Protein AF-A0A6B3DLJ1-F1 (afdb_monomer)

Mean predicted aligned error: 15.63 Å

Sequence (425 aa):
MSAEAVVHISALMDLFRRACQQQGWTIDEERGLKGWTDVTCSVGHEFRVTALDVVSDPKPFGIDPSMPWCRKCRTASWVTECLAVLESVAKNQDVELTATTERDESGDGHVVFAAKCSKGHHFKVTGAGARNSRGDAIDVLCPGCRKDAALAEGFAKVEVVLSETRSSVVKQYSNGVDIRCRRGHMHSFYLDSWDGRQAVRPDFCKACNKLTRFKEFSEAAKDLGITVVESQWIAASRPHQAVCFAGHEFGLVPNKMKRGCPECPRGMYGGAVPPHDVYYVVSGLDAVTGKDTVKPGISSGSGYNRLRQHAEDGLTVQHLRISGLPVGMARALEGFVLDGLDREGWLATRGVEYFPEAALQDVMDLAGEWFTDQPGMSPRPVIVEGDDVLDVTETPESDAVMDLDVATAVVFDSDEARAVLELTR

pLDDT: mean 82.29, std 17.47, range [33.25, 98.38]

Secondary structure (DSSP, 8-state):
--HHHHHHHHHHHHHHHHHHHHTT-EEEE---TTSEEEEE-TTS-EEEEEHHHHH--SSSS---TTS---HHHHHHHHHHHHHHHHHHHHHHTTEEEEEEEEEPTTSS-PEEEEEEETT--EEEEETGGGB-TTSPBPS---HHHHHHHHHHHHHHHHHHHHHHHT-EEEEE-SSEEEEE-TTS-EEEEETTSHHHHHT-STT--HHHHHHHHHHHHHHHHHTTTEEE--SS---TTSPEEEEETT--EEEE-GGGGGG--SSSPTTTTSS-PPP--EEEEEEEEETTTTEEEEEEEEESTT-HHHHHHHHHTT--EEEEEEESPPTTHHHHHHHHHHHHHHHHTPPPSBTTTBEEGGGHHHHHHHHHHHHHS-TTS------------------------EEEEHHHH----TTHHHHHHHHT-

Foldseek 3Di:
DDPVVVVVQVVLVVVLVVLCVLQQKDFPDDDGQQDWTWIAGPVGDTDTDHSCVVRPDDDDNPDPSPQHPRLLVNLVVLQVVLVVLVVVLCVVQVKDWDWDPDADPVVSRWTWTFIAGPVGDTDIDTSVLQADPVRHGDNDSGPVVVLVVQQVLLVVLLVVLCVVQVKDWPDDDPQWTWIQGPVGDIDIAGSSDPVSSVCSDNCNPVQVVFVVVVVVLQVLCVLLQKHFPDPTRDDQQWFTWIAHPVGDTDTDRSVPSQQHDPPPPCPPSPSPDQAQQKWWKFWFQQQVQRATKIFTDTDHDQCVVVLVVVVVRGRVATAEMEGRHPHCVNVVLQVQLLVQCVVVVFDAPDDSGIGHPVCVVSSVVSSVCSQQPDVPFDDDPQDFDQDDDDDDDDDDDRDRHGYGYCVVRGDDDPVVSVVVVVVND

Radius of gyration: 39.48 Å; Cα contacts (8 Å, |Δi|>4): 616; chains: 1; bounding box: 102×48×103 Å

Solvent-accessible surface area (backbone atoms only — not comparable to full-atom values): 24417 Å² total; per-residue (Å²): 130,56,73,67,55,54,54,53,52,50,54,52,51,50,51,38,52,51,51,34,53,69,61,46,36,47,79,77,43,88,50,58,62,88,25,64,23,41,33,29,39,79,87,69,53,75,49,76,46,38,42,45,77,77,72,62,70,89,70,70,91,79,66,66,76,85,62,64,80,51,64,68,58,36,38,50,53,49,48,52,54,22,41,56,48,33,53,52,49,25,62,78,61,52,33,50,76,41,85,50,93,53,69,44,92,82,74,68,71,41,59,33,24,44,34,37,36,80,88,69,51,75,49,78,46,35,31,71,68,32,34,47,100,87,66,47,76,49,95,59,82,50,68,65,61,41,49,52,51,45,33,51,54,29,51,55,46,46,53,53,32,29,65,78,53,59,31,43,80,75,47,80,54,99,50,33,39,33,38,29,42,69,88,69,53,80,47,78,38,44,21,73,43,72,67,34,36,67,54,57,47,78,68,56,51,62,72,59,42,38,50,52,54,34,50,56,50,42,51,61,31,46,65,58,40,26,46,63,71,65,94,69,61,85,52,66,87,41,64,40,54,24,32,34,80,89,66,53,75,45,70,49,27,66,85,58,54,94,66,61,61,89,82,56,59,89,61,81,63,59,83,52,50,76,47,38,12,11,33,35,30,32,26,30,48,26,66,88,78,74,40,59,26,24,32,62,48,70,30,41,71,83,29,56,73,61,52,50,52,38,34,75,41,30,28,67,43,54,60,37,36,40,28,66,38,57,78,56,45,22,57,51,52,50,49,52,34,54,55,48,40,52,74,76,64,60,65,53,77,47,83,86,52,27,29,48,45,88,48,44,63,59,51,51,49,42,56,50,47,61,65,63,69,42,91,89,56,78,79,65,82,77,70,77,65,80,79,83,80,82,90,75,82,93,76,77,92,71,80,78,56,44,56,40,53,34,84,82,55,52,86,77,55,84,72,56,64,58,54,54,60,63,75,75,109

Nearest PDB structures (foldseek):
  1v8b-assembly1_D  TM=5.975E-01  e=6.594E+00  Plasmodium falciparum 3D7
  1qu6-assembly1_A  TM=1.944E-01  e=2.379E-01  Homo sapiens

Structure (mmCIF, N/CA/C/O backbone):
data_AF-A0A6B3DLJ1-F1
#
_entry.id   AF-A0A6B3DLJ1-F1
#
loop_
_atom_site.group_PDB
_atom_site.id
_atom_site.type_symbol
_atom_site.label_atom_id
_atom_site.label_alt_id
_atom_site.label_comp_id
_atom_site.label_asym_id
_atom_site.label_entity_id
_atom_site.label_seq_id
_atom_site.pdbx_PDB_ins_code
_atom_site.Cartn_x
_atom_site.Cartn_y
_atom_site.Cartn_z
_atom_site.occupancy
_atom_site.B_iso_or_equiv
_atom_site.auth_seq_id
_atom_site.auth_comp_id
_atom_site.auth_asym_id
_atom_site.auth_atom_id
_atom_site.pdbx_PDB_model_num
ATOM 1 N N . MET A 1 1 ? 66.426 -1.143 -22.425 1.00 69.00 1 MET A N 1
ATOM 2 C CA . MET A 1 1 ? 65.462 -2.225 -22.120 1.00 69.00 1 MET A CA 1
ATOM 3 C C . MET A 1 1 ? 66.251 -3.461 -21.730 1.00 69.00 1 MET A C 1
ATOM 5 O O . MET A 1 1 ? 67.256 -3.717 -22.380 1.00 69.00 1 MET A O 1
ATOM 9 N N . SER A 1 2 ? 65.851 -4.185 -20.681 1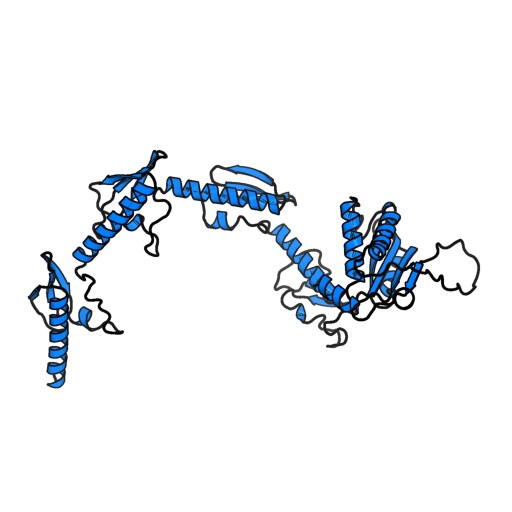.00 89.50 2 SER A N 1
ATOM 10 C CA . SER A 1 2 ? 66.456 -5.490 -20.374 1.00 89.50 2 SER A CA 1
ATOM 11 C C . SER A 1 2 ? 66.087 -6.507 -21.461 1.00 89.50 2 SER A C 1
ATOM 13 O O . SER A 1 2 ? 65.054 -6.359 -22.117 1.00 89.50 2 SER A O 1
ATOM 15 N N . ALA A 1 3 ? 66.915 -7.538 -21.658 1.00 86.56 3 ALA A N 1
ATOM 16 C CA . ALA A 1 3 ? 66.611 -8.626 -22.594 1.00 86.56 3 ALA A CA 1
ATOM 17 C C . ALA A 1 3 ? 65.264 -9.301 -22.263 1.00 86.56 3 ALA A C 1
ATOM 19 O O . ALA A 1 3 ? 64.476 -9.602 -23.151 1.00 86.56 3 ALA A O 1
ATOM 20 N N . GLU A 1 4 ? 64.958 -9.429 -20.974 1.00 84.06 4 GLU A N 1
ATOM 21 C CA . GLU A 1 4 ? 63.683 -9.935 -20.461 1.00 84.06 4 GLU A CA 1
ATOM 22 C C . GLU A 1 4 ? 62.486 -9.069 -20.895 1.00 84.06 4 GLU A C 1
ATOM 24 O O . GLU A 1 4 ? 61.483 -9.586 -21.385 1.00 84.06 4 GLU A O 1
ATOM 29 N N . ALA A 1 5 ? 62.611 -7.737 -20.838 1.00 79.56 5 ALA A N 1
ATOM 30 C CA . ALA A 1 5 ? 61.562 -6.832 -21.307 1.00 79.56 5 ALA A CA 1
ATOM 31 C C . ALA A 1 5 ? 61.316 -6.946 -22.824 1.00 79.56 5 ALA A C 1
ATOM 33 O O . ALA A 1 5 ? 60.176 -6.827 -23.265 1.00 79.56 5 ALA A O 1
ATOM 34 N N . VAL A 1 6 ? 62.358 -7.198 -23.628 1.00 83.50 6 VAL A N 1
ATOM 35 C CA . VAL A 1 6 ? 62.218 -7.424 -25.083 1.00 83.50 6 VAL A CA 1
ATOM 36 C C . VAL A 1 6 ? 61.387 -8.681 -25.359 1.00 83.50 6 VAL A C 1
ATOM 38 O O . VAL A 1 6 ? 60.501 -8.656 -26.216 1.00 83.50 6 VAL A O 1
ATOM 41 N N . VAL A 1 7 ? 61.640 -9.763 -24.616 1.00 85.88 7 VAL A N 1
ATOM 42 C CA . VAL A 1 7 ? 60.917 -11.038 -24.755 1.00 85.88 7 VAL A CA 1
ATOM 43 C C . VAL A 1 7 ? 59.444 -10.872 -24.381 1.00 85.88 7 VAL A C 1
ATOM 45 O O . VAL A 1 7 ? 58.573 -11.288 -25.143 1.00 85.88 7 VAL A O 1
ATOM 48 N N . HIS A 1 8 ? 59.148 -10.199 -23.267 1.00 81.12 8 HIS A N 1
ATOM 49 C CA . HIS A 1 8 ? 57.765 -9.960 -22.850 1.00 81.12 8 HIS A CA 1
ATOM 50 C C . HIS A 1 8 ? 56.992 -9.067 -23.823 1.00 81.12 8 HIS A C 1
ATOM 52 O O . HIS A 1 8 ? 55.853 -9.383 -24.157 1.00 81.12 8 HIS A O 1
ATOM 58 N N . ILE A 1 9 ? 57.604 -7.988 -24.323 1.00 83.94 9 ILE A N 1
ATOM 59 C CA . ILE A 1 9 ? 56.955 -7.123 -25.318 1.00 83.94 9 ILE A CA 1
ATOM 60 C C . ILE A 1 9 ? 56.669 -7.904 -26.603 1.00 83.94 9 ILE A C 1
ATOM 62 O O . ILE A 1 9 ? 55.572 -7.794 -27.141 1.00 83.94 9 ILE A O 1
ATOM 66 N N . SER A 1 10 ? 57.610 -8.732 -27.064 1.00 86.62 10 SER A N 1
ATOM 67 C CA . SER A 1 10 ? 57.416 -9.554 -28.267 1.00 86.62 10 SER A CA 1
ATOM 68 C C . SER A 1 10 ? 56.268 -10.552 -28.092 1.00 86.62 10 SER A C 1
ATOM 70 O O . SER A 1 10 ? 55.398 -10.637 -28.954 1.00 86.62 10 SER A O 1
ATOM 72 N N . ALA A 1 11 ? 56.199 -11.230 -26.942 1.00 85.00 11 ALA A N 1
ATOM 73 C CA . ALA A 1 11 ? 55.115 -12.160 -26.630 1.00 85.00 11 ALA A CA 1
ATOM 74 C C . ALA A 1 11 ? 53.737 -11.472 -26.576 1.00 85.00 11 ALA A C 1
ATOM 76 O O . ALA A 1 11 ? 52.756 -12.018 -27.077 1.00 85.00 11 ALA A O 1
ATOM 77 N N . LEU A 1 12 ? 53.653 -10.261 -26.011 1.00 83.94 12 LEU A N 1
ATOM 78 C CA . LEU A 1 12 ? 52.410 -9.480 -25.993 1.00 83.94 12 LEU A CA 1
ATOM 79 C C . LEU A 1 12 ? 51.993 -9.026 -27.397 1.00 83.94 12 LEU A C 1
ATOM 81 O O . LEU A 1 12 ? 50.810 -9.081 -27.728 1.00 83.94 12 LEU A O 1
ATOM 85 N N . MET A 1 13 ? 52.947 -8.628 -28.242 1.00 89.06 13 MET A N 1
ATOM 86 C CA . MET A 1 13 ? 52.656 -8.273 -29.633 1.00 89.06 13 MET A CA 1
ATOM 87 C C . MET A 1 13 ? 52.201 -9.487 -30.453 1.00 89.06 13 MET A C 1
ATOM 89 O O . MET A 1 13 ? 51.293 -9.360 -31.269 1.00 89.06 13 MET A O 1
ATOM 93 N N . ASP A 1 14 ? 52.747 -10.679 -30.206 1.00 88.00 14 ASP A N 1
ATOM 94 C CA . ASP A 1 14 ? 52.266 -11.911 -30.844 1.00 88.00 14 ASP A CA 1
ATOM 95 C C . ASP A 1 14 ? 50.835 -12.266 -30.421 1.00 88.00 14 ASP A C 1
ATOM 97 O O . ASP A 1 14 ? 50.032 -12.688 -31.256 1.00 88.00 14 ASP A O 1
ATOM 101 N N . LEU A 1 15 ? 50.487 -12.062 -29.145 1.00 84.12 15 LEU A N 1
ATOM 102 C CA . LEU A 1 15 ? 49.108 -12.211 -28.670 1.00 84.12 15 LEU A CA 1
ATOM 103 C C . LEU A 1 15 ? 48.170 -11.205 -29.344 1.00 84.12 15 LEU A C 1
ATOM 105 O O . LEU A 1 15 ? 47.104 -11.598 -29.814 1.00 84.12 15 LEU A O 1
ATOM 109 N N . PHE A 1 16 ? 48.588 -9.943 -29.460 1.00 86.31 16 PHE A N 1
ATOM 110 C CA . PHE A 1 16 ? 47.837 -8.912 -30.175 1.00 86.31 16 PHE A CA 1
ATOM 111 C C . PHE A 1 16 ? 47.599 -9.290 -31.645 1.00 86.31 16 PHE A C 1
ATOM 113 O O . PHE A 1 16 ? 46.454 -9.298 -32.092 1.00 86.31 16 PHE A O 1
ATOM 120 N N . ARG A 1 17 ? 48.638 -9.704 -32.383 1.00 90.25 17 ARG A N 1
ATOM 121 C CA . ARG A 1 17 ? 48.502 -10.134 -33.788 1.00 90.25 17 ARG A CA 1
ATOM 122 C C . ARG A 1 17 ? 47.562 -11.328 -33.942 1.00 90.25 17 ARG A C 1
ATOM 124 O O . ARG A 1 17 ? 46.738 -11.337 -34.853 1.00 90.25 17 ARG A O 1
ATOM 131 N N . ARG A 1 18 ? 47.648 -12.320 -33.045 1.00 85.75 18 ARG A N 1
ATOM 132 C CA . ARG A 1 18 ? 46.721 -13.467 -33.034 1.00 85.75 18 ARG A CA 1
ATOM 133 C C . ARG A 1 18 ? 45.283 -13.025 -32.788 1.00 85.75 18 ARG A C 1
ATOM 135 O O . ARG A 1 18 ? 44.391 -13.521 -33.468 1.00 85.75 18 ARG A O 1
ATOM 142 N N . ALA A 1 19 ? 45.059 -12.083 -31.872 1.00 82.06 19 ALA A N 1
ATOM 143 C CA . ALA A 1 19 ? 43.736 -11.517 -31.629 1.00 82.06 19 ALA A CA 1
ATOM 144 C C . ALA A 1 19 ? 43.206 -10.772 -32.869 1.00 82.06 19 ALA A C 1
ATOM 146 O O . ALA A 1 19 ? 42.079 -11.024 -33.288 1.00 82.06 19 ALA A O 1
ATOM 147 N N . CYS A 1 20 ? 44.026 -9.940 -33.524 1.00 85.06 20 CYS A N 1
ATOM 148 C CA . CYS A 1 20 ? 43.659 -9.283 -34.784 1.00 85.06 20 CYS A CA 1
ATOM 149 C C . CYS A 1 20 ? 43.296 -10.300 -35.875 1.00 85.06 20 CYS A C 1
ATOM 151 O O . CYS A 1 20 ? 42.266 -10.157 -36.527 1.00 85.06 20 CYS A O 1
ATOM 153 N N . GLN A 1 21 ? 44.092 -11.361 -36.034 1.00 87.06 21 GLN A N 1
ATOM 154 C CA . GLN A 1 21 ? 43.826 -12.417 -37.012 1.00 87.06 21 GLN A CA 1
ATOM 155 C C . GLN A 1 21 ? 42.516 -13.159 -36.717 1.00 87.06 21 GLN A C 1
ATOM 157 O O . GLN A 1 21 ? 41.729 -13.392 -37.632 1.00 87.06 21 GLN A O 1
ATOM 162 N N . GLN A 1 22 ? 42.258 -13.505 -35.452 1.00 83.19 22 GLN A N 1
ATOM 163 C CA . GLN A 1 22 ? 41.004 -14.143 -35.033 1.00 83.19 22 GLN A CA 1
ATOM 164 C C . GLN A 1 22 ? 39.783 -1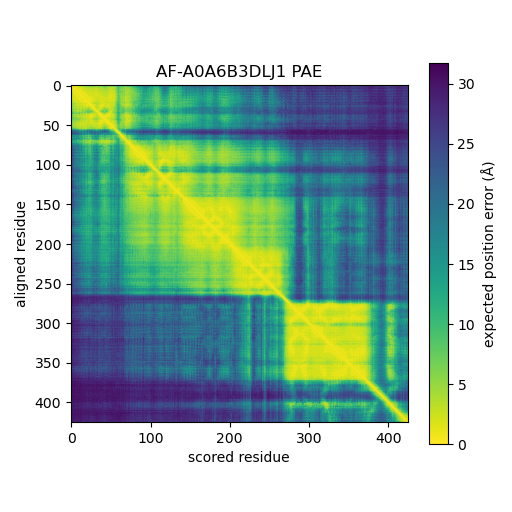3.255 -35.305 1.00 83.19 22 GLN A C 1
ATOM 166 O O . GLN A 1 22 ? 38.728 -13.767 -35.662 1.00 83.19 22 GLN A O 1
ATOM 171 N N . GLN A 1 23 ? 39.941 -11.934 -35.197 1.00 79.38 23 GLN A N 1
ATOM 172 C CA . GLN A 1 23 ? 38.911 -10.940 -35.511 1.00 79.38 23 GLN A CA 1
ATOM 173 C C . GLN A 1 23 ? 38.808 -10.603 -37.013 1.00 79.38 23 GLN A C 1
ATOM 175 O O . GLN A 1 23 ? 37.980 -9.777 -37.407 1.00 79.38 23 GLN A O 1
ATOM 180 N N . GLY A 1 24 ? 39.647 -11.205 -37.865 1.00 86.94 24 GLY A N 1
ATOM 181 C CA . GLY A 1 24 ? 39.701 -10.902 -39.297 1.00 86.94 24 GLY A CA 1
ATOM 182 C C . GLY A 1 24 ? 40.153 -9.471 -39.599 1.00 86.94 24 GLY A C 1
ATOM 183 O O . GLY A 1 24 ? 39.677 -8.866 -40.559 1.00 86.94 24 GLY A O 1
ATOM 184 N N . TRP A 1 25 ? 41.009 -8.895 -38.754 1.00 90.50 25 TRP A N 1
ATOM 185 C CA . TRP A 1 25 ? 41.569 -7.562 -38.950 1.00 90.50 25 TRP A CA 1
ATOM 186 C C . TRP A 1 25 ? 42.861 -7.614 -39.748 1.00 90.50 25 TRP A C 1
ATOM 188 O O . TRP A 1 25 ? 43.726 -8.456 -39.507 1.00 90.50 25 TRP A O 1
ATOM 198 N N . THR A 1 26 ? 43.001 -6.658 -40.657 1.00 91.94 26 THR A N 1
ATOM 199 C CA . THR A 1 26 ? 44.254 -6.374 -41.350 1.00 91.94 26 THR A CA 1
ATOM 200 C C . THR A 1 26 ? 44.992 -5.303 -40.557 1.00 91.94 26 THR A C 1
ATOM 202 O O . THR A 1 26 ? 44.404 -4.281 -40.212 1.00 91.94 26 THR A O 1
ATOM 205 N N . ILE A 1 27 ? 46.250 -5.568 -40.203 1.00 92.00 27 ILE A N 1
ATOM 206 C CA . ILE A 1 27 ? 47.121 -4.599 -39.531 1.00 92.00 27 ILE A CA 1
ATOM 207 C C . ILE A 1 27 ? 47.809 -3.781 -40.621 1.00 92.00 27 ILE A C 1
ATOM 209 O O . ILE A 1 27 ? 48.598 -4.337 -41.384 1.00 92.00 27 ILE A O 1
ATOM 213 N N . ASP A 1 28 ? 47.507 -2.488 -40.683 1.00 89.00 28 ASP A N 1
ATOM 214 C CA . ASP A 1 28 ? 48.019 -1.597 -41.725 1.00 89.00 28 ASP A CA 1
ATOM 215 C C . ASP A 1 28 ? 49.372 -0.993 -41.316 1.00 89.00 28 ASP A C 1
ATOM 217 O O . ASP A 1 28 ? 50.314 -0.957 -42.109 1.00 89.00 28 ASP A O 1
ATOM 221 N N . GLU A 1 29 ? 49.506 -0.584 -40.048 1.00 89.62 29 GLU A N 1
ATOM 222 C CA . GLU A 1 29 ? 50.762 -0.075 -39.488 1.00 89.62 29 GLU A CA 1
ATOM 223 C C . GLU A 1 29 ? 50.916 -0.447 -38.002 1.00 89.62 29 GLU A C 1
ATOM 225 O O . GLU A 1 29 ? 50.133 -0.021 -37.152 1.00 89.62 29 GLU A O 1
ATOM 230 N N . GLU A 1 30 ? 51.959 -1.216 -37.665 1.00 87.94 30 GLU A N 1
ATOM 231 C CA . GLU A 1 30 ? 52.254 -1.639 -36.289 1.00 87.94 30 GLU A CA 1
ATOM 232 C C . GLU A 1 30 ? 53.226 -0.666 -35.597 1.00 87.94 30 GLU A C 1
ATOM 234 O O . GLU A 1 30 ? 54.380 -0.533 -36.005 1.00 87.94 30 GLU A O 1
ATOM 239 N N . ARG A 1 31 ? 52.793 -0.010 -34.506 1.00 86.38 31 ARG A N 1
ATOM 240 C CA . ARG A 1 31 ? 53.606 0.986 -33.764 1.00 86.38 31 ARG A CA 1
ATOM 241 C C . ARG A 1 31 ? 54.017 0.549 -32.349 1.00 86.38 31 ARG A C 1
ATOM 243 O O . ARG A 1 31 ? 54.262 1.382 -31.475 1.00 86.38 31 ARG A O 1
ATOM 250 N N . GLY A 1 32 ? 54.135 -0.760 -32.124 1.00 83.44 32 GLY A N 1
ATOM 251 C CA . GLY A 1 32 ? 54.562 -1.352 -30.850 1.00 83.44 32 GLY A CA 1
ATOM 252 C C . GLY A 1 32 ? 53.516 -1.271 -29.726 1.00 83.44 32 GLY A C 1
ATOM 253 O O . GLY A 1 32 ? 52.419 -0.756 -29.904 1.00 83.44 32 GLY A O 1
ATOM 254 N N . LEU A 1 33 ? 53.862 -1.773 -28.533 1.00 76.38 33 LEU A N 1
ATOM 255 C CA . LEU A 1 33 ? 52.890 -2.102 -27.472 1.00 76.38 33 LEU A CA 1
ATOM 256 C C . LEU A 1 33 ? 52.053 -0.916 -26.944 1.00 76.38 33 LEU A C 1
ATOM 258 O O . LEU A 1 33 ? 50.884 -1.087 -26.609 1.00 76.38 33 LEU A O 1
ATOM 262 N N . LYS A 1 34 ? 52.654 0.278 -26.849 1.00 76.69 34 LYS A N 1
ATOM 263 C CA . LYS A 1 34 ? 51.985 1.521 -26.405 1.00 76.69 34 LYS A CA 1
ATOM 264 C C . LYS A 1 34 ? 51.574 2.432 -27.567 1.00 76.69 34 LYS A C 1
ATOM 266 O O . LYS A 1 34 ? 50.988 3.485 -27.328 1.00 76.69 34 LYS A O 1
ATOM 271 N N . GLY A 1 35 ? 51.943 2.077 -28.796 1.00 81.56 35 GLY A N 1
ATOM 272 C CA . GLY A 1 35 ? 51.572 2.830 -29.984 1.00 81.56 35 GLY A CA 1
ATOM 273 C C . GLY A 1 35 ? 50.182 2.438 -30.463 1.00 81.56 35 GLY A C 1
ATOM 274 O O . GLY A 1 35 ? 49.726 1.312 -30.265 1.00 81.56 35 GLY A O 1
ATOM 275 N N . TRP A 1 36 ? 49.510 3.381 -31.116 1.00 80.69 36 TRP A N 1
ATOM 276 C CA . TRP A 1 36 ? 48.309 3.072 -31.879 1.00 80.69 36 TRP A CA 1
ATOM 277 C C . TRP A 1 36 ? 48.695 2.239 -33.097 1.00 80.69 36 TRP A C 1
ATOM 279 O O . TRP A 1 36 ? 49.593 2.625 -33.842 1.00 80.69 36 TRP A O 1
ATOM 289 N N . THR A 1 37 ? 48.013 1.118 -33.281 1.00 84.94 37 THR A N 1
ATOM 290 C CA . THR A 1 37 ? 48.054 0.319 -34.501 1.00 84.94 37 THR A CA 1
ATOM 291 C C . THR A 1 37 ? 46.826 0.684 -35.324 1.00 84.94 37 THR A C 1
ATOM 293 O O . THR A 1 37 ? 45.699 0.590 -34.823 1.00 84.94 37 THR A O 1
ATOM 296 N N . ASP A 1 38 ? 47.049 1.148 -36.552 1.00 86.69 38 ASP A N 1
ATOM 297 C CA . ASP A 1 38 ? 45.977 1.341 -37.526 1.00 86.69 38 ASP A CA 1
ATOM 298 C C . ASP A 1 38 ? 45.565 -0.049 -38.040 1.00 86.69 38 ASP A C 1
ATOM 300 O O . ASP A 1 38 ? 46.407 -0.848 -38.466 1.00 86.69 38 ASP A O 1
ATOM 304 N N . VAL A 1 39 ? 44.278 -0.370 -37.903 1.00 87.38 39 VAL A N 1
ATOM 305 C CA . VAL A 1 39 ? 43.708 -1.657 -38.303 1.00 87.38 39 VAL A CA 1
ATOM 306 C C . VAL A 1 39 ? 42.458 -1.454 -39.147 1.00 87.38 39 VAL A C 1
ATOM 308 O O . VAL A 1 39 ? 41.652 -0.551 -38.902 1.00 87.38 39 VAL A O 1
ATOM 311 N N . THR A 1 40 ? 42.252 -2.370 -40.084 1.00 85.19 40 THR A N 1
ATOM 312 C CA . THR A 1 40 ? 41.068 -2.426 -40.938 1.00 85.19 40 THR A CA 1
ATOM 313 C C . THR A 1 40 ? 40.303 -3.717 -40.667 1.00 85.19 40 THR A C 1
ATOM 315 O O . THR A 1 40 ? 40.867 -4.809 -40.739 1.00 85.19 40 THR A O 1
ATOM 318 N N . CYS A 1 41 ? 39.009 -3.638 -40.336 1.00 85.19 41 CYS A N 1
ATOM 319 C CA . CYS A 1 41 ? 38.206 -4.856 -40.156 1.00 85.19 41 CYS A CA 1
ATOM 320 C C . CYS A 1 41 ? 37.882 -5.540 -41.494 1.00 85.19 41 CYS A C 1
ATOM 322 O O . CYS A 1 41 ? 38.008 -4.942 -42.558 1.00 85.19 41 CYS A O 1
ATOM 324 N N . SER A 1 42 ? 37.351 -6.763 -41.439 1.00 82.44 42 SER A N 1
ATOM 325 C CA . SER A 1 42 ? 36.945 -7.553 -42.614 1.00 82.44 42 SER A CA 1
ATOM 326 C C . SER A 1 42 ? 35.915 -6.884 -43.542 1.00 82.44 42 SER A C 1
ATOM 328 O O . SER A 1 42 ? 35.761 -7.306 -44.684 1.00 82.44 42 SER A O 1
ATOM 330 N N . VAL A 1 43 ? 35.224 -5.837 -43.075 1.00 80.12 43 VAL A N 1
ATOM 331 C CA . VAL A 1 43 ? 34.236 -5.050 -43.842 1.00 80.12 43 VAL A CA 1
ATOM 332 C C . VAL A 1 43 ? 34.839 -3.736 -44.381 1.00 80.12 43 VAL A C 1
ATOM 334 O O . VAL A 1 43 ? 34.149 -2.951 -45.021 1.00 80.12 43 VAL A O 1
ATOM 337 N N . GLY A 1 44 ? 36.129 -3.474 -44.140 1.00 84.62 44 GLY A N 1
ATOM 338 C CA . GLY A 1 44 ? 36.834 -2.293 -44.653 1.00 84.62 44 GLY A CA 1
ATOM 339 C C . GLY A 1 44 ? 36.724 -1.039 -43.780 1.00 84.62 44 GLY A C 1
ATOM 340 O O . GLY A 1 44 ? 36.970 0.064 -44.257 1.00 84.62 44 GLY A O 1
ATOM 341 N N . HIS A 1 45 ? 36.333 -1.162 -42.507 1.00 83.81 45 HIS A N 1
ATOM 342 C CA . HIS A 1 45 ? 36.365 -0.024 -41.587 1.00 83.81 45 HIS A CA 1
ATOM 343 C C . HIS A 1 45 ? 37.747 0.132 -40.957 1.00 83.81 45 HIS A C 1
ATOM 345 O O . HIS A 1 45 ? 38.193 -0.763 -40.240 1.00 83.81 45 HIS A O 1
ATOM 351 N N . GLU A 1 46 ? 38.341 1.306 -41.141 1.00 84.88 46 GLU A N 1
ATOM 352 C CA . GLU A 1 46 ? 39.586 1.726 -40.495 1.00 84.88 46 GLU A CA 1
ATOM 353 C C . GLU A 1 46 ? 39.328 2.266 -39.078 1.00 84.88 46 GLU A C 1
ATOM 355 O O . GLU A 1 46 ? 38.389 3.045 -38.849 1.00 84.88 46 GLU A O 1
ATOM 360 N N . PHE A 1 47 ? 40.150 1.851 -38.112 1.00 84.88 47 PHE A N 1
ATOM 361 C CA . PHE A 1 47 ? 40.163 2.369 -36.742 1.00 84.88 47 PHE A CA 1
ATOM 362 C C . PHE A 1 47 ? 41.521 2.126 -36.070 1.00 84.88 47 PHE A C 1
ATOM 364 O O . PHE A 1 47 ? 42.380 1.417 -36.582 1.00 84.88 47 PHE A O 1
ATOM 371 N N . ARG A 1 48 ? 41.716 2.746 -34.904 1.00 86.44 48 ARG A N 1
ATOM 372 C CA . ARG A 1 48 ? 42.954 2.661 -34.124 1.00 86.44 48 ARG A CA 1
ATOM 373 C C . ARG A 1 48 ? 42.734 1.872 -32.849 1.00 86.44 48 ARG A C 1
ATOM 375 O O . ARG A 1 48 ? 41.778 2.143 -32.126 1.00 86.44 48 ARG A O 1
ATOM 382 N N . VAL A 1 49 ? 43.648 0.954 -32.556 1.00 85.56 49 VAL A N 1
ATOM 383 C CA . VAL A 1 49 ? 43.687 0.196 -31.296 1.00 85.56 49 VAL A CA 1
ATOM 384 C C . VAL A 1 49 ? 45.093 0.227 -30.720 1.00 85.56 49 VAL A C 1
ATOM 386 O O . VAL A 1 49 ? 46.065 0.256 -31.474 1.00 85.56 49 VAL A O 1
ATOM 389 N N . THR A 1 50 ? 45.236 0.225 -29.397 1.00 85.12 50 THR A N 1
ATOM 390 C CA . THR A 1 50 ? 46.539 -0.076 -28.796 1.00 85.12 50 THR A CA 1
ATOM 391 C C . THR A 1 50 ? 46.614 -1.567 -28.497 1.00 85.12 50 THR A C 1
ATOM 393 O O . THR A 1 50 ? 45.615 -2.188 -28.132 1.00 85.12 50 THR A O 1
ATOM 396 N N . ALA A 1 51 ? 47.798 -2.164 -28.643 1.00 83.44 51 ALA A N 1
ATOM 397 C CA . ALA A 1 51 ? 47.980 -3.569 -28.285 1.00 83.44 51 ALA A CA 1
ATOM 398 C C . ALA A 1 51 ? 47.632 -3.804 -26.806 1.00 83.44 51 ALA A C 1
ATOM 400 O O . ALA A 1 51 ? 47.032 -4.820 -26.469 1.00 83.44 51 ALA A O 1
ATOM 401 N N . LEU A 1 52 ? 47.932 -2.823 -25.947 1.00 79.00 52 LEU A N 1
ATOM 402 C CA . LEU A 1 52 ? 47.599 -2.840 -24.528 1.00 79.00 52 LEU A CA 1
ATOM 403 C C . LEU A 1 52 ? 46.082 -2.943 -24.280 1.00 79.00 52 LEU A C 1
ATOM 405 O O . LEU A 1 52 ? 45.685 -3.773 -23.468 1.00 79.00 52 LEU A O 1
ATOM 409 N N . ASP A 1 53 ? 45.240 -2.199 -25.003 1.00 73.50 53 ASP A N 1
ATOM 410 C CA . ASP A 1 53 ? 43.771 -2.273 -24.858 1.00 73.50 53 ASP A CA 1
ATOM 411 C C . ASP A 1 53 ? 43.214 -3.664 -25.197 1.00 73.50 53 ASP A C 1
ATOM 413 O O . ASP A 1 53 ? 42.193 -4.081 -24.659 1.00 73.50 53 ASP A O 1
ATOM 417 N N . VAL A 1 54 ? 43.899 -4.399 -26.075 1.00 73.12 54 VAL A N 1
ATOM 418 C CA . VAL A 1 54 ? 43.513 -5.758 -26.478 1.00 73.12 54 VAL A CA 1
ATOM 419 C C . VAL A 1 54 ? 44.040 -6.814 -25.499 1.00 73.12 54 VAL A C 1
ATOM 421 O O . VAL A 1 54 ? 43.442 -7.878 -25.374 1.00 73.12 54 VAL A O 1
ATOM 424 N N . VAL A 1 55 ? 45.146 -6.555 -24.791 1.00 74.31 55 VAL A N 1
ATOM 425 C CA . VAL A 1 55 ? 45.804 -7.565 -23.937 1.00 74.31 55 VAL A CA 1
ATOM 426 C C . VAL A 1 55 ? 45.679 -7.339 -22.420 1.00 74.31 55 VAL A C 1
ATOM 428 O O . VAL A 1 55 ? 46.073 -8.229 -21.670 1.00 74.31 55 VAL A O 1
ATOM 431 N N . SER A 1 56 ? 45.179 -6.188 -21.941 1.00 61.16 56 SER A N 1
ATOM 432 C CA . SER A 1 56 ? 45.388 -5.750 -20.536 1.00 61.16 56 SER A CA 1
ATOM 433 C C . SER A 1 56 ? 44.173 -5.747 -19.612 1.00 61.16 56 SER A C 1
ATOM 435 O O . SER A 1 56 ? 44.342 -5.434 -18.432 1.00 61.16 56 SER A O 1
ATOM 437 N N . ASP A 1 57 ? 42.967 -6.065 -20.082 1.00 51.53 57 ASP A N 1
ATOM 438 C CA . ASP A 1 57 ? 41.786 -6.004 -19.215 1.00 51.53 57 ASP A CA 1
ATOM 439 C C . ASP A 1 57 ? 41.745 -7.205 -18.243 1.00 51.53 57 ASP A C 1
ATOM 441 O O . ASP A 1 57 ? 41.751 -8.361 -18.682 1.00 51.53 57 ASP A O 1
ATOM 445 N N . PRO A 1 58 ? 41.719 -6.993 -16.910 1.00 50.50 58 PRO A N 1
ATOM 446 C CA . PRO A 1 58 ? 41.766 -8.085 -15.960 1.00 50.50 58 PRO A CA 1
ATOM 447 C C . PRO A 1 58 ? 40.361 -8.665 -15.795 1.00 50.50 58 PRO A C 1
ATOM 449 O O . PRO A 1 58 ? 39.519 -8.124 -15.081 1.00 50.50 58 PRO A O 1
ATOM 452 N N . LYS A 1 59 ? 40.138 -9.835 -16.388 1.00 37.66 59 LYS A N 1
ATOM 453 C CA . LYS A 1 59 ? 39.951 -11.065 -15.602 1.00 37.66 59 LYS A CA 1
ATOM 454 C C . LYS A 1 59 ? 40.349 -12.269 -16.476 1.00 37.66 59 LYS A C 1
ATOM 456 O O . LYS A 1 59 ? 41.527 -12.332 -16.751 1.00 37.66 59 LYS A O 1
ATOM 461 N N . PRO A 1 60 ? 39.531 -13.243 -16.899 1.00 43.62 60 PRO A N 1
ATOM 462 C CA . PRO A 1 60 ? 40.012 -14.419 -17.641 1.00 43.62 60 PRO A CA 1
ATOM 463 C C . PRO A 1 60 ? 40.490 -14.016 -19.056 1.00 43.62 60 PRO A C 1
ATOM 465 O O . PRO A 1 60 ? 40.598 -12.839 -19.368 1.00 43.62 60 PRO A O 1
ATOM 468 N N . PHE A 1 61 ? 40.684 -14.971 -19.960 1.00 43.72 61 PHE A N 1
ATOM 469 C CA . PHE A 1 61 ? 40.705 -14.772 -21.419 1.00 43.72 61 PHE A CA 1
ATOM 470 C C . PHE A 1 61 ? 39.376 -14.175 -21.969 1.00 43.72 61 PHE A C 1
ATOM 472 O O . PHE A 1 61 ? 38.754 -14.732 -22.866 1.00 43.72 61 PHE A O 1
ATOM 479 N N . GLY A 1 62 ? 38.876 -13.087 -21.382 1.00 43.44 62 GLY A N 1
ATOM 480 C CA . GLY A 1 62 ? 37.565 -12.484 -21.596 1.00 43.44 62 GLY A CA 1
ATOM 481 C C . GLY A 1 62 ? 37.567 -11.478 -22.736 1.00 43.44 62 GLY A C 1
ATOM 482 O O . GLY A 1 62 ? 37.215 -10.323 -22.543 1.00 43.44 62 GLY A O 1
ATOM 483 N N . ILE A 1 63 ? 37.948 -11.937 -23.921 1.00 51.62 63 ILE A N 1
ATOM 484 C CA . ILE A 1 63 ? 37.475 -11.368 -25.177 1.00 51.62 63 ILE A CA 1
ATOM 485 C C . ILE A 1 63 ? 36.731 -12.516 -25.832 1.00 51.62 63 ILE A C 1
ATOM 487 O O . ILE A 1 63 ? 37.362 -13.508 -26.184 1.00 51.62 63 ILE A O 1
ATOM 491 N N . ASP A 1 64 ? 35.405 -12.426 -25.943 1.00 55.44 64 ASP A N 1
ATOM 492 C CA . ASP A 1 64 ? 34.664 -13.382 -26.759 1.00 55.44 64 ASP A CA 1
ATOM 493 C C . ASP A 1 64 ? 35.087 -13.154 -28.221 1.00 55.44 64 ASP A C 1
ATOM 495 O O . ASP A 1 64 ? 34.768 -12.097 -28.780 1.00 55.44 64 ASP A O 1
ATOM 499 N N . PRO A 1 65 ? 35.826 -14.089 -28.856 1.00 54.06 65 PRO A N 1
ATOM 500 C CA . PRO A 1 65 ? 36.304 -13.919 -30.224 1.00 54.06 65 PRO A CA 1
ATOM 501 C C . PRO A 1 65 ? 35.153 -13.749 -31.223 1.00 54.06 65 PRO A C 1
ATOM 503 O O . PRO A 1 65 ? 35.381 -13.329 -32.353 1.00 54.06 65 PRO A O 1
ATOM 506 N N . SER A 1 66 ? 33.922 -14.068 -30.811 1.00 56.50 66 SER A N 1
ATOM 507 C CA . SER A 1 66 ? 32.720 -13.956 -31.628 1.00 56.50 66 SER A CA 1
ATOM 508 C C . SER A 1 66 ? 32.144 -12.534 -31.718 1.00 56.50 66 SER A C 1
ATOM 510 O O . SER A 1 66 ? 31.344 -12.277 -32.617 1.00 56.50 66 SER A O 1
ATOM 512 N N . MET A 1 67 ? 32.554 -11.585 -30.861 1.00 57.88 67 MET A N 1
ATOM 513 C CA . MET A 1 67 ? 32.018 -10.216 -30.890 1.00 57.88 67 MET A CA 1
ATOM 514 C C . MET A 1 67 ? 32.902 -9.245 -31.692 1.00 57.88 67 MET A C 1
ATOM 516 O O . MET A 1 67 ? 34.056 -9.023 -31.325 1.00 57.88 67 MET A O 1
ATOM 520 N N . PRO A 1 68 ? 32.372 -8.578 -32.738 1.00 60.56 68 PRO A N 1
ATOM 521 C CA . PRO A 1 68 ? 33.150 -7.654 -33.554 1.00 60.56 68 PRO A CA 1
ATOM 522 C C . PRO A 1 68 ? 33.516 -6.386 -32.770 1.00 60.56 68 PRO A C 1
ATOM 524 O O . PRO A 1 68 ? 32.653 -5.631 -32.324 1.00 60.56 68 PRO A O 1
ATOM 527 N N . TRP A 1 69 ? 34.814 -6.110 -32.648 1.00 70.06 69 TRP A N 1
ATOM 528 C CA . TRP A 1 69 ? 35.345 -4.932 -31.939 1.00 70.06 69 TRP A CA 1
ATOM 529 C C . TRP A 1 69 ? 35.393 -3.655 -32.787 1.00 70.06 69 TRP A C 1
ATOM 531 O O . TRP A 1 69 ? 35.520 -2.551 -32.256 1.00 70.06 69 TRP A O 1
ATOM 541 N N . CYS A 1 70 ? 35.252 -3.769 -34.110 1.00 77.94 70 CYS A N 1
ATOM 542 C CA . CYS A 1 70 ? 35.069 -2.589 -34.942 1.00 77.94 70 CYS A CA 1
ATOM 543 C C . CYS A 1 70 ? 33.768 -1.901 -34.515 1.00 77.94 70 CYS A C 1
ATOM 545 O O . CYS A 1 70 ? 32.690 -2.443 -34.756 1.00 77.94 70 CYS A O 1
ATOM 547 N N . ARG A 1 71 ? 33.857 -0.706 -33.911 1.00 73.81 71 ARG A N 1
ATOM 548 C CA . ARG A 1 71 ? 32.683 0.039 -33.423 1.00 73.81 71 ARG A CA 1
ATOM 549 C C . ARG A 1 71 ? 31.609 0.145 -34.502 1.00 73.81 71 ARG A C 1
ATOM 551 O O . ARG A 1 71 ? 30.458 -0.127 -34.214 1.00 73.81 71 ARG A O 1
ATOM 558 N N . LYS A 1 72 ? 31.995 0.421 -35.753 1.00 75.62 72 LYS A N 1
ATOM 559 C CA . LYS A 1 72 ? 31.068 0.487 -36.893 1.00 75.62 72 LYS A CA 1
ATOM 560 C C . LYS A 1 72 ? 30.405 -0.861 -37.210 1.00 75.62 72 LYS A C 1
ATOM 562 O O . LYS A 1 72 ? 29.201 -0.883 -37.426 1.00 75.62 72 LYS A O 1
ATOM 567 N N . CYS A 1 73 ? 31.138 -1.980 -37.193 1.00 75.81 73 CYS A N 1
ATOM 568 C CA . CYS A 1 73 ? 30.544 -3.312 -37.402 1.00 75.81 73 CYS A CA 1
ATOM 569 C C . CYS A 1 73 ? 29.659 -3.747 -36.231 1.00 75.81 73 CYS A C 1
ATOM 571 O O . CYS A 1 73 ? 28.584 -4.294 -36.453 1.00 75.81 73 CYS A O 1
ATOM 573 N N . ARG A 1 74 ? 30.086 -3.478 -34.993 1.00 73.88 74 ARG A N 1
ATOM 574 C CA . ARG A 1 74 ? 29.294 -3.739 -33.788 1.00 73.88 74 ARG A CA 1
ATOM 575 C C . ARG A 1 74 ? 27.990 -2.963 -33.833 1.00 73.88 74 ARG A C 1
ATOM 577 O O . ARG A 1 74 ? 26.928 -3.536 -33.635 1.00 73.88 74 ARG A O 1
ATOM 584 N N . THR A 1 75 ? 28.079 -1.682 -34.168 1.00 73.06 75 THR A N 1
ATOM 585 C CA . THR A 1 75 ? 26.932 -0.816 -34.395 1.00 73.06 75 THR A CA 1
ATOM 586 C C . THR A 1 75 ? 26.057 -1.339 -35.533 1.00 73.06 75 THR A C 1
ATOM 588 O O . THR A 1 75 ? 24.852 -1.384 -35.359 1.00 73.06 75 THR A O 1
ATOM 591 N N . ALA A 1 76 ? 26.609 -1.806 -36.656 1.00 75.62 76 ALA A N 1
ATOM 592 C CA . ALA A 1 76 ? 25.814 -2.345 -37.764 1.00 75.62 76 ALA A CA 1
ATOM 593 C C . ALA A 1 76 ? 25.067 -3.646 -37.402 1.00 75.62 76 ALA A C 1
ATOM 595 O O . ALA A 1 76 ? 23.879 -3.771 -37.703 1.00 75.62 76 ALA A O 1
ATOM 596 N N . SER A 1 77 ? 25.731 -4.592 -36.726 1.00 75.44 77 SER A N 1
ATOM 597 C CA . SER A 1 77 ? 25.098 -5.828 -36.232 1.00 75.44 77 SER A CA 1
ATOM 598 C C . SER A 1 77 ? 24.007 -5.506 -35.218 1.00 75.44 77 SER A C 1
ATOM 600 O O . SER A 1 77 ? 22.873 -5.958 -35.346 1.00 75.44 77 SER A O 1
ATOM 602 N N . TRP A 1 78 ? 24.325 -4.637 -34.261 1.00 74.69 78 TRP A N 1
ATOM 603 C CA . TRP A 1 78 ? 23.388 -4.197 -33.240 1.00 74.69 78 TRP A CA 1
ATOM 604 C C . TRP A 1 78 ? 22.198 -3.440 -33.840 1.00 74.69 78 TRP A C 1
ATOM 606 O O . TRP A 1 78 ? 21.062 -3.709 -33.471 1.00 74.69 78 TRP A O 1
ATOM 616 N N . VAL A 1 79 ? 22.422 -2.555 -34.819 1.00 76.19 79 VAL A N 1
ATOM 617 C CA . VAL A 1 79 ? 21.351 -1.869 -35.558 1.00 76.19 79 VAL A CA 1
ATOM 618 C C . VAL A 1 79 ? 20.476 -2.898 -36.268 1.00 76.19 79 VAL A C 1
ATOM 620 O O . VAL A 1 79 ? 19.261 -2.803 -36.162 1.00 76.19 79 VAL A O 1
ATOM 623 N N . THR A 1 80 ? 21.055 -3.914 -36.912 1.00 81.00 80 THR A N 1
ATOM 624 C CA . THR A 1 80 ? 20.293 -4.985 -37.581 1.00 81.00 80 THR A CA 1
ATOM 625 C C . THR A 1 80 ? 19.407 -5.754 -36.595 1.00 81.00 80 THR A C 1
ATOM 627 O O . THR A 1 80 ? 18.219 -5.944 -36.846 1.00 81.00 80 THR A O 1
ATOM 630 N N . GLU A 1 81 ? 19.942 -6.138 -35.436 1.00 81.38 81 GLU A N 1
ATOM 631 C CA . GLU A 1 81 ? 19.174 -6.811 -34.379 1.00 81.38 81 GLU A CA 1
ATOM 632 C C . GLU A 1 81 ? 18.082 -5.915 -33.783 1.00 81.38 81 GLU A C 1
ATOM 634 O O . GLU A 1 81 ? 16.965 -6.360 -33.515 1.00 81.38 81 GLU A O 1
ATOM 639 N N . CYS A 1 82 ? 18.394 -4.644 -33.552 1.00 78.75 82 CYS A N 1
ATOM 640 C CA . CYS A 1 82 ? 17.455 -3.656 -33.041 1.00 78.75 82 CYS A CA 1
ATOM 641 C C . CYS A 1 82 ? 16.331 -3.358 -34.038 1.00 78.75 82 CYS A C 1
ATOM 643 O O . CYS A 1 82 ? 15.187 -3.187 -33.620 1.00 78.75 82 CYS A O 1
ATOM 645 N N . LEU A 1 83 ? 16.627 -3.344 -35.339 1.00 85.06 83 LEU A N 1
ATOM 646 C CA . LEU A 1 83 ? 15.633 -3.233 -36.404 1.00 85.06 83 LEU A CA 1
ATOM 647 C C . LEU A 1 83 ? 14.721 -4.458 -36.443 1.00 85.06 83 LEU A C 1
ATOM 649 O O . LEU A 1 83 ? 13.506 -4.294 -36.432 1.00 85.06 83 LEU A O 1
ATOM 653 N N . ALA A 1 84 ? 15.283 -5.668 -36.387 1.00 87.44 84 ALA A N 1
ATOM 654 C CA . ALA A 1 84 ? 14.494 -6.898 -36.367 1.00 87.44 84 ALA A CA 1
ATOM 655 C C . ALA A 1 84 ? 13.530 -6.948 -35.165 1.00 87.44 84 ALA A C 1
ATOM 657 O O . ALA A 1 84 ? 12.369 -7.342 -35.302 1.00 87.44 84 ALA A O 1
ATOM 658 N N . VAL A 1 85 ? 13.978 -6.501 -33.985 1.00 86.75 85 VAL A N 1
ATOM 659 C CA . VAL A 1 85 ? 13.102 -6.376 -32.809 1.00 86.75 85 VAL A CA 1
ATOM 660 C C . VAL A 1 85 ? 12.049 -5.291 -33.011 1.00 86.75 85 VAL A C 1
ATOM 662 O O . VAL A 1 85 ? 10.879 -5.542 -32.735 1.00 86.75 85 VAL A O 1
ATOM 665 N N . LEU A 1 86 ? 12.427 -4.114 -33.513 1.00 88.69 86 LEU A N 1
ATOM 666 C CA . LEU A 1 86 ? 11.492 -3.018 -33.766 1.00 88.69 86 LEU A CA 1
ATOM 667 C C . LEU A 1 86 ? 10.381 -3.429 -34.743 1.00 88.69 86 LEU A C 1
ATOM 669 O O . LEU A 1 86 ? 9.213 -3.189 -34.455 1.00 88.69 86 LEU A O 1
ATOM 673 N N . GLU A 1 87 ? 10.722 -4.081 -35.853 1.00 90.50 87 GLU A N 1
ATOM 674 C CA . GLU A 1 87 ? 9.758 -4.577 -36.843 1.00 90.50 87 GLU A CA 1
ATOM 675 C C . GLU A 1 87 ? 8.828 -5.641 -36.252 1.00 90.50 87 GLU A C 1
ATOM 677 O O . GLU A 1 87 ? 7.613 -5.584 -36.451 1.00 90.50 87 GLU A O 1
ATOM 682 N N . SER A 1 88 ? 9.378 -6.582 -35.479 1.00 91.44 88 SER A N 1
ATOM 683 C CA . SER A 1 88 ? 8.598 -7.614 -34.789 1.00 91.44 88 SER A CA 1
ATOM 684 C C . SER A 1 88 ? 7.594 -7.003 -33.803 1.00 91.44 88 SER A C 1
ATOM 686 O O . SER A 1 88 ? 6.401 -7.310 -33.842 1.00 91.44 88 SER A O 1
ATOM 688 N N . VAL A 1 89 ? 8.054 -6.078 -32.956 1.00 88.12 89 VAL A N 1
ATOM 689 C CA . VAL A 1 89 ? 7.222 -5.375 -31.970 1.00 88.12 89 VAL A CA 1
ATOM 690 C C . VAL A 1 89 ? 6.158 -4.523 -32.660 1.00 88.12 89 VAL A C 1
ATOM 692 O O . VAL A 1 89 ? 4.992 -4.571 -32.272 1.00 88.12 89 VAL A O 1
ATOM 695 N N . ALA A 1 90 ? 6.531 -3.773 -33.699 1.00 90.69 90 ALA A N 1
ATOM 696 C CA . ALA A 1 90 ? 5.607 -2.929 -34.446 1.00 90.69 90 ALA A CA 1
ATOM 697 C C . ALA A 1 90 ? 4.506 -3.752 -35.122 1.00 90.69 90 ALA A C 1
ATOM 699 O O . ALA A 1 90 ? 3.331 -3.416 -34.995 1.00 90.69 90 ALA A O 1
ATOM 700 N N . LYS A 1 91 ? 4.861 -4.882 -35.744 1.00 93.12 91 LYS A N 1
ATOM 701 C CA . LYS A 1 91 ? 3.898 -5.815 -36.339 1.00 93.12 91 LYS A CA 1
ATOM 702 C C . LYS A 1 91 ? 2.921 -6.371 -35.303 1.00 93.12 91 LYS A C 1
ATOM 704 O O . LYS A 1 91 ? 1.721 -6.398 -35.553 1.00 93.12 91 LYS A O 1
ATOM 709 N N . ASN A 1 92 ? 3.418 -6.788 -34.138 1.00 92.00 92 ASN A N 1
ATOM 710 C CA . ASN A 1 92 ? 2.574 -7.336 -33.072 1.00 92.00 92 ASN A CA 1
ATOM 711 C C . ASN A 1 92 ? 1.623 -6.294 -32.462 1.00 92.00 92 ASN A C 1
ATOM 713 O O . ASN A 1 92 ? 0.606 -6.663 -31.881 1.00 92.00 92 ASN A O 1
ATOM 717 N N . GLN A 1 93 ? 1.948 -5.006 -32.582 1.00 91.12 93 GLN A N 1
ATOM 718 C CA . GLN A 1 93 ? 1.178 -3.902 -32.006 1.00 91.12 93 GLN A CA 1
ATOM 719 C C . GLN A 1 93 ? 0.414 -3.071 -33.043 1.00 91.12 93 GLN A C 1
ATOM 721 O O . GLN A 1 93 ? -0.117 -2.017 -32.687 1.00 91.12 93 GLN A O 1
ATOM 726 N N . ASP A 1 94 ? 0.369 -3.520 -34.300 1.00 94.56 94 ASP A N 1
ATOM 727 C CA . ASP A 1 94 ? -0.260 -2.797 -35.411 1.00 94.56 94 ASP A CA 1
ATOM 728 C C . ASP A 1 94 ? 0.247 -1.341 -35.518 1.00 94.56 94 ASP A C 1
ATOM 730 O O . ASP A 1 94 ? -0.506 -0.360 -35.524 1.00 94.56 94 ASP A O 1
ATOM 734 N N . VAL A 1 95 ? 1.577 -1.196 -35.494 1.00 94.19 95 VAL A N 1
ATOM 735 C CA . VAL A 1 95 ? 2.284 0.073 -35.679 1.00 94.19 95 VAL A CA 1
ATOM 736 C C . VAL A 1 95 ? 2.910 0.095 -37.066 1.00 94.19 95 VAL A C 1
ATOM 738 O O . VAL A 1 95 ? 3.775 -0.715 -37.393 1.00 94.19 95 VAL A O 1
ATOM 741 N N . GLU A 1 96 ? 2.511 1.073 -37.866 1.00 94.94 96 GLU A N 1
ATOM 742 C CA . GLU A 1 96 ? 3.115 1.360 -39.160 1.00 94.94 96 GLU A CA 1
ATOM 743 C C . GLU A 1 96 ? 4.433 2.113 -38.950 1.00 94.94 96 GLU A C 1
ATOM 745 O O . GLU A 1 96 ? 4.466 3.128 -38.249 1.00 94.94 96 GLU A O 1
ATOM 750 N N . LEU A 1 97 ? 5.518 1.624 -39.555 1.00 93.81 97 LEU A N 1
ATOM 751 C CA . LEU A 1 97 ? 6.838 2.253 -39.525 1.00 93.81 97 LEU A CA 1
ATOM 752 C C . LEU A 1 97 ? 7.184 2.812 -40.905 1.00 93.81 97 LEU A C 1
ATOM 754 O O . LEU A 1 97 ? 7.082 2.122 -41.915 1.00 93.81 97 LEU A O 1
ATOM 758 N N . THR A 1 98 ? 7.654 4.053 -40.945 1.00 93.06 98 THR A N 1
ATOM 759 C CA . THR A 1 98 ? 8.191 4.709 -42.139 1.00 93.06 98 THR A CA 1
ATOM 760 C C . THR A 1 98 ? 9.615 5.166 -41.846 1.00 93.06 98 THR A C 1
ATOM 762 O O . THR A 1 98 ? 9.847 5.950 -40.921 1.00 93.06 98 THR A O 1
ATOM 765 N N . ALA A 1 99 ? 10.584 4.667 -42.614 1.00 88.06 99 ALA A N 1
ATOM 766 C CA . ALA A 1 99 ? 11.976 5.084 -42.482 1.00 88.06 99 ALA A CA 1
ATOM 767 C C . ALA A 1 99 ? 12.116 6.584 -42.785 1.00 88.06 99 ALA A C 1
ATOM 769 O O . ALA A 1 99 ? 11.547 7.083 -43.757 1.00 88.06 99 ALA A O 1
ATOM 770 N N . THR A 1 100 ? 12.877 7.302 -41.959 1.00 90.00 100 THR A N 1
ATOM 771 C CA . THR A 1 100 ? 13.178 8.722 -42.186 1.00 90.00 100 THR A CA 1
ATOM 772 C C . THR A 1 100 ? 14.628 8.903 -42.625 1.00 90.00 100 THR A C 1
ATOM 774 O O . THR A 1 100 ? 15.455 8.002 -42.493 1.00 90.00 100 THR A O 1
ATOM 777 N N 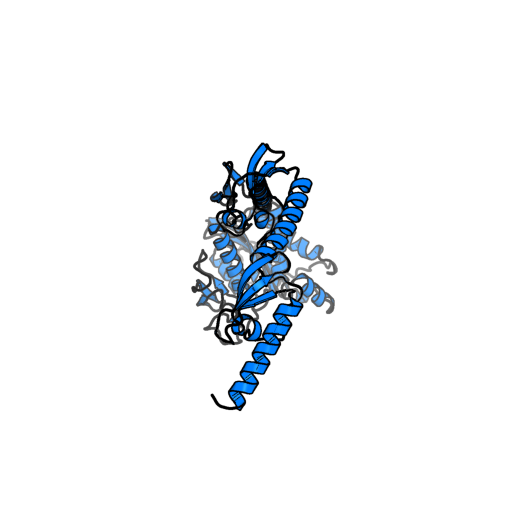. THR A 1 101 ? 14.954 10.086 -43.143 1.00 85.88 101 THR A N 1
ATOM 778 C CA . THR A 1 101 ? 16.340 10.475 -43.448 1.00 85.88 101 THR A CA 1
ATOM 779 C C . THR A 1 101 ? 17.090 11.013 -42.226 1.00 85.88 101 THR A C 1
ATOM 781 O O . THR A 1 101 ? 18.257 11.387 -42.346 1.00 85.88 101 THR A O 1
ATOM 784 N N . GLU A 1 102 ? 16.434 11.113 -41.067 1.00 86.06 102 GLU A N 1
ATOM 785 C CA . GLU A 1 102 ? 17.051 11.615 -39.842 1.00 86.06 102 GLU A CA 1
ATOM 786 C C . GLU A 1 102 ? 18.019 10.576 -39.264 1.00 86.06 102 GLU A C 1
ATOM 788 O O . GLU A 1 102 ? 17.735 9.376 -39.227 1.00 86.06 102 GLU A O 1
ATOM 793 N N . ARG A 1 103 ? 19.175 11.053 -38.798 1.00 77.50 103 ARG A N 1
ATOM 794 C CA . ARG A 1 103 ? 20.111 10.267 -37.991 1.00 77.50 103 ARG A CA 1
ATOM 795 C C . ARG A 1 103 ? 19.898 10.624 -36.533 1.00 77.50 103 ARG A C 1
ATOM 797 O O . ARG A 1 103 ? 19.643 11.787 -36.223 1.00 77.50 103 ARG A O 1
ATOM 804 N N . ASP A 1 104 ? 20.002 9.639 -35.657 1.00 77.12 104 ASP A N 1
ATOM 805 C CA . ASP A 1 104 ? 19.934 9.903 -34.232 1.00 77.12 104 ASP A CA 1
ATOM 806 C C . ASP A 1 104 ? 21.155 10.703 -33.742 1.00 77.12 104 ASP A C 1
ATOM 808 O O . ASP A 1 104 ? 22.249 10.656 -34.308 1.00 77.12 104 ASP A O 1
ATOM 812 N N . GLU A 1 105 ? 20.962 11.473 -32.676 1.00 72.31 105 GLU A N 1
ATOM 813 C CA . GLU A 1 105 ? 21.995 12.371 -32.144 1.00 72.31 105 GLU A CA 1
ATOM 814 C C . GLU A 1 105 ? 23.153 11.619 -31.464 1.00 72.31 105 GLU A C 1
ATOM 816 O O . GLU A 1 105 ? 24.189 12.218 -31.183 1.00 72.31 105 GLU A O 1
ATOM 821 N N . SER A 1 106 ? 23.014 10.308 -31.220 1.00 70.81 106 SER A N 1
ATOM 822 C CA . SER A 1 106 ? 24.045 9.494 -30.558 1.00 70.81 106 SER A CA 1
ATOM 823 C C . SER A 1 106 ? 25.323 9.346 -31.395 1.00 70.81 106 SER A C 1
ATOM 825 O O . SER A 1 106 ? 26.390 9.051 -30.856 1.00 70.81 106 SER A O 1
ATOM 827 N N . GLY A 1 107 ? 25.232 9.538 -32.719 1.00 65.75 107 GLY A N 1
ATOM 828 C CA . GLY A 1 107 ? 26.328 9.264 -33.650 1.00 65.75 107 GLY A CA 1
ATOM 829 C C . GLY A 1 107 ? 26.592 7.768 -33.868 1.00 65.75 107 GLY A C 1
ATOM 830 O O . GLY A 1 107 ? 27.450 7.421 -34.680 1.00 65.75 107 GLY A O 1
ATOM 831 N N . ASP A 1 108 ? 25.828 6.885 -33.217 1.00 67.75 108 ASP A N 1
ATOM 832 C CA . ASP A 1 108 ? 25.883 5.432 -33.386 1.00 67.75 108 ASP A CA 1
ATOM 833 C C . ASP A 1 108 ? 24.982 4.960 -34.546 1.00 67.75 108 ASP A C 1
ATOM 835 O O . ASP A 1 108 ? 24.637 3.787 -34.658 1.00 67.75 108 ASP A O 1
ATOM 839 N N . GLY A 1 109 ? 24.610 5.867 -35.452 1.00 63.59 109 GLY A N 1
ATOM 840 C CA . GLY A 1 109 ? 23.998 5.535 -36.737 1.00 63.59 109 GLY A CA 1
ATOM 841 C C . GLY A 1 109 ? 22.647 4.835 -36.624 1.00 63.59 109 GLY A C 1
ATOM 842 O O . GLY A 1 109 ? 22.324 4.011 -37.482 1.00 63.59 109 GLY A O 1
ATOM 843 N N . HIS A 1 110 ? 21.859 5.120 -35.584 1.00 73.62 110 HIS A N 1
ATOM 844 C CA . HIS A 1 110 ? 20.529 4.537 -35.478 1.00 73.62 110 HIS A CA 1
ATOM 845 C C . HIS A 1 110 ? 19.596 5.218 -36.478 1.00 73.62 110 HIS A C 1
ATOM 847 O O . HIS A 1 110 ? 19.525 6.445 -36.575 1.00 73.62 110 HIS A O 1
ATOM 853 N N . VAL A 1 111 ? 18.863 4.399 -37.228 1.00 77.75 111 VAL A N 1
ATOM 854 C CA . VAL A 1 111 ? 17.817 4.883 -38.125 1.00 77.75 111 VAL A CA 1
ATOM 855 C C . VAL A 1 111 ? 16.622 5.309 -37.276 1.00 77.75 111 VAL A C 1
ATOM 857 O O . VAL A 1 111 ? 16.127 4.534 -36.451 1.00 77.75 111 VAL A O 1
ATOM 860 N N . VAL A 1 112 ? 16.168 6.547 -37.471 1.00 87.25 112 VAL A N 1
ATOM 861 C CA . VAL A 1 112 ? 14.942 7.061 -36.858 1.00 87.25 112 VAL A CA 1
ATOM 862 C C . VAL A 1 112 ? 13.761 6.702 -37.759 1.00 87.25 112 VAL A C 1
ATOM 864 O O . VAL A 1 112 ? 13.751 7.018 -38.951 1.00 87.25 112 VAL A O 1
ATOM 867 N N . PHE A 1 113 ? 12.746 6.062 -37.189 1.00 89.75 113 PHE A N 1
ATOM 868 C CA . PHE A 1 113 ? 11.491 5.743 -37.862 1.00 89.75 113 PHE A CA 1
ATOM 869 C C . PHE A 1 113 ? 10.404 6.705 -37.404 1.00 89.75 113 PHE A C 1
ATOM 871 O O . PHE A 1 113 ? 10.242 6.949 -36.206 1.00 89.75 113 PHE A O 1
ATOM 878 N N . ALA A 1 114 ? 9.632 7.219 -38.358 1.00 91.81 114 ALA A N 1
ATOM 879 C CA . ALA A 1 114 ? 8.326 7.786 -38.079 1.00 91.81 114 ALA A CA 1
ATOM 880 C C . ALA A 1 114 ? 7.350 6.619 -37.908 1.00 91.81 114 ALA A C 1
ATOM 882 O O . ALA A 1 114 ? 7.290 5.729 -38.752 1.00 91.81 114 ALA A O 1
ATOM 883 N N . ALA A 1 115 ? 6.612 6.607 -36.807 1.00 93.56 115 ALA A N 1
ATOM 884 C CA . ALA A 1 115 ? 5.703 5.535 -36.449 1.00 93.56 115 ALA A CA 1
ATOM 885 C C . ALA A 1 115 ? 4.277 6.065 -36.274 1.00 93.56 115 ALA A C 1
ATOM 887 O O . ALA A 1 115 ? 4.072 7.171 -35.758 1.00 93.56 115 ALA A O 1
ATOM 888 N N . LYS A 1 116 ? 3.290 5.262 -36.676 1.00 95.62 116 LYS A N 1
ATOM 889 C CA . LYS A 1 116 ? 1.862 5.527 -36.475 1.00 95.62 116 LYS A CA 1
ATOM 890 C C . LYS A 1 116 ? 1.189 4.282 -35.906 1.00 95.62 116 LYS A C 1
ATOM 892 O O . LYS A 1 116 ? 1.234 3.231 -36.529 1.00 95.62 116 LYS A O 1
ATOM 897 N N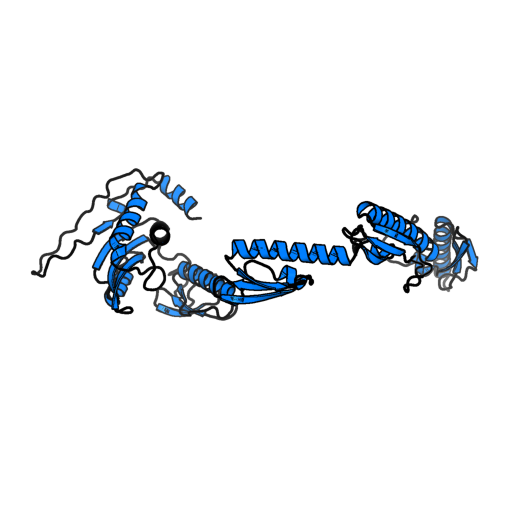 . CYS A 1 117 ? 0.574 4.379 -34.728 1.00 95.94 117 CYS A N 1
ATOM 898 C CA . CYS A 1 117 ? -0.190 3.252 -34.177 1.00 95.94 117 CYS A CA 1
ATOM 899 C C . CYS A 1 117 ? -1.645 3.239 -34.670 1.00 95.94 117 CYS A C 1
ATOM 901 O O . CYS A 1 117 ? -2.154 4.257 -35.145 1.00 95.94 117 CYS A O 1
ATOM 903 N N . SER A 1 118 ? -2.342 2.122 -34.459 1.00 93.62 118 SER A N 1
ATOM 904 C CA . SER A 1 118 ? -3.770 1.940 -34.768 1.00 93.62 118 SER A CA 1
ATOM 905 C C . SER A 1 118 ? -4.712 2.977 -34.134 1.00 93.62 118 SER A C 1
ATOM 907 O O . SER A 1 118 ? -5.760 3.289 -34.696 1.00 93.62 118 SER A O 1
ATOM 909 N N . LYS A 1 119 ? -4.325 3.594 -33.006 1.00 92.19 119 LYS A N 1
ATOM 910 C CA . LYS A 1 119 ? -5.065 4.713 -32.385 1.00 92.19 119 LYS A CA 1
ATOM 911 C C . LYS A 1 119 ? -4.789 6.084 -33.024 1.00 92.19 119 LYS A C 1
ATOM 913 O O . LYS A 1 119 ? -5.317 7.090 -32.563 1.00 92.19 119 LYS A O 1
ATOM 918 N N . GLY A 1 120 ? -3.935 6.152 -34.045 1.00 94.69 120 GLY A N 1
ATOM 919 C CA . GLY A 1 120 ? -3.587 7.387 -34.749 1.00 94.69 120 GLY A CA 1
ATOM 920 C C . GLY A 1 120 ? -2.497 8.236 -34.088 1.00 94.69 120 GLY A C 1
ATOM 921 O O . GLY A 1 120 ? -2.241 9.345 -34.551 1.00 94.69 120 GLY A O 1
ATOM 922 N N . HIS A 1 121 ? -1.825 7.752 -33.037 1.00 94.38 121 HIS A N 1
ATOM 923 C CA . HIS A 1 121 ? -0.693 8.475 -32.453 1.00 94.38 121 HIS A CA 1
ATOM 924 C C . HIS A 1 121 ? 0.521 8.429 -33.385 1.00 94.38 121 HIS A C 1
ATOM 926 O O . HIS A 1 121 ? 0.947 7.348 -33.795 1.00 94.38 121 HIS A O 1
ATOM 932 N N . HIS A 1 122 ? 1.113 9.596 -33.635 1.00 95.06 122 HIS A N 1
ATOM 933 C CA . HIS A 1 122 ? 2.360 9.749 -34.380 1.00 95.06 122 HIS A CA 1
ATOM 934 C C . HIS A 1 122 ? 3.536 9.958 -33.427 1.00 95.06 122 HIS A C 1
ATOM 936 O O . HIS A 1 122 ? 3.460 10.785 -32.518 1.00 95.06 122 HIS A O 1
ATOM 942 N N . PHE A 1 123 ? 4.624 9.217 -33.620 1.00 94.75 123 PHE A N 1
ATOM 943 C CA . PHE A 1 123 ? 5.825 9.329 -32.792 1.00 94.75 123 PHE A CA 1
ATOM 944 C C . PHE A 1 123 ? 7.081 8.935 -33.574 1.00 94.75 123 PHE A C 1
ATOM 946 O O . PHE A 1 123 ? 6.995 8.346 -34.647 1.00 94.75 123 PHE A O 1
ATOM 953 N N . LYS A 1 124 ? 8.256 9.282 -33.042 1.00 93.75 124 LYS A N 1
ATOM 954 C CA . LYS A 1 124 ? 9.550 8.839 -33.572 1.00 93.75 124 LYS A CA 1
ATOM 955 C C . LYS A 1 124 ? 10.105 7.730 -32.690 1.00 93.75 124 LYS A C 1
ATOM 957 O O . LYS A 1 124 ? 9.977 7.800 -31.468 1.00 93.75 124 LYS A O 1
ATOM 962 N N . VAL A 1 125 ? 10.720 6.722 -33.296 1.00 92.94 125 VAL A N 1
ATOM 963 C CA . VAL A 1 125 ? 11.334 5.608 -32.568 1.00 92.94 125 VAL A CA 1
ATOM 964 C C . VAL A 1 125 ? 12.601 5.138 -33.269 1.00 92.94 125 VAL A C 1
ATOM 966 O O . VAL A 1 125 ? 12.712 5.208 -34.489 1.00 92.94 125 VAL A O 1
ATOM 969 N N . THR A 1 126 ? 13.572 4.676 -32.492 1.00 89.12 126 THR A N 1
ATOM 970 C CA . THR A 1 126 ? 14.785 4.021 -32.992 1.00 89.12 126 THR A CA 1
ATOM 971 C C . THR A 1 126 ? 14.745 2.546 -32.618 1.00 89.12 126 THR A C 1
ATOM 973 O O . THR A 1 126 ? 14.012 2.148 -31.710 1.00 89.12 126 THR A O 1
ATOM 976 N N . GLY A 1 127 ? 15.573 1.721 -33.260 1.00 82.69 127 GLY A N 1
ATOM 977 C CA . GLY A 1 127 ? 15.711 0.319 -32.859 1.00 82.69 127 GLY A CA 1
ATOM 978 C C . GLY A 1 127 ? 16.153 0.145 -31.391 1.00 82.69 127 GLY A C 1
ATOM 979 O O . GLY A 1 127 ? 15.761 -0.818 -30.737 1.00 82.69 127 GLY A O 1
ATOM 980 N N . ALA A 1 128 ? 16.886 1.118 -30.835 1.00 83.44 128 ALA A N 1
ATOM 981 C CA . ALA A 1 128 ? 17.211 1.185 -29.407 1.00 83.44 128 ALA A CA 1
ATOM 982 C C . ALA A 1 128 ? 15.948 1.309 -28.538 1.00 83.44 128 ALA A C 1
ATOM 984 O O . ALA A 1 128 ? 15.799 0.628 -27.527 1.00 83.44 128 ALA A O 1
ATOM 985 N N . GLY A 1 129 ? 15.013 2.165 -28.964 1.00 85.19 129 GLY A N 1
ATOM 986 C CA . GLY A 1 129 ? 13.760 2.438 -28.264 1.00 85.19 129 GLY A CA 1
ATOM 987 C C . GLY A 1 129 ? 12.775 1.268 -28.249 1.00 85.19 129 GLY A C 1
ATOM 988 O O . GLY A 1 129 ? 11.796 1.330 -27.511 1.00 85.19 129 GLY A O 1
ATOM 989 N N . ALA A 1 130 ? 13.030 0.207 -29.022 1.00 86.56 130 ALA A N 1
ATOM 990 C CA . ALA A 1 130 ? 12.249 -1.028 -29.002 1.00 86.56 130 ALA A CA 1
ATOM 991 C C . ALA A 1 130 ? 12.655 -1.990 -27.869 1.00 86.56 130 ALA A C 1
ATOM 993 O O . ALA A 1 130 ? 12.023 -3.037 -27.714 1.00 86.56 130 ALA A O 1
ATOM 994 N N . ARG A 1 131 ? 13.687 -1.659 -27.079 1.00 86.12 131 ARG A N 1
ATOM 995 C CA . ARG A 1 131 ? 14.168 -2.481 -25.963 1.00 86.12 131 ARG A CA 1
ATOM 996 C C . ARG A 1 131 ? 14.141 -1.727 -24.631 1.00 86.12 131 ARG A C 1
ATOM 998 O O . ARG A 1 131 ? 14.255 -0.504 -24.584 1.00 86.12 131 ARG A O 1
ATOM 1005 N N . ASN A 1 132 ? 13.966 -2.460 -23.535 1.00 86.25 132 ASN A N 1
ATOM 1006 C CA . ASN A 1 132 ? 14.078 -1.938 -22.174 1.00 86.25 132 ASN A CA 1
ATOM 1007 C C . ASN A 1 132 ? 15.557 -1.896 -21.719 1.00 86.25 132 ASN A C 1
ATOM 1009 O O . ASN A 1 132 ? 16.460 -2.324 -22.437 1.00 86.25 132 ASN A O 1
ATOM 1013 N N . SER A 1 133 ? 15.825 -1.416 -20.501 1.00 82.06 133 SER A N 1
ATOM 1014 C CA . SER A 1 133 ? 17.190 -1.341 -19.947 1.00 82.06 133 SER A CA 1
ATOM 1015 C C . SER A 1 133 ? 17.866 -2.698 -19.703 1.00 82.06 133 SER A C 1
ATOM 1017 O O . SER A 1 133 ? 19.068 -2.737 -19.454 1.00 82.06 133 SER A O 1
ATOM 1019 N N . ARG A 1 134 ? 17.117 -3.804 -19.768 1.00 84.81 134 ARG A N 1
ATOM 1020 C CA . ARG A 1 134 ? 17.621 -5.184 -19.688 1.00 84.81 134 ARG A CA 1
ATOM 1021 C C . ARG A 1 134 ? 17.881 -5.796 -21.068 1.00 84.81 134 ARG A C 1
ATOM 1023 O O . ARG A 1 134 ? 18.440 -6.882 -21.146 1.00 84.81 134 ARG A O 1
ATOM 1030 N N . GLY A 1 135 ? 17.509 -5.095 -22.140 1.00 84.25 135 GLY A N 1
ATOM 1031 C CA . GLY A 1 135 ? 17.636 -5.560 -23.518 1.00 84.25 135 GLY A CA 1
ATOM 1032 C C . GLY A 1 135 ? 16.420 -6.324 -24.046 1.00 84.25 135 GLY A C 1
ATOM 1033 O O . GLY A 1 135 ? 16.427 -6.678 -25.226 1.00 84.25 135 GLY A O 1
ATOM 1034 N N . ASP A 1 136 ? 15.373 -6.545 -23.247 1.00 86.69 136 ASP A N 1
ATOM 1035 C CA . ASP A 1 136 ? 14.150 -7.216 -23.711 1.00 86.69 136 ASP A CA 1
ATOM 1036 C C . ASP A 1 136 ? 13.300 -6.276 -24.568 1.00 86.69 136 ASP A C 1
ATOM 1038 O O . ASP A 1 136 ? 13.353 -5.057 -24.395 1.00 86.69 136 ASP A O 1
ATOM 1042 N N . ALA A 1 137 ? 12.481 -6.833 -25.461 1.00 86.62 137 ALA A N 1
ATOM 1043 C CA . ALA A 1 137 ? 11.512 -6.061 -26.232 1.00 86.62 137 ALA A CA 1
ATOM 1044 C C . ALA A 1 137 ? 10.506 -5.343 -25.313 1.00 86.62 137 ALA A C 1
ATOM 1046 O O . ALA A 1 137 ? 10.096 -5.881 -24.287 1.00 86.62 137 ALA A O 1
ATOM 1047 N N . ILE A 1 138 ? 10.100 -4.125 -25.675 1.00 87.75 138 ILE A N 1
ATOM 1048 C CA . ILE A 1 138 ? 9.079 -3.386 -24.919 1.00 87.75 138 ILE A CA 1
ATOM 1049 C C . ILE A 1 138 ? 7.656 -3.845 -25.258 1.00 87.75 138 ILE A C 1
ATOM 1051 O O . ILE A 1 138 ? 7.318 -4.068 -26.420 1.00 87.75 138 ILE A O 1
ATOM 1055 N N . ASP A 1 139 ? 6.787 -3.867 -24.247 1.00 85.38 139 ASP A N 1
ATOM 1056 C CA . ASP A 1 139 ? 5.399 -4.330 -24.395 1.00 85.38 139 ASP A CA 1
ATOM 1057 C C . ASP A 1 139 ? 4.509 -3.362 -25.186 1.00 85.38 139 ASP A C 1
ATOM 1059 O O . ASP A 1 139 ? 3.550 -3.783 -25.823 1.00 85.38 139 ASP A O 1
ATOM 1063 N N . VAL A 1 140 ? 4.817 -2.056 -25.156 1.00 88.31 140 VAL A N 1
ATOM 1064 C CA . VAL A 1 140 ? 4.072 -1.012 -25.883 1.00 88.31 140 VAL A CA 1
ATOM 1065 C C . VAL A 1 140 ? 5.035 0.017 -26.471 1.00 88.31 140 VAL A C 1
ATOM 1067 O O . VAL A 1 140 ? 5.625 0.822 -25.744 1.00 88.31 140 VAL A O 1
ATOM 1070 N N . LEU A 1 141 ? 5.168 0.003 -27.796 1.00 87.12 141 LEU A N 1
ATOM 1071 C CA . LEU A 1 141 ? 6.029 0.857 -28.610 1.00 87.12 141 LEU A CA 1
ATOM 1072 C C . LEU A 1 141 ? 5.536 2.304 -28.635 1.00 87.12 141 LEU A C 1
ATOM 1074 O O . LEU A 1 141 ? 6.325 3.230 -28.475 1.00 87.12 141 LEU A O 1
ATOM 1078 N N . CYS A 1 142 ? 4.223 2.500 -28.777 1.00 94.31 142 CYS A N 1
ATOM 1079 C CA . CYS A 1 142 ? 3.617 3.825 -28.842 1.00 94.31 142 CYS A CA 1
ATOM 1080 C C . CYS A 1 142 ? 3.586 4.512 -27.460 1.00 94.31 142 CYS A C 1
ATOM 1082 O O . CYS A 1 142 ? 2.892 4.023 -26.563 1.00 94.31 142 CYS A O 1
ATOM 1084 N N . PRO A 1 143 ? 4.233 5.682 -27.274 1.00 91.88 143 PRO A N 1
ATOM 1085 C CA . PRO A 1 143 ? 4.219 6.399 -25.996 1.00 91.88 143 PRO A CA 1
ATOM 1086 C C . PRO A 1 143 ? 2.815 6.825 -25.547 1.00 91.88 143 PRO A C 1
ATOM 1088 O O . PRO A 1 143 ? 2.510 6.757 -24.359 1.00 91.88 143 PRO A O 1
ATOM 1091 N N . GLY A 1 144 ? 1.951 7.217 -26.493 1.00 92.50 144 GLY A N 1
ATOM 1092 C CA . GLY A 1 144 ? 0.551 7.555 -26.221 1.00 92.50 144 GLY A CA 1
ATOM 1093 C C . GLY A 1 144 ? -0.226 6.353 -25.688 1.00 92.50 144 GLY A C 1
ATOM 1094 O O . GLY A 1 144 ? -0.765 6.409 -24.589 1.00 92.50 144 GLY A O 1
ATOM 1095 N N . CYS A 1 145 ? -0.175 5.216 -26.392 1.00 92.25 145 CYS A N 1
ATOM 1096 C CA . CYS A 1 145 ? -0.819 3.984 -25.925 1.00 92.25 145 CYS A CA 1
ATOM 1097 C C . CYS A 1 145 ? -0.238 3.488 -24.596 1.00 92.25 145 CYS A C 1
ATOM 1099 O O . CYS A 1 145 ? -0.977 2.965 -23.769 1.00 92.25 145 CYS A O 1
ATOM 1101 N N . ARG A 1 146 ? 1.070 3.662 -24.366 1.00 91.50 146 ARG A N 1
ATOM 1102 C CA . ARG A 1 146 ? 1.707 3.314 -23.091 1.00 91.50 146 ARG A CA 1
ATOM 1103 C C . ARG A 1 146 ? 1.171 4.183 -21.955 1.00 91.50 146 ARG A C 1
ATOM 1105 O O . ARG A 1 146 ? 0.899 3.666 -20.876 1.00 91.50 146 ARG A O 1
ATOM 1112 N N . LYS A 1 147 ? 1.001 5.486 -22.196 1.00 92.38 147 LYS A N 1
ATOM 1113 C CA . LYS A 1 147 ? 0.389 6.410 -21.236 1.00 92.38 147 LYS A CA 1
ATOM 1114 C C . LYS A 1 147 ? -1.066 6.031 -20.958 1.00 92.38 147 LYS A C 1
ATOM 1116 O O . LYS A 1 147 ? -1.440 5.972 -19.792 1.00 92.38 147 LYS A O 1
ATOM 1121 N N . ASP A 1 148 ? -1.847 5.714 -21.991 1.00 91.88 148 ASP A N 1
ATOM 1122 C CA . ASP A 1 148 ? -3.230 5.242 -21.841 1.00 91.88 148 ASP A CA 1
ATOM 1123 C C . ASP A 1 148 ? -3.301 3.958 -21.006 1.00 91.88 148 ASP A C 1
ATOM 1125 O O . ASP A 1 148 ? -4.114 3.859 -20.093 1.00 91.88 148 ASP A O 1
ATOM 1129 N N . ALA A 1 149 ? -2.440 2.978 -21.302 1.00 90.81 149 ALA A N 1
ATOM 1130 C CA . ALA A 1 149 ? -2.387 1.708 -20.584 1.00 90.81 149 ALA A CA 1
ATOM 1131 C C . ALA A 1 149 ? -2.010 1.915 -19.111 1.00 90.81 149 ALA A C 1
ATOM 1133 O O . ALA A 1 149 ? -2.642 1.349 -18.224 1.00 90.81 149 ALA A O 1
ATOM 1134 N N . ALA A 1 150 ? -1.030 2.780 -18.844 1.00 92.06 150 ALA A N 1
ATOM 1135 C CA . ALA A 1 150 ? -0.640 3.137 -17.487 1.00 92.06 150 ALA A CA 1
ATOM 1136 C C . ALA A 1 150 ? -1.773 3.853 -16.728 1.00 92.06 150 ALA A C 1
ATOM 1138 O O . ALA A 1 150 ? -2.008 3.563 -15.557 1.00 92.06 150 ALA A O 1
ATOM 1139 N N . LEU A 1 151 ? -2.503 4.759 -17.386 1.00 95.25 151 LEU A N 1
ATOM 1140 C CA . LEU A 1 151 ? -3.683 5.404 -16.804 1.00 95.25 151 LEU A CA 1
ATOM 1141 C C . LEU A 1 151 ? -4.785 4.386 -16.496 1.00 95.25 151 LEU A C 1
ATOM 1143 O O . LEU A 1 151 ? -5.336 4.416 -15.398 1.00 95.25 151 LEU A O 1
ATOM 1147 N N . ALA A 1 152 ? -5.067 3.469 -17.423 1.00 94.50 152 ALA A N 1
ATOM 1148 C CA . ALA A 1 152 ? -6.048 2.404 -17.233 1.00 94.50 152 ALA A CA 1
ATOM 1149 C C . ALA A 1 152 ? -5.678 1.489 -16.053 1.00 94.50 152 ALA A C 1
ATOM 1151 O O . ALA A 1 152 ? -6.524 1.218 -15.206 1.00 94.50 152 ALA A O 1
ATOM 1152 N N . GLU A 1 153 ? -4.407 1.088 -15.936 1.00 94.56 153 GLU A N 1
ATOM 1153 C CA . GLU A 1 153 ? -3.892 0.346 -14.775 1.00 94.56 153 GLU A CA 1
ATOM 1154 C C . GLU A 1 153 ? -4.098 1.134 -13.470 1.00 94.56 153 GLU A C 1
ATOM 1156 O O . GLU A 1 153 ? -4.538 0.584 -12.460 1.00 94.56 153 GLU A O 1
ATOM 1161 N N . GLY A 1 154 ? -3.803 2.438 -13.489 1.00 96.44 154 GLY A N 1
ATOM 1162 C CA . GLY A 1 154 ? -4.012 3.325 -12.348 1.00 96.44 154 GLY A CA 1
ATOM 1163 C C . GLY A 1 154 ? -5.476 3.390 -11.910 1.00 96.44 154 GLY A C 1
ATOM 1164 O O . GLY A 1 154 ? -5.755 3.284 -10.718 1.00 96.44 154 GLY A O 1
ATOM 1165 N N . PHE A 1 155 ? -6.411 3.522 -12.854 1.00 97.88 155 PHE A N 1
ATOM 1166 C CA . PHE A 1 155 ? -7.845 3.543 -12.553 1.00 97.88 155 PHE A CA 1
ATOM 1167 C C . PHE A 1 155 ? -8.354 2.188 -12.050 1.00 97.88 155 PHE A C 1
ATOM 1169 O O . PHE A 1 155 ? -9.080 2.157 -11.061 1.00 97.88 155 PHE A O 1
ATOM 1176 N N . ALA A 1 156 ? -7.902 1.074 -12.631 1.00 96.88 156 ALA A N 1
ATOM 1177 C CA . ALA A 1 156 ? -8.241 -0.261 -12.135 1.00 96.88 156 ALA A CA 1
ATOM 1178 C C . ALA A 1 156 ? -7.771 -0.469 -10.680 1.00 96.88 156 ALA A C 1
ATOM 1180 O O . ALA A 1 156 ? -8.510 -0.984 -9.844 1.00 96.88 156 ALA A O 1
ATOM 1181 N N . LYS A 1 157 ? -6.565 0.004 -10.330 1.00 97.19 157 LYS A N 1
ATOM 1182 C CA . LYS A 1 157 ? -6.077 -0.005 -8.937 1.00 97.19 157 LYS A CA 1
ATOM 1183 C C . LYS A 1 157 ? -6.947 0.832 -8.003 1.00 97.19 157 LYS A C 1
ATOM 1185 O O . LYS A 1 157 ? -7.180 0.434 -6.863 1.00 97.19 157 LYS A O 1
ATOM 1190 N N . VAL A 1 158 ? -7.420 1.987 -8.471 1.00 97.62 158 VAL A N 1
ATOM 1191 C CA . VAL A 1 158 ? -8.333 2.840 -7.702 1.00 97.62 158 VAL A CA 1
ATOM 1192 C C . VAL A 1 158 ? -9.630 2.094 -7.400 1.00 97.62 158 VAL A C 1
ATOM 1194 O O . VAL A 1 158 ? -10.048 2.095 -6.248 1.00 97.62 158 VAL A O 1
ATOM 1197 N N . GLU A 1 159 ? -10.233 1.418 -8.378 1.00 97.88 159 GLU A N 1
ATOM 1198 C CA . GLU A 1 159 ? -11.465 0.639 -8.178 1.00 97.88 159 GLU A CA 1
ATOM 1199 C C . GLU A 1 159 ? -11.308 -0.436 -7.096 1.00 97.88 159 GLU A C 1
ATOM 1201 O O . GLU A 1 159 ? -12.134 -0.515 -6.182 1.00 97.88 159 GLU A O 1
ATOM 1206 N N . VAL A 1 160 ? -10.205 -1.192 -7.131 1.00 97.56 160 VAL A N 1
ATOM 1207 C CA . VAL A 1 160 ? -9.876 -2.181 -6.091 1.00 97.56 160 VAL A CA 1
ATOM 1208 C C . VAL A 1 160 ? -9.796 -1.511 -4.715 1.00 97.56 160 VAL A C 1
ATOM 1210 O O . VAL A 1 160 ? -10.507 -1.913 -3.795 1.00 97.56 160 VAL A O 1
ATOM 1213 N N . VAL A 1 161 ? -9.024 -0.427 -4.577 1.00 96.31 161 VAL A N 1
ATOM 1214 C CA . VAL A 1 161 ? -8.873 0.287 -3.295 1.00 96.31 161 VAL A CA 1
ATOM 1215 C C . VAL A 1 161 ? -10.199 0.858 -2.788 1.00 96.31 161 VAL A C 1
ATOM 1217 O O . VAL A 1 161 ? -10.462 0.815 -1.583 1.00 96.31 161 VAL A O 1
ATOM 1220 N N . LEU A 1 162 ? -11.047 1.397 -3.666 1.00 96.81 162 LEU A N 1
ATOM 1221 C CA . LEU A 1 162 ? -12.364 1.913 -3.287 1.00 96.81 162 LEU A CA 1
ATOM 1222 C C . LEU A 1 162 ? -13.242 0.803 -2.702 1.00 96.81 162 LEU A C 1
ATOM 1224 O O . LEU A 1 162 ? -13.864 1.025 -1.661 1.00 96.81 162 LEU A O 1
ATOM 1228 N N . SER A 1 163 ? -13.235 -0.378 -3.329 1.00 95.38 163 SER A N 1
ATOM 1229 C CA . SER A 1 163 ? -14.004 -1.539 -2.871 1.00 95.38 163 SER A CA 1
ATOM 1230 C C . SER A 1 163 ? -13.537 -2.044 -1.500 1.00 95.38 163 SER A C 1
ATOM 1232 O O . SER A 1 163 ? -14.349 -2.167 -0.584 1.00 95.38 163 SER A O 1
ATOM 1234 N N . GLU A 1 164 ? -12.228 -2.224 -1.308 1.00 94.69 164 GLU A N 1
ATOM 1235 C CA . GLU A 1 164 ? -11.652 -2.748 -0.063 1.00 94.69 164 GLU A CA 1
ATOM 1236 C C . GLU A 1 164 ? -11.814 -1.775 1.110 1.00 94.69 164 GLU A C 1
ATOM 1238 O O . GLU A 1 164 ? -12.106 -2.165 2.240 1.00 94.69 164 GLU A O 1
ATOM 1243 N N . THR A 1 165 ? -11.636 -0.478 0.856 1.00 92.56 165 THR A N 1
ATOM 1244 C CA . THR A 1 165 ? -11.623 0.538 1.920 1.00 92.56 165 THR A CA 1
ATOM 1245 C C . THR A 1 165 ? -12.982 1.192 2.160 1.00 92.56 165 THR A C 1
ATOM 1247 O O . THR A 1 165 ? -13.098 2.029 3.063 1.00 92.56 165 THR A O 1
ATOM 1250 N N . ARG A 1 166 ? -14.002 0.839 1.359 1.00 95.19 166 ARG A N 1
ATOM 1251 C CA . ARG A 1 166 ? -15.310 1.517 1.303 1.00 95.19 166 ARG A CA 1
ATOM 1252 C C . ARG A 1 166 ? -15.159 3.037 1.134 1.00 95.19 166 ARG A C 1
ATOM 1254 O O . ARG A 1 166 ? -15.833 3.829 1.793 1.00 95.19 166 ARG A O 1
ATOM 1261 N N . SER A 1 167 ? -14.201 3.446 0.305 1.00 96.62 167 SER A N 1
ATOM 1262 C CA . SER A 1 167 ? -13.951 4.853 -0.028 1.00 96.62 167 SER A CA 1
ATOM 1263 C C . SER A 1 167 ? -14.791 5.275 -1.238 1.00 96.62 167 SER A C 1
ATOM 1265 O O . SER A 1 167 ? -15.360 4.437 -1.930 1.00 96.62 167 SER A O 1
ATOM 1267 N N . SER A 1 168 ? -14.878 6.578 -1.510 1.00 97.62 168 SER A N 1
ATOM 1268 C CA . SER A 1 168 ? -15.677 7.117 -2.623 1.00 97.62 168 SER A CA 1
ATOM 1269 C C . SER A 1 168 ? -14.861 8.051 -3.514 1.00 97.62 168 SER A C 1
ATOM 1271 O O . SER A 1 168 ? -14.005 8.792 -3.028 1.00 97.62 168 SER A O 1
ATOM 1273 N N . VAL A 1 169 ? -15.132 8.036 -4.821 1.00 98.25 169 VAL A N 1
ATOM 1274 C CA . VAL A 1 169 ? -14.593 9.036 -5.753 1.00 98.25 169 VAL A CA 1
ATOM 1275 C C . VAL A 1 169 ? -15.370 10.334 -5.579 1.00 98.25 169 VAL A C 1
ATOM 1277 O O . VAL A 1 169 ? -16.594 10.349 -5.663 1.00 98.25 169 VAL A O 1
ATOM 1280 N N . VAL A 1 170 ? -14.652 11.431 -5.353 1.00 98.19 170 VAL A N 1
ATOM 1281 C CA . VAL A 1 170 ? -15.226 12.782 -5.313 1.00 98.19 170 VAL A CA 1
ATOM 1282 C C . VAL A 1 170 ? -15.186 13.415 -6.693 1.00 98.19 170 VAL A C 1
ATOM 1284 O O . VAL A 1 170 ? -16.149 14.055 -7.109 1.00 98.19 170 VAL A O 1
ATOM 1287 N N . LYS A 1 171 ? -14.065 13.257 -7.402 1.00 98.12 171 LYS A N 1
ATOM 1288 C CA . LYS A 1 171 ? -13.870 13.842 -8.726 1.00 98.12 171 LYS A CA 1
ATOM 1289 C C . LYS A 1 171 ? -12.878 13.023 -9.536 1.00 98.12 171 LYS A C 1
ATOM 1291 O O . LYS A 1 171 ? -11.848 12.608 -9.019 1.00 98.12 171 LYS A O 1
ATOM 1296 N N . GLN A 1 172 ? -13.178 12.828 -10.812 1.00 97.94 172 GLN A N 1
ATOM 1297 C CA . GLN A 1 172 ? -12.302 12.146 -11.757 1.00 97.94 172 GLN A CA 1
ATOM 1298 C C . GLN A 1 172 ? -11.766 13.147 -12.784 1.00 97.94 172 GLN A C 1
ATOM 1300 O O . GLN A 1 172 ? -12.506 13.991 -13.291 1.00 97.94 172 GLN A O 1
ATOM 1305 N N . TYR A 1 173 ? -10.471 13.055 -13.073 1.00 96.88 173 TYR A N 1
ATOM 1306 C CA . TYR A 1 173 ? -9.761 13.841 -14.079 1.00 96.88 173 TYR A CA 1
ATOM 1307 C C . TYR A 1 173 ? -9.262 12.917 -15.192 1.00 96.88 173 TYR A C 1
ATOM 1309 O O . TYR A 1 173 ? -9.256 11.697 -15.043 1.00 96.88 173 TYR A O 1
ATOM 1317 N N . SER A 1 174 ? -8.782 13.483 -16.299 1.00 95.50 174 SER A N 1
ATOM 1318 C CA . SER A 1 174 ? -8.189 12.687 -17.383 1.00 95.50 174 SER A CA 1
ATOM 1319 C C . SER A 1 174 ? -6.916 11.944 -16.959 1.00 95.50 174 SER A C 1
ATOM 1321 O O . SER A 1 174 ? -6.615 10.890 -17.509 1.00 95.50 174 SER A O 1
ATOM 1323 N N . ASN A 1 175 ? -6.173 12.475 -15.985 1.00 96.50 175 ASN A N 1
ATOM 1324 C CA . ASN A 1 175 ? -4.915 11.904 -15.506 1.00 96.50 175 ASN A CA 1
ATOM 1325 C C . ASN A 1 175 ? -4.887 11.623 -13.997 1.00 96.50 175 ASN A C 1
ATOM 1327 O O . ASN A 1 175 ? -3.817 11.380 -13.442 1.00 96.50 175 ASN A O 1
ATOM 1331 N N . GLY A 1 176 ? -6.029 11.673 -13.312 1.00 97.44 176 GLY A N 1
ATOM 1332 C CA . GLY A 1 176 ? -6.048 11.561 -11.861 1.00 97.44 176 GLY A CA 1
ATOM 1333 C C . GLY A 1 176 ? -7.433 11.413 -11.262 1.00 97.44 176 GLY A C 1
ATOM 1334 O O . GLY A 1 176 ? -8.446 11.428 -11.961 1.00 97.44 176 GLY A O 1
ATOM 1335 N N . VAL A 1 177 ? -7.472 11.284 -9.942 1.00 98.38 177 VAL A N 1
ATOM 1336 C CA . VAL A 1 177 ? -8.708 11.113 -9.180 1.00 98.38 177 VAL A CA 1
ATOM 1337 C C . VAL A 1 177 ? -8.578 11.721 -7.786 1.00 98.38 177 VAL A C 1
ATOM 1339 O O . VAL A 1 177 ? -7.537 11.596 -7.141 1.00 98.38 177 VAL A O 1
ATOM 1342 N N . ASP A 1 178 ? -9.651 12.351 -7.320 1.00 98.12 178 ASP A N 1
ATOM 1343 C CA . ASP A 1 178 ? -9.846 12.733 -5.927 1.00 98.12 178 ASP A CA 1
ATOM 1344 C C . ASP A 1 178 ? -10.717 11.678 -5.240 1.00 98.12 178 ASP A C 1
ATOM 1346 O O . ASP A 1 178 ? -11.860 11.437 -5.639 1.00 98.12 178 ASP A O 1
ATOM 1350 N N . ILE A 1 179 ? -10.184 11.063 -4.190 1.00 97.94 179 ILE A N 1
ATOM 1351 C CA . ILE A 1 179 ? -10.838 10.040 -3.377 1.00 97.94 179 ILE A CA 1
ATOM 1352 C C . ILE A 1 179 ? -11.094 10.607 -1.982 1.00 97.94 179 ILE A C 1
ATOM 1354 O O . ILE A 1 179 ? -10.215 11.207 -1.360 1.00 97.94 179 ILE A O 1
ATOM 1358 N N . ARG A 1 180 ? -12.293 10.367 -1.456 1.00 97.94 180 ARG A N 1
ATOM 1359 C CA . ARG A 1 180 ? -12.638 10.581 -0.052 1.00 97.94 180 ARG A CA 1
ATOM 1360 C C . ARG A 1 180 ? -12.649 9.240 0.663 1.00 97.94 180 ARG A C 1
ATOM 1362 O O . ARG A 1 180 ? -13.417 8.348 0.299 1.00 97.94 180 ARG A O 1
ATOM 1369 N N . CYS A 1 181 ? -11.809 9.093 1.686 1.00 96.94 181 CYS A N 1
ATOM 1370 C CA . CYS A 1 181 ? -11.807 7.871 2.486 1.00 96.94 181 CYS A CA 1
ATOM 1371 C C . CYS A 1 181 ? -13.105 7.737 3.298 1.00 96.94 181 CYS A C 1
ATOM 1373 O O . CYS A 1 181 ? -13.798 8.731 3.526 1.00 96.94 181 CYS A O 1
ATOM 1375 N N . ARG A 1 182 ? -13.405 6.540 3.822 1.00 94.25 182 ARG A N 1
ATOM 1376 C CA . ARG A 1 182 ? -14.619 6.286 4.631 1.00 94.25 182 ARG A CA 1
ATOM 1377 C C . ARG A 1 182 ? -14.815 7.219 5.840 1.00 94.25 182 ARG A C 1
ATOM 1379 O O . ARG A 1 182 ? -15.922 7.354 6.337 1.00 94.25 182 ARG A O 1
ATOM 1386 N N . ARG A 1 183 ? -13.742 7.861 6.326 1.00 90.00 183 ARG A N 1
ATOM 1387 C CA . ARG A 1 183 ? -13.768 8.825 7.448 1.00 90.00 183 ARG A CA 1
ATOM 1388 C C . ARG A 1 183 ? -13.794 10.292 6.995 1.00 90.00 183 ARG A C 1
ATOM 1390 O O . ARG A 1 183 ? -13.615 11.177 7.820 1.00 90.00 183 ARG A O 1
ATOM 1397 N N . GLY A 1 184 ? -13.962 10.556 5.699 1.00 94.94 184 GLY A N 1
ATOM 1398 C CA . GLY A 1 184 ? -14.135 11.902 5.149 1.00 94.94 184 GLY A CA 1
ATOM 1399 C C . GLY A 1 184 ? -12.862 12.625 4.689 1.00 94.94 184 GLY A C 1
ATOM 1400 O O . GLY A 1 184 ? -12.971 13.717 4.135 1.00 94.94 184 GLY A O 1
ATOM 1401 N N . HIS A 1 185 ? -11.664 12.050 4.851 1.00 95.75 185 HIS A N 1
ATOM 1402 C CA . HIS A 1 185 ? -10.416 12.698 4.419 1.00 95.75 185 HIS A CA 1
ATOM 1403 C C . HIS A 1 185 ? -10.256 12.673 2.892 1.00 95.75 185 HIS A C 1
ATOM 1405 O O . HIS A 1 185 ? -10.467 11.634 2.264 1.00 95.75 185 HIS A O 1
ATOM 1411 N N . MET A 1 186 ? -9.848 13.805 2.313 1.00 97.62 186 MET A N 1
ATOM 1412 C CA . MET A 1 186 ? -9.651 13.985 0.870 1.00 97.62 186 MET A CA 1
ATOM 1413 C C . MET A 1 186 ? -8.219 13.634 0.447 1.00 97.62 186 MET A C 1
ATOM 1415 O O . MET A 1 186 ? -7.262 14.051 1.103 1.00 97.62 186 MET A O 1
ATOM 1419 N N . HIS A 1 187 ? -8.069 12.918 -0.666 1.00 97.31 187 HIS A N 1
ATOM 1420 C CA . HIS A 1 187 ? -6.782 12.529 -1.237 1.00 97.31 187 HIS A CA 1
ATOM 1421 C C . HIS A 1 187 ? -6.810 12.619 -2.761 1.00 97.31 187 HIS A C 1
ATOM 1423 O O . HIS A 1 187 ? -7.767 12.163 -3.374 1.00 97.31 187 HIS A O 1
ATOM 1429 N N . SER A 1 188 ? -5.746 13.152 -3.360 1.00 97.56 188 SER A N 1
ATOM 1430 C CA . SER A 1 188 ? -5.609 13.287 -4.813 1.00 97.56 188 SER A CA 1
ATOM 1431 C C . SER A 1 188 ? -4.497 12.381 -5.329 1.00 97.56 188 SER A C 1
ATOM 1433 O O . SER A 1 188 ? -3.400 12.362 -4.764 1.00 97.56 188 SER A O 1
ATOM 1435 N N . PHE A 1 189 ? -4.765 11.661 -6.416 1.00 97.44 189 PHE A N 1
ATOM 1436 C CA . PHE A 1 189 ? -3.815 10.762 -7.069 1.00 97.44 189 PHE A CA 1
ATOM 1437 C C . PHE A 1 189 ? -3.631 11.144 -8.535 1.00 97.44 189 PHE A C 1
ATOM 1439 O O . PHE A 1 189 ? -4.610 11.267 -9.269 1.00 97.44 189 PHE A O 1
ATOM 1446 N N . TYR A 1 190 ? -2.374 11.284 -8.965 1.00 97.25 190 TYR A N 1
ATOM 1447 C CA . TYR A 1 190 ? -1.993 11.508 -10.363 1.00 97.25 190 TYR A CA 1
ATOM 1448 C C . TYR A 1 190 ? -1.544 10.189 -10.992 1.00 97.25 190 TYR A C 1
ATOM 1450 O O . TYR A 1 190 ? -0.456 9.686 -10.713 1.00 97.25 190 TYR A O 1
ATOM 1458 N N . LEU A 1 191 ? -2.398 9.607 -11.825 1.00 96.81 191 LEU A N 1
ATOM 1459 C CA . LEU A 1 191 ? -2.246 8.251 -12.352 1.00 96.81 191 LEU A CA 1
ATOM 1460 C C . LEU A 1 191 ? -1.346 8.184 -13.594 1.00 96.81 191 LEU A C 1
ATOM 1462 O O . LEU A 1 191 ? -0.957 7.096 -14.015 1.00 96.81 191 LEU A O 1
ATOM 1466 N N . ASP A 1 192 ? -0.985 9.323 -14.184 1.00 92.69 192 ASP A N 1
ATOM 1467 C CA . ASP A 1 192 ? -0.019 9.391 -15.285 1.00 92.69 192 ASP A CA 1
ATOM 1468 C C . ASP A 1 192 ? 1.428 9.148 -14.820 1.00 92.69 192 ASP A C 1
ATOM 1470 O O . ASP A 1 192 ? 2.241 8.610 -15.576 1.00 92.69 192 ASP A O 1
ATOM 1474 N N . SER A 1 193 ? 1.736 9.441 -13.556 1.00 93.56 193 SER A N 1
ATOM 1475 C CA . SER A 1 193 ? 3.038 9.180 -12.935 1.00 93.56 193 SER A CA 1
ATOM 1476 C C . SER A 1 193 ? 3.143 7.776 -12.324 1.00 93.56 193 SER A C 1
ATOM 1478 O O . SER A 1 193 ? 2.169 7.228 -11.808 1.00 93.56 193 SER A O 1
ATOM 1480 N N . TRP A 1 194 ? 4.343 7.185 -12.350 1.00 93.69 194 TRP A N 1
ATOM 1481 C CA . TRP A 1 194 ? 4.590 5.898 -11.686 1.00 93.69 194 TRP A CA 1
ATOM 1482 C C . TRP A 1 194 ? 4.370 5.996 -10.169 1.00 93.69 194 TRP A C 1
ATOM 1484 O O . TRP A 1 194 ? 3.636 5.180 -9.615 1.00 93.69 194 TRP A O 1
ATOM 1494 N N . ASP A 1 195 ? 4.907 7.036 -9.522 1.00 94.69 195 ASP A N 1
ATOM 1495 C CA . ASP A 1 195 ? 4.751 7.258 -8.078 1.00 94.69 195 ASP A CA 1
ATOM 1496 C C . ASP A 1 195 ? 3.284 7.414 -7.670 1.00 94.69 195 ASP A C 1
ATOM 1498 O O . ASP A 1 195 ? 2.842 6.826 -6.683 1.00 94.69 195 ASP A O 1
ATOM 1502 N N . GLY A 1 196 ? 2.499 8.168 -8.443 1.00 94.31 196 GLY A N 1
ATOM 1503 C CA . GLY A 1 196 ? 1.086 8.370 -8.146 1.00 94.31 196 GLY A CA 1
ATOM 1504 C C . GLY A 1 196 ? 0.261 7.092 -8.287 1.00 94.31 196 GLY A C 1
ATOM 1505 O O . GLY A 1 196 ? -0.632 6.874 -7.472 1.00 94.31 196 GLY A O 1
ATOM 1506 N N . ARG A 1 197 ? 0.611 6.191 -9.218 1.00 95.25 197 ARG A N 1
ATOM 1507 C CA . ARG A 1 197 ? 0.009 4.846 -9.288 1.00 95.25 197 ARG A CA 1
ATOM 1508 C C . ARG A 1 197 ? 0.399 3.965 -8.104 1.00 95.25 197 ARG A C 1
ATOM 1510 O O . ARG A 1 197 ? -0.443 3.226 -7.610 1.00 95.25 197 ARG A O 1
ATOM 1517 N N .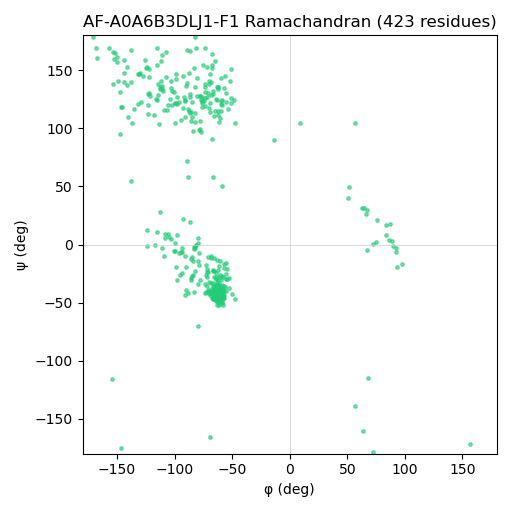 GLN A 1 198 ? 1.645 4.035 -7.634 1.00 95.88 198 GLN A N 1
ATOM 1518 C CA . GLN A 1 198 ? 2.097 3.276 -6.455 1.00 95.88 198 GLN A CA 1
ATOM 1519 C C . GLN A 1 198 ? 1.526 3.821 -5.138 1.00 95.88 198 GLN A C 1
ATOM 1521 O O . GLN A 1 198 ? 1.424 3.097 -4.148 1.00 95.88 198 GLN A O 1
ATOM 1526 N N . ALA A 1 199 ? 1.134 5.096 -5.112 1.00 95.69 199 ALA A N 1
ATOM 1527 C CA . ALA A 1 199 ? 0.475 5.704 -3.964 1.00 95.69 199 ALA A CA 1
ATOM 1528 C C . ALA A 1 199 ? -0.979 5.230 -3.776 1.00 95.69 199 ALA A C 1
ATOM 1530 O O . ALA A 1 199 ? -1.520 5.388 -2.679 1.00 95.69 199 ALA A O 1
ATOM 1531 N N . VAL A 1 200 ? -1.606 4.646 -4.805 1.00 96.12 200 VAL A N 1
ATOM 1532 C CA . VAL A 1 200 ? -2.944 4.045 -4.718 1.00 96.12 200 VAL A CA 1
ATOM 1533 C C . VAL A 1 200 ? -2.832 2.676 -4.050 1.00 96.12 200 VAL A C 1
ATOM 1535 O O . VAL A 1 200 ? -2.453 1.687 -4.670 1.00 96.12 200 VAL A O 1
ATOM 1538 N N . ARG A 1 201 ? -3.141 2.632 -2.756 1.00 96.25 201 ARG A N 1
ATOM 1539 C CA . ARG A 1 201 ? -3.057 1.436 -1.907 1.00 96.25 201 ARG A CA 1
ATOM 1540 C C . ARG A 1 201 ? -4.069 1.522 -0.760 1.00 96.25 201 ARG A C 1
ATOM 1542 O O . ARG A 1 201 ? -4.465 2.636 -0.426 1.00 96.25 201 ARG A O 1
ATOM 1549 N N . PRO A 1 202 ? -4.458 0.416 -0.105 1.00 94.25 202 PRO A N 1
ATOM 1550 C CA . PRO A 1 202 ? -5.529 0.436 0.901 1.00 94.25 202 PRO A CA 1
ATOM 1551 C C . PRO A 1 202 ? -5.264 1.361 2.102 1.00 94.25 202 PRO A C 1
ATOM 1553 O O . PRO A 1 202 ? -6.181 1.972 2.648 1.00 94.25 202 PRO A O 1
ATOM 1556 N N . ASP A 1 203 ? -3.999 1.554 2.484 1.00 93.56 203 ASP A N 1
ATOM 1557 C CA . ASP A 1 203 ? -3.583 2.412 3.600 1.00 93.56 203 ASP A CA 1
ATOM 1558 C C . ASP A 1 203 ? -3.234 3.858 3.176 1.00 93.56 203 ASP A C 1
ATOM 1560 O O . ASP A 1 203 ? -2.509 4.567 3.887 1.00 93.56 203 ASP A O 1
ATOM 1564 N N . PHE A 1 204 ? -3.744 4.318 2.023 1.00 94.44 204 PHE A N 1
ATOM 1565 C CA . PHE A 1 204 ? -3.436 5.638 1.453 1.00 94.44 204 PHE A CA 1
ATOM 1566 C C . PHE A 1 204 ? -3.749 6.807 2.396 1.00 94.44 204 PHE A C 1
ATOM 1568 O O . PHE A 1 204 ? -3.035 7.817 2.430 1.00 94.44 204 PHE A O 1
ATOM 1575 N N . CYS A 1 205 ? -4.822 6.690 3.182 1.00 95.81 205 CYS A N 1
ATOM 1576 C CA . CYS A 1 205 ? -5.231 7.743 4.093 1.00 95.81 205 CYS A CA 1
ATOM 1577 C C . CYS A 1 205 ? -4.330 7.749 5.331 1.00 95.81 205 CYS A C 1
ATOM 1579 O O . CYS A 1 205 ? -4.573 7.028 6.297 1.00 95.81 205 CYS A O 1
ATOM 1581 N N . LYS A 1 206 ? -3.309 8.616 5.339 1.00 93.12 206 LYS A N 1
ATOM 1582 C CA . LYS A 1 206 ? -2.358 8.744 6.460 1.00 93.12 206 LYS A CA 1
ATOM 1583 C C . LYS A 1 206 ? -3.044 8.961 7.816 1.00 93.12 206 LYS A C 1
ATOM 1585 O O . LYS A 1 206 ? -2.577 8.423 8.814 1.00 93.12 206 LYS A O 1
ATOM 1590 N N . ALA A 1 207 ? -4.137 9.726 7.863 1.00 90.75 207 ALA A N 1
ATOM 1591 C CA . ALA A 1 207 ? -4.895 9.957 9.094 1.00 90.75 207 ALA A CA 1
ATOM 1592 C C . ALA A 1 207 ? -5.604 8.681 9.582 1.00 90.75 207 ALA A C 1
ATOM 1594 O O . ALA A 1 207 ? -5.514 8.342 10.759 1.00 90.75 207 ALA A O 1
ATOM 1595 N N . CYS A 1 208 ? -6.245 7.926 8.683 1.00 89.69 208 CYS A N 1
ATOM 1596 C CA . CYS A 1 208 ? -6.853 6.641 9.035 1.00 89.69 208 CYS A CA 1
ATOM 1597 C C . CYS A 1 208 ? -5.806 5.587 9.400 1.00 89.69 208 CYS A C 1
ATOM 1599 O O . CYS A 1 208 ? -5.991 4.885 10.383 1.00 89.69 208 CYS A O 1
ATOM 1601 N N . ASN A 1 209 ? -4.690 5.526 8.674 1.00 90.19 209 ASN A N 1
ATOM 1602 C CA . ASN A 1 209 ? -3.587 4.606 8.945 1.00 90.19 209 ASN A CA 1
ATOM 1603 C C . ASN A 1 209 ? -2.991 4.849 10.342 1.00 90.19 209 ASN A C 1
ATOM 1605 O O . ASN A 1 209 ? -2.755 3.905 11.086 1.00 90.19 209 ASN A O 1
ATOM 1609 N N . LYS A 1 210 ? -2.840 6.114 10.763 1.00 92.06 210 LYS A N 1
ATOM 1610 C CA . LYS A 1 210 ? -2.461 6.443 12.149 1.00 92.06 210 LYS A CA 1
ATOM 1611 C C . LYS A 1 210 ? -3.438 5.867 13.178 1.00 92.06 210 LYS A C 1
ATOM 1613 O O . LYS A 1 210 ? -2.994 5.394 14.214 1.00 92.06 210 LYS A O 1
ATOM 1618 N N . LEU A 1 211 ? -4.740 5.900 12.900 1.00 90.00 211 LEU A N 1
ATOM 1619 C CA . LEU A 1 211 ? -5.766 5.372 13.805 1.00 90.00 211 LEU A CA 1
ATOM 1620 C C . LEU A 1 211 ? -5.759 3.841 13.838 1.00 90.00 211 LEU A C 1
ATOM 1622 O O . LEU A 1 211 ? -5.838 3.275 14.920 1.00 90.00 211 LEU A O 1
ATOM 1626 N N . THR A 1 212 ? -5.591 3.183 12.688 1.00 89.56 212 THR A N 1
ATOM 1627 C CA . THR A 1 212 ? -5.408 1.726 12.617 1.00 89.56 212 THR A CA 1
ATOM 1628 C C . THR A 1 212 ? -4.176 1.293 13.410 1.00 89.56 212 THR A C 1
ATOM 1630 O O . THR A 1 212 ? -4.298 0.476 14.312 1.00 89.56 212 THR A O 1
ATOM 1633 N N . ARG A 1 213 ? -3.021 1.934 13.181 1.00 93.50 213 ARG A N 1
ATOM 1634 C CA . ARG A 1 213 ? -1.788 1.656 13.939 1.00 93.50 213 ARG A CA 1
ATOM 1635 C C . ARG A 1 213 ? -1.941 1.903 15.432 1.00 93.50 213 ARG A C 1
ATOM 1637 O O . ARG A 1 213 ? -1.349 1.188 16.228 1.00 93.50 213 ARG A O 1
ATOM 1644 N N . PHE A 1 214 ? -2.694 2.935 15.817 1.00 95.06 214 PHE A N 1
ATOM 1645 C CA . PHE A 1 214 ? -2.983 3.190 17.224 1.00 95.06 214 PHE A CA 1
ATOM 1646 C C . PHE A 1 214 ? -3.832 2.077 17.839 1.00 95.06 214 PHE A C 1
ATOM 1648 O O . PHE A 1 214 ? -3.520 1.640 18.940 1.00 95.06 214 PHE A O 1
ATOM 1655 N N . LYS A 1 215 ? -4.858 1.601 17.123 1.00 89.44 215 LYS A N 1
ATOM 1656 C CA . LYS A 1 215 ? -5.708 0.488 17.559 1.00 89.44 215 LYS A CA 1
ATOM 1657 C C . LYS A 1 215 ? -4.890 -0.795 17.733 1.00 89.44 215 LYS A C 1
ATOM 1659 O O . LYS A 1 215 ? -4.881 -1.332 18.830 1.00 89.44 215 LYS A O 1
ATOM 1664 N N . GLU A 1 216 ? -4.124 -1.191 16.718 1.00 91.81 216 GLU A N 1
ATOM 1665 C CA . GLU A 1 216 ? -3.238 -2.368 16.769 1.00 91.81 216 GLU A CA 1
ATOM 1666 C C . GLU A 1 216 ? -2.228 -2.274 17.924 1.00 91.81 216 GLU A C 1
ATOM 1668 O O . GLU A 1 216 ? -2.005 -3.229 18.661 1.00 91.81 216 GLU A O 1
ATOM 1673 N N . PHE A 1 217 ? -1.625 -1.097 18.116 1.00 94.50 217 PHE A N 1
ATOM 1674 C CA . PHE A 1 217 ? -0.712 -0.847 19.230 1.00 94.50 217 PHE A CA 1
ATOM 1675 C C . PHE A 1 217 ? -1.410 -0.928 20.590 1.00 94.50 217 PHE A C 1
ATOM 1677 O O . PHE A 1 217 ? -0.851 -1.492 21.525 1.00 94.50 217 PHE A O 1
ATOM 1684 N N . SER A 1 218 ? -2.615 -0.372 20.714 1.00 91.38 218 SER A N 1
ATOM 1685 C CA . SER A 1 218 ? -3.399 -0.430 21.946 1.00 91.38 218 SER A CA 1
ATOM 1686 C C . SER A 1 218 ? -3.811 -1.867 22.272 1.00 91.38 218 SER A C 1
ATOM 1688 O O . SER A 1 218 ? -3.679 -2.284 23.416 1.00 91.38 218 SER A O 1
ATOM 1690 N N . GLU A 1 219 ? -4.226 -2.651 21.277 1.00 85.44 219 GLU A N 1
ATOM 1691 C CA . GLU A 1 219 ? -4.559 -4.073 21.428 1.00 85.44 219 GLU A CA 1
ATOM 1692 C C . GLU A 1 219 ? -3.337 -4.892 21.856 1.00 85.44 219 GLU A C 1
ATOM 1694 O O . GLU A 1 219 ? -3.382 -5.572 22.878 1.00 85.44 219 GLU A O 1
ATOM 1699 N N . ALA A 1 220 ? -2.199 -4.721 21.182 1.00 86.81 220 ALA A N 1
ATOM 1700 C CA . ALA A 1 220 ? -0.961 -5.391 21.571 1.00 86.81 220 ALA A CA 1
ATOM 1701 C C . ALA A 1 220 ? -0.456 -4.956 22.964 1.00 86.81 220 ALA A C 1
ATOM 1703 O O . ALA A 1 220 ? 0.184 -5.734 23.671 1.00 86.81 220 ALA A O 1
ATOM 1704 N N . ALA A 1 221 ? -0.741 -3.719 23.393 1.00 87.69 221 ALA A N 1
ATOM 1705 C CA . ALA A 1 221 ? -0.466 -3.275 24.759 1.00 87.69 221 ALA A CA 1
ATOM 1706 C C . ALA A 1 221 ? -1.392 -3.964 25.776 1.00 87.69 221 ALA A C 1
ATOM 1708 O O . ALA A 1 221 ? -0.916 -4.400 26.828 1.00 87.69 221 ALA A O 1
ATOM 1709 N N . LYS A 1 222 ? -2.686 -4.118 25.454 1.00 82.19 222 LYS A N 1
ATOM 1710 C CA . LYS A 1 222 ? -3.653 -4.843 26.296 1.00 82.19 222 LYS A CA 1
ATOM 1711 C C . LYS A 1 222 ? -3.216 -6.289 26.523 1.00 82.19 222 LYS A C 1
ATOM 1713 O O . LYS A 1 222 ? -3.312 -6.768 27.649 1.00 82.19 222 LYS A O 1
ATOM 1718 N N . ASP A 1 223 ? -2.645 -6.938 25.510 1.00 78.81 223 ASP A N 1
ATOM 1719 C CA . ASP A 1 223 ? -2.083 -8.297 25.612 1.00 78.81 223 ASP A CA 1
ATOM 1720 C C . ASP A 1 223 ? -0.905 -8.416 26.585 1.00 78.81 223 ASP A C 1
ATOM 1722 O O . ASP A 1 223 ? -0.518 -9.518 26.963 1.00 78.81 223 ASP A O 1
ATOM 1726 N N . LEU A 1 224 ? -0.339 -7.289 27.016 1.00 77.38 224 LEU A N 1
ATOM 1727 C CA . LEU A 1 224 ? 0.702 -7.215 28.038 1.00 77.38 224 LEU A CA 1
ATOM 1728 C C . LEU A 1 224 ? 0.181 -6.683 29.379 1.00 77.38 224 LEU A C 1
ATOM 1730 O O . LEU A 1 224 ? 0.979 -6.383 30.268 1.00 77.38 224 LEU A O 1
ATOM 1734 N N . GLY A 1 225 ? -1.137 -6.525 29.530 1.00 79.00 225 GLY A N 1
ATOM 1735 C CA . GLY A 1 225 ? -1.744 -5.913 30.710 1.00 79.00 225 GLY A CA 1
ATOM 1736 C C . GLY A 1 225 ? -1.404 -4.425 30.834 1.00 79.00 225 GLY A C 1
ATOM 1737 O O . GLY A 1 225 ? -1.275 -3.905 31.945 1.00 79.00 225 GLY A O 1
ATOM 1738 N N . ILE A 1 226 ? -1.194 -3.749 29.702 1.00 85.56 226 ILE A N 1
ATOM 1739 C CA . ILE A 1 226 ? -0.856 -2.329 29.631 1.00 85.56 226 ILE A CA 1
ATOM 1740 C C . ILE A 1 226 ? -2.002 -1.573 28.958 1.00 85.56 226 ILE A C 1
ATOM 1742 O O . ILE A 1 226 ? -2.431 -1.906 27.857 1.00 85.56 226 ILE A O 1
ATOM 1746 N N . THR A 1 227 ? -2.468 -0.507 29.603 1.00 90.75 227 THR A N 1
ATOM 1747 C CA . THR A 1 227 ? -3.439 0.431 29.035 1.00 90.75 227 THR A CA 1
ATOM 1748 C C . THR A 1 227 ? -2.702 1.660 28.520 1.00 90.75 227 THR A C 1
ATOM 1750 O O . THR A 1 227 ? -2.010 2.332 29.279 1.00 90.75 227 THR A O 1
ATOM 1753 N N . VAL A 1 228 ? -2.837 1.962 27.230 1.00 95.56 228 VAL A N 1
ATOM 1754 C CA . VAL A 1 228 ? -2.304 3.196 26.627 1.00 95.56 228 VAL A CA 1
ATOM 1755 C C . VAL A 1 228 ? -3.275 4.343 26.915 1.00 95.56 228 VAL A C 1
ATOM 1757 O O . VAL A 1 228 ? -4.466 4.202 26.651 1.00 95.56 228 VAL A O 1
ATOM 1760 N N . VAL A 1 229 ? -2.775 5.455 27.456 1.00 96.06 229 VAL A N 1
ATOM 1761 C CA . VAL A 1 229 ? -3.584 6.596 27.923 1.00 96.06 229 VAL A CA 1
ATOM 1762 C C . VAL A 1 229 ? -3.906 7.572 26.791 1.00 96.06 229 VAL A C 1
ATOM 1764 O O . VAL A 1 229 ? -4.935 8.246 26.830 1.00 96.06 229 VAL A O 1
ATOM 1767 N N . GLU A 1 230 ? -3.058 7.677 25.765 1.00 94.69 230 GLU A N 1
ATOM 1768 C CA . GLU A 1 230 ? -3.347 8.580 24.653 1.00 94.69 230 GLU A CA 1
ATOM 1769 C C . GLU A 1 230 ? -4.588 8.192 23.849 1.00 94.69 230 GLU A C 1
ATOM 1771 O O . GLU A 1 230 ? -4.999 7.042 23.773 1.00 94.69 230 GLU A O 1
ATOM 1776 N N . SER A 1 231 ? -5.146 9.178 23.151 1.00 91.00 231 SER A N 1
ATOM 1777 C CA . SER A 1 231 ? -6.239 8.986 22.195 1.00 91.00 231 SER A CA 1
ATOM 1778 C C . SER A 1 231 ? -5.769 8.852 20.741 1.00 91.00 231 SER A C 1
ATOM 1780 O O . SER A 1 231 ? -6.580 8.601 19.848 1.00 91.00 231 SER A O 1
ATOM 1782 N N . GLN A 1 232 ? -4.475 9.059 20.463 1.00 92.00 232 GLN A N 1
ATOM 1783 C CA . GLN A 1 232 ? -3.951 9.094 19.098 1.00 92.00 232 GLN A CA 1
ATOM 1784 C C . GLN A 1 232 ? -2.501 8.621 18.969 1.00 92.00 232 GLN A C 1
ATOM 1786 O O . GLN A 1 232 ? -1.684 8.709 19.883 1.00 92.00 232 GLN A O 1
ATOM 1791 N N . TRP A 1 233 ? -2.152 8.197 17.753 1.00 95.56 233 TRP A N 1
ATOM 1792 C CA . TRP A 1 233 ? -0.790 7.822 17.392 1.00 95.56 233 TRP A CA 1
ATOM 1793 C C . TRP A 1 233 ? 0.163 9.022 17.330 1.00 95.56 233 TRP A C 1
ATOM 1795 O O . TRP A 1 233 ? 0.037 9.874 16.445 1.00 95.56 233 TRP A O 1
ATOM 1805 N N . ILE A 1 234 ? 1.182 9.031 18.193 1.00 93.94 234 ILE A N 1
ATOM 1806 C CA . ILE A 1 234 ? 2.266 10.021 18.166 1.00 93.94 234 ILE A CA 1
ATOM 1807 C C . ILE A 1 234 ? 3.295 9.659 17.078 1.00 93.94 234 ILE A C 1
ATOM 1809 O O . ILE A 1 234 ? 3.397 10.343 16.057 1.00 93.94 234 ILE A O 1
ATOM 1813 N N . ALA A 1 235 ? 4.067 8.583 17.278 1.00 93.88 235 ALA A N 1
ATOM 1814 C CA . ALA A 1 235 ? 5.027 8.025 16.317 1.00 93.88 235 ALA A CA 1
ATOM 1815 C C . ALA A 1 235 ? 5.497 6.627 16.763 1.00 93.88 235 ALA A C 1
ATOM 1817 O O . ALA A 1 235 ? 5.452 6.317 17.945 1.00 93.88 235 ALA A O 1
ATOM 1818 N N . ALA A 1 236 ? 6.045 5.815 15.849 1.00 93.88 236 ALA A N 1
ATOM 1819 C CA . ALA A 1 236 ? 6.551 4.468 16.175 1.00 93.88 236 ALA A CA 1
ATOM 1820 C C . ALA A 1 236 ? 7.765 4.469 17.126 1.00 93.88 236 ALA A C 1
ATOM 1822 O O . ALA A 1 236 ? 8.013 3.504 17.847 1.00 93.88 236 ALA A O 1
ATOM 1823 N N . SER A 1 237 ? 8.556 5.543 17.085 1.00 93.62 237 SER A N 1
ATOM 1824 C CA . SER A 1 237 ? 9.796 5.705 17.850 1.00 93.62 237 SER A CA 1
ATOM 1825 C C . SER A 1 237 ? 9.638 6.568 19.099 1.00 93.62 237 SER A C 1
ATOM 1827 O O . SER A 1 237 ? 10.599 6.705 19.857 1.00 93.62 237 SER A O 1
ATOM 1829 N N . ARG A 1 238 ? 8.463 7.172 19.311 1.00 96.25 238 ARG A N 1
ATOM 1830 C CA . ARG A 1 238 ? 8.196 8.010 20.482 1.00 96.25 238 ARG A CA 1
ATOM 1831 C C . ARG A 1 238 ? 7.437 7.203 21.536 1.00 96.25 238 ARG A C 1
ATOM 1833 O O . ARG A 1 238 ? 6.688 6.308 21.159 1.00 96.25 238 ARG A O 1
ATOM 1840 N N . PRO A 1 239 ? 7.670 7.479 22.827 1.00 96.31 239 PRO A N 1
ATOM 1841 C CA . PRO A 1 239 ? 6.907 6.851 23.892 1.00 96.31 239 PRO A CA 1
ATOM 1842 C C . PRO A 1 239 ? 5.469 7.378 23.908 1.00 96.31 239 PRO A C 1
ATOM 1844 O O . PRO A 1 239 ? 5.258 8.580 23.731 1.00 96.31 239 PRO A O 1
ATOM 1847 N N . HIS A 1 240 ? 4.536 6.467 24.155 1.00 96.94 240 HIS A N 1
ATOM 1848 C CA . HIS A 1 240 ? 3.141 6.706 24.510 1.00 96.94 240 HIS A CA 1
ATOM 1849 C C . HIS A 1 240 ? 2.976 6.485 26.020 1.00 96.94 240 HIS A C 1
ATOM 1851 O O . HIS A 1 240 ? 3.482 5.497 26.548 1.00 96.94 240 HIS A O 1
ATOM 1857 N N . GLN A 1 241 ? 2.336 7.401 26.732 1.00 97.12 241 GLN A N 1
ATOM 1858 C CA . GLN A 1 241 ? 1.951 7.281 28.127 1.00 97.12 241 GLN A CA 1
ATOM 1859 C C . GLN A 1 241 ? 1.045 6.066 28.305 1.00 97.12 241 GLN A C 1
ATOM 1861 O O . GLN A 1 241 ? 0.010 5.903 27.663 1.00 97.12 241 GLN A O 1
ATOM 1866 N N . ALA A 1 242 ? 1.456 5.184 29.197 1.00 94.62 242 ALA A N 1
ATOM 1867 C CA . ALA A 1 242 ? 0.769 3.942 29.447 1.00 94.62 242 ALA A CA 1
ATOM 1868 C C . ALA A 1 242 ? 0.788 3.623 30.936 1.00 94.62 242 ALA A C 1
ATOM 1870 O O . ALA A 1 242 ? 1.705 4.021 31.652 1.00 94.62 242 ALA A O 1
ATOM 1871 N N . VAL A 1 243 ? -0.216 2.880 31.381 1.00 87.06 243 VAL A N 1
ATOM 1872 C CA . VAL A 1 243 ? -0.358 2.413 32.758 1.00 87.06 243 VAL A CA 1
ATOM 1873 C C . VAL A 1 243 ? -0.416 0.895 32.738 1.00 87.06 243 VAL A C 1
ATOM 1875 O O . VAL A 1 243 ? -1.188 0.312 31.976 1.00 87.06 243 VAL A O 1
ATOM 1878 N N . CYS A 1 244 ? 0.425 0.226 33.524 1.00 83.50 244 CYS A N 1
ATOM 1879 C CA . CYS A 1 244 ? 0.321 -1.228 33.666 1.00 83.50 244 CYS A CA 1
ATOM 1880 C C . CYS A 1 244 ? -0.773 -1.614 34.668 1.00 83.50 244 CYS A C 1
ATOM 1882 O O . CYS A 1 244 ? -1.254 -0.781 35.429 1.00 83.50 244 CYS A O 1
ATOM 1884 N N . PHE A 1 245 ? -1.117 -2.899 34.729 1.00 73.31 245 PHE A N 1
ATOM 1885 C CA . PHE A 1 245 ? -2.087 -3.424 35.696 1.00 73.31 245 PHE A CA 1
ATOM 1886 C C . PHE A 1 245 ? -1.764 -3.094 37.168 1.00 73.31 245 PHE A C 1
ATOM 1888 O O . PHE A 1 245 ? -2.671 -2.939 37.978 1.00 73.31 245 PHE A O 1
ATOM 1895 N N . ALA A 1 246 ? -0.483 -2.947 37.521 1.00 72.44 246 ALA A N 1
ATOM 1896 C CA . ALA A 1 246 ? -0.064 -2.551 38.869 1.00 72.44 246 ALA A CA 1
ATOM 1897 C C . ALA A 1 246 ? -0.168 -1.032 39.134 1.00 72.44 246 ALA A C 1
ATOM 1899 O O . ALA A 1 246 ? 0.200 -0.583 40.214 1.00 72.44 246 ALA A O 1
ATOM 1900 N N . GLY A 1 247 ? -0.632 -0.239 38.162 1.00 80.81 247 GLY A N 1
ATOM 1901 C CA . GLY A 1 247 ? -0.801 1.210 38.288 1.00 80.81 247 GLY A CA 1
ATOM 1902 C C . GLY A 1 247 ? 0.444 2.047 37.975 1.00 80.81 247 GLY A C 1
ATOM 1903 O O . GLY A 1 247 ? 0.390 3.263 38.112 1.00 80.81 247 GLY A O 1
ATOM 1904 N N . HIS A 1 248 ? 1.559 1.449 37.540 1.00 85.56 248 HIS A N 1
ATOM 1905 C CA . HIS A 1 248 ? 2.751 2.221 37.167 1.00 85.56 248 HIS A CA 1
ATOM 1906 C C . HIS A 1 248 ? 2.529 2.961 35.848 1.00 85.56 248 HIS A C 1
ATOM 1908 O O . HIS A 1 248 ? 2.220 2.327 34.833 1.00 85.56 248 HIS A O 1
ATOM 1914 N N . GLU A 1 249 ? 2.757 4.273 35.848 1.00 93.19 249 GLU A N 1
ATOM 1915 C CA . GLU A 1 249 ? 2.763 5.099 34.642 1.00 93.19 249 GLU A CA 1
ATOM 1916 C C . GLU A 1 249 ? 4.149 5.100 33.987 1.00 93.19 249 GLU A C 1
ATOM 1918 O O . GLU A 1 249 ? 5.159 5.365 34.633 1.00 93.19 249 GLU A O 1
ATOM 1923 N N . PHE A 1 250 ? 4.229 4.834 32.684 1.00 94.19 250 PHE A N 1
ATOM 1924 C CA . PHE A 1 250 ? 5.495 4.840 31.953 1.00 94.19 250 PHE A CA 1
ATOM 1925 C C . PHE A 1 250 ? 5.306 5.141 30.464 1.00 94.19 250 PHE A C 1
ATOM 1927 O O . PHE A 1 250 ? 4.209 5.088 29.917 1.00 94.19 250 PHE A O 1
ATOM 1934 N N . GLY A 1 251 ? 6.411 5.450 29.782 1.00 95.50 251 GLY A N 1
ATOM 1935 C CA . GLY A 1 251 ? 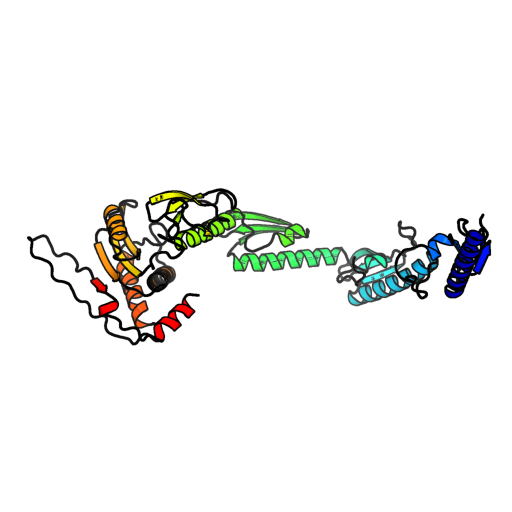6.432 5.631 28.332 1.00 95.50 251 GLY A CA 1
ATOM 1936 C C . GLY A 1 251 ? 6.619 4.310 27.581 1.00 95.50 251 GLY A C 1
ATOM 1937 O O . GLY A 1 251 ? 7.734 3.786 27.514 1.00 95.50 251 GLY A O 1
ATOM 1938 N N . LEU A 1 252 ? 5.562 3.796 26.957 1.00 94.31 252 LEU A N 1
ATOM 1939 C CA . LEU A 1 252 ? 5.577 2.622 26.091 1.00 94.31 252 LEU A CA 1
ATOM 1940 C C . LEU A 1 252 ? 5.948 3.016 24.657 1.00 94.31 252 LEU A C 1
ATOM 1942 O O . LEU A 1 252 ? 5.206 3.703 23.967 1.00 94.31 252 LEU A O 1
ATOM 1946 N N . VAL A 1 253 ? 7.105 2.561 24.174 1.00 95.25 253 VAL A N 1
ATOM 1947 C CA . VAL A 1 253 ? 7.492 2.740 22.765 1.00 95.25 253 VAL A CA 1
ATOM 1948 C C . VAL A 1 253 ? 7.008 1.523 21.969 1.00 95.25 253 VAL A C 1
ATOM 1950 O O . VAL A 1 253 ? 7.451 0.419 22.302 1.00 95.25 253 VAL A O 1
ATOM 1953 N N . PRO A 1 254 ? 6.206 1.680 20.895 1.00 94.38 254 PRO A N 1
ATOM 1954 C CA . PRO A 1 254 ? 5.696 0.560 20.093 1.00 94.38 254 PRO A CA 1
ATOM 1955 C C . PRO A 1 254 ? 6.775 -0.461 19.697 1.00 94.38 254 PRO A C 1
ATOM 1957 O O . PRO A 1 254 ? 6.647 -1.654 19.956 1.00 94.38 254 PRO A O 1
ATOM 1960 N N . ASN A 1 255 ? 7.924 0.007 19.198 1.00 90.50 255 ASN A N 1
ATOM 1961 C CA . ASN A 1 255 ? 9.035 -0.867 18.792 1.00 90.50 255 ASN A CA 1
ATOM 1962 C C . ASN A 1 255 ? 9.746 -1.596 19.956 1.00 90.50 255 ASN A C 1
ATOM 1964 O O . ASN A 1 255 ? 10.574 -2.473 19.715 1.00 90.50 255 ASN A O 1
ATOM 1968 N N . LYS A 1 256 ? 9.481 -1.223 21.214 1.00 87.56 256 LYS A N 1
ATOM 1969 C CA . LYS A 1 256 ? 10.088 -1.814 22.423 1.00 87.56 256 LYS A CA 1
ATOM 1970 C C . LYS A 1 256 ? 9.072 -2.543 23.309 1.00 87.56 256 LYS A C 1
ATOM 1972 O O . LYS A 1 256 ? 9.423 -2.944 24.417 1.00 87.56 256 LYS A O 1
ATOM 1977 N N . MET A 1 257 ? 7.854 -2.749 22.812 1.00 85.56 257 MET A N 1
ATOM 1978 C CA . MET A 1 257 ? 6.720 -3.280 23.569 1.00 85.56 257 MET A CA 1
ATOM 1979 C C . MET A 1 257 ? 6.988 -4.640 24.241 1.00 85.56 257 MET A C 1
ATOM 1981 O O . MET A 1 257 ? 6.510 -4.876 25.342 1.00 85.56 257 MET A O 1
ATOM 1985 N N . LYS A 1 258 ? 7.862 -5.486 23.674 1.00 81.19 258 LYS A N 1
ATOM 1986 C CA . LYS A 1 258 ? 8.218 -6.820 24.210 1.00 81.19 258 LYS A CA 1
ATOM 1987 C C . LYS A 1 258 ? 8.724 -6.849 25.663 1.00 81.19 258 LYS A C 1
ATOM 1989 O O . LYS A 1 258 ? 8.847 -7.927 26.229 1.00 81.19 258 LYS A O 1
ATOM 1994 N N . ARG A 1 259 ? 9.113 -5.707 26.241 1.00 75.44 259 ARG A N 1
ATOM 1995 C CA . ARG A 1 259 ? 9.707 -5.636 27.587 1.00 75.44 259 ARG A CA 1
ATOM 1996 C C . ARG A 1 259 ? 8.689 -5.427 28.714 1.00 75.44 259 ARG A C 1
ATOM 1998 O O . ARG A 1 259 ? 9.089 -5.551 29.866 1.00 75.44 259 ARG A O 1
ATOM 2005 N N . GLY A 1 260 ? 7.424 -5.138 28.400 1.00 79.38 260 GLY A N 1
ATOM 2006 C CA . GLY A 1 260 ? 6.406 -4.831 29.409 1.00 79.38 260 GLY A CA 1
ATOM 2007 C C . GLY A 1 260 ? 6.710 -3.552 30.207 1.00 79.38 260 GLY A C 1
ATOM 2008 O O . GLY A 1 260 ? 7.494 -2.703 29.772 1.00 79.38 260 GLY A O 1
ATOM 2009 N N . CYS A 1 261 ? 6.081 -3.413 31.378 1.00 83.25 261 CYS A N 1
ATOM 2010 C CA . CYS A 1 261 ? 6.338 -2.313 32.309 1.00 83.25 261 CYS A CA 1
ATOM 2011 C C . CYS A 1 261 ? 7.764 -2.408 32.895 1.00 83.25 261 CYS A C 1
ATOM 2013 O O . CYS A 1 261 ? 8.129 -3.468 33.404 1.00 83.25 261 CYS A O 1
ATOM 2015 N N . PRO A 1 262 ? 8.571 -1.328 32.865 1.00 84.81 262 PRO A N 1
ATOM 2016 C CA . PRO A 1 262 ? 9.941 -1.346 33.379 1.00 84.81 262 PRO A CA 1
ATOM 2017 C C . PRO A 1 262 ? 10.030 -1.402 34.912 1.00 84.81 262 PRO A C 1
ATOM 2019 O O . PRO A 1 262 ? 11.077 -1.784 35.432 1.00 84.81 262 PRO A O 1
ATOM 2022 N N . GLU A 1 263 ? 8.964 -1.007 35.613 1.00 81.75 263 GLU A N 1
ATOM 2023 C CA . GLU A 1 263 ? 8.907 -0.922 37.079 1.00 81.75 263 GLU A CA 1
ATOM 2024 C C . GLU A 1 263 ? 8.337 -2.187 37.727 1.00 81.75 263 GLU A C 1
ATOM 2026 O O . GLU A 1 263 ? 8.670 -2.508 38.867 1.00 81.75 263 GLU A O 1
ATOM 2031 N N . CYS A 1 264 ? 7.534 -2.964 36.992 1.00 74.38 264 CYS A N 1
ATOM 2032 C CA . CYS A 1 264 ? 7.103 -4.276 37.459 1.00 74.38 264 CYS A CA 1
ATOM 2033 C C . CYS A 1 264 ? 8.326 -5.201 37.608 1.00 74.38 264 CYS A C 1
ATOM 2035 O O . CYS A 1 264 ? 9.161 -5.258 36.695 1.00 74.38 264 CYS A O 1
ATOM 2037 N N . PRO A 1 265 ? 8.445 -5.970 38.711 1.00 69.12 265 PRO A N 1
ATOM 2038 C CA . PRO A 1 265 ? 9.555 -6.896 38.873 1.00 69.12 265 PRO A CA 1
ATOM 2039 C C . PRO A 1 265 ? 9.602 -7.849 37.680 1.00 69.12 265 PRO A C 1
ATOM 2041 O O . PRO A 1 265 ? 8.580 -8.420 37.286 1.00 69.12 265 PRO A O 1
ATOM 2044 N N . ARG A 1 266 ? 10.786 -8.004 37.076 1.00 58.56 266 ARG A N 1
ATOM 2045 C CA . ARG A 1 266 ? 10.977 -8.907 35.934 1.00 58.56 266 ARG A CA 1
ATOM 2046 C C . ARG A 1 266 ? 10.464 -10.293 36.320 1.00 58.56 266 ARG A C 1
ATOM 2048 O O . ARG A 1 266 ? 11.006 -10.904 37.233 1.00 58.56 266 ARG A O 1
ATOM 2055 N N . GLY A 1 267 ? 9.430 -10.772 35.637 1.00 52.44 267 GLY A N 1
ATOM 2056 C CA . GLY A 1 267 ? 8.828 -12.076 35.924 1.00 52.44 267 GLY A CA 1
ATOM 2057 C C . GLY A 1 267 ? 7.582 -12.052 36.813 1.00 52.44 267 GLY A C 1
ATOM 2058 O O . GLY A 1 267 ? 6.830 -13.012 36.756 1.00 52.44 267 GLY A O 1
ATOM 2059 N N . MET A 1 268 ? 7.290 -10.970 37.548 1.00 46.53 268 MET A N 1
ATOM 2060 C CA . MET A 1 268 ? 6.046 -10.874 38.337 1.00 46.53 268 MET A CA 1
ATOM 2061 C C . MET A 1 268 ? 4.808 -10.714 37.438 1.00 46.53 268 MET A C 1
ATOM 2063 O O . MET A 1 268 ? 3.722 -11.135 37.806 1.00 46.53 268 MET A O 1
ATOM 2067 N N . TYR A 1 269 ? 5.021 -10.208 36.220 1.00 54.19 269 TYR A N 1
ATOM 2068 C CA . TYR A 1 269 ? 4.113 -10.314 35.072 1.00 54.19 269 TYR A CA 1
ATOM 2069 C C . TYR A 1 269 ? 4.946 -10.610 33.817 1.00 54.19 269 TYR A C 1
ATOM 2071 O O . TYR A 1 269 ? 4.980 -9.829 32.869 1.00 54.19 269 TYR A O 1
ATOM 2079 N N . GLY A 1 270 ? 5.758 -11.672 33.877 1.00 43.44 270 GLY A N 1
ATOM 2080 C CA . GLY A 1 270 ? 6.785 -12.032 32.890 1.00 43.44 270 GLY A CA 1
ATOM 2081 C C . GLY A 1 270 ? 6.261 -12.436 31.511 1.00 43.44 270 GLY A C 1
ATOM 2082 O O . GLY A 1 270 ? 6.541 -13.539 31.061 1.00 43.44 270 GLY A O 1
ATOM 2083 N N . GLY A 1 271 ? 5.516 -11.566 30.833 1.00 50.34 271 GLY A N 1
ATOM 2084 C CA . GLY A 1 271 ? 4.954 -11.847 29.512 1.00 50.34 271 GLY A CA 1
ATOM 2085 C C . GLY A 1 271 ? 3.751 -12.795 29.515 1.00 50.34 271 GLY A C 1
ATOM 2086 O O . GLY A 1 271 ? 3.235 -13.086 28.445 1.00 50.34 271 GLY A O 1
ATOM 2087 N N . ALA A 1 272 ? 3.283 -13.239 30.684 1.00 48.59 272 ALA A N 1
ATOM 2088 C CA . ALA A 1 272 ? 1.987 -13.884 30.846 1.00 48.59 272 ALA A CA 1
ATOM 2089 C C . ALA A 1 272 ? 1.109 -12.960 31.694 1.00 48.59 272 ALA A C 1
ATOM 2091 O O . ALA A 1 272 ? 1.313 -12.825 32.902 1.00 48.59 272 ALA A O 1
ATOM 2092 N N . VAL A 1 273 ? 0.178 -12.270 31.037 1.00 57.38 273 VAL A N 1
ATOM 2093 C CA . VAL A 1 273 ? -0.967 -11.645 31.708 1.00 57.38 273 VAL A CA 1
ATOM 2094 C C . VAL A 1 273 ? -1.691 -12.770 32.455 1.00 57.38 273 VAL A C 1
ATOM 2096 O O . VAL A 1 273 ? -1.834 -13.848 31.867 1.00 57.38 273 VAL A O 1
ATOM 2099 N N . PRO A 1 274 ? -2.098 -12.595 33.731 1.00 61.44 274 PRO A N 1
ATOM 2100 C CA . PRO A 1 274 ? -2.992 -13.564 34.354 1.00 61.44 274 PRO A CA 1
ATOM 2101 C C . PRO A 1 274 ? -4.168 -13.755 33.395 1.00 61.44 274 PRO A C 1
ATOM 2103 O O . PRO A 1 274 ? -4.706 -12.750 32.925 1.00 61.44 274 PRO A O 1
ATOM 2106 N N . PRO A 1 275 ? -4.485 -14.995 32.992 1.00 73.00 275 PRO A N 1
ATOM 2107 C CA . PRO A 1 275 ? -5.424 -15.221 31.908 1.00 73.00 275 PRO A CA 1
ATOM 2108 C C . PRO A 1 275 ? -6.708 -14.449 32.190 1.00 73.00 275 PRO A C 1
ATOM 2110 O O . PRO A 1 275 ? -7.118 -14.313 33.342 1.00 73.00 275 PRO A O 1
ATOM 2113 N N . HIS A 1 276 ? -7.290 -13.857 31.151 1.00 85.50 276 HIS A N 1
ATOM 2114 C CA . HIS A 1 276 ? -8.658 -13.389 31.268 1.00 85.50 276 HIS A CA 1
ATOM 2115 C C . HIS A 1 276 ? -9.527 -14.639 31.395 1.00 85.50 276 HIS A C 1
ATOM 2117 O O . HIS A 1 276 ? -9.861 -15.269 30.394 1.00 85.50 276 HIS A O 1
ATOM 2123 N N . ASP A 1 277 ? -9.750 -15.048 32.636 1.00 89.06 277 ASP A N 1
ATOM 2124 C CA . ASP A 1 277 ? -10.474 -16.242 33.059 1.00 89.06 277 ASP A CA 1
ATOM 2125 C C . ASP A 1 277 ? -11.832 -15.878 33.674 1.00 89.06 277 ASP A C 1
ATOM 2127 O O . ASP A 1 277 ? -12.548 -16.754 34.154 1.00 89.06 277 ASP A O 1
ATOM 2131 N N . VAL A 1 278 ? -12.209 -14.594 33.630 1.00 92.69 278 VAL A N 1
ATOM 2132 C CA . VAL A 1 278 ? -13.519 -14.109 34.066 1.00 92.69 278 VAL A CA 1
ATOM 2133 C C . VAL A 1 278 ? -14.228 -13.390 32.927 1.00 92.69 278 VAL A C 1
ATOM 2135 O O . VAL A 1 278 ? -13.656 -12.474 32.335 1.00 92.69 278 VAL A O 1
ATOM 2138 N N . TYR A 1 279 ? -15.485 -13.747 32.676 1.00 95.81 279 TYR A N 1
ATOM 2139 C CA . TYR A 1 279 ? -16.441 -12.972 31.880 1.00 95.81 279 TYR A CA 1
ATOM 2140 C C . TYR A 1 279 ? -17.539 -12.435 32.799 1.00 95.81 279 TYR A C 1
ATOM 2142 O O . TYR A 1 279 ? -17.958 -13.130 33.721 1.00 95.81 279 TYR A O 1
ATOM 2150 N N . TYR A 1 280 ? -17.999 -11.207 32.586 1.00 96.50 280 TYR A N 1
ATOM 2151 C CA . TYR A 1 280 ? -19.075 -10.612 33.373 1.00 96.50 280 TYR A CA 1
ATOM 2152 C C . TYR A 1 280 ? -19.981 -9.715 32.533 1.00 96.50 280 TYR A C 1
ATOM 2154 O O . TYR A 1 280 ? -19.573 -9.186 31.500 1.00 96.50 280 TYR A O 1
ATOM 2162 N N . VAL A 1 281 ? -21.194 -9.492 33.036 1.00 97.50 281 VAL A N 1
ATOM 2163 C CA . VAL A 1 281 ? -22.155 -8.514 32.516 1.00 97.50 281 VAL A CA 1
ATOM 2164 C C . VAL A 1 281 ? -22.639 -7.662 33.682 1.00 97.50 281 VAL A C 1
ATOM 2166 O O . VAL A 1 281 ? -23.147 -8.190 34.671 1.00 97.50 281 VAL A O 1
ATOM 2169 N N . VAL A 1 282 ? -22.466 -6.345 33.575 1.00 97.94 282 VAL A N 1
ATOM 2170 C CA . VAL A 1 282 ? -22.944 -5.369 34.568 1.00 97.94 282 VAL A CA 1
ATOM 2171 C C . VAL A 1 282 ? -23.846 -4.327 33.915 1.00 97.94 282 VAL A C 1
ATOM 2173 O O . VAL A 1 282 ? -23.682 -4.033 32.731 1.00 97.94 282 VAL A O 1
ATOM 2176 N N . SER A 1 283 ? -24.774 -3.744 34.668 1.00 98.12 283 SER A N 1
ATOM 2177 C CA . SER A 1 283 ? -25.563 -2.592 34.234 1.00 98.12 283 SER A CA 1
ATOM 2178 C C . SER A 1 283 ? -25.727 -1.546 35.335 1.00 98.12 283 SER A C 1
ATOM 2180 O O . SER A 1 283 ? -25.406 -1.771 36.504 1.00 98.12 283 SER A O 1
ATOM 2182 N N . GLY A 1 284 ? -26.195 -0.367 34.945 1.00 97.19 284 GLY A N 1
ATOM 2183 C CA . GLY A 1 284 ? -26.579 0.706 35.852 1.00 97.19 284 GLY A CA 1
ATOM 2184 C C . GLY A 1 284 ? -26.527 2.070 35.175 1.00 97.19 284 GLY A C 1
ATOM 2185 O O . GLY A 1 284 ? -26.330 2.176 33.960 1.00 97.19 284 GLY A O 1
ATOM 2186 N N . LEU A 1 285 ? -26.686 3.121 35.975 1.00 97.75 285 LEU A N 1
ATOM 2187 C CA . LEU A 1 285 ? -26.632 4.500 35.510 1.00 97.75 285 LEU A CA 1
ATOM 2188 C C . LEU A 1 285 ? -25.169 4.923 35.323 1.00 97.75 285 LEU A C 1
ATOM 2190 O O . LEU A 1 285 ? -24.503 5.308 36.282 1.00 97.75 285 LEU A O 1
ATOM 2194 N N . ASP A 1 286 ? -24.671 4.881 34.087 1.00 97.12 286 ASP A N 1
ATOM 2195 C CA . ASP A 1 286 ? -23.284 5.236 33.766 1.00 97.12 286 ASP A CA 1
ATOM 2196 C C . ASP A 1 286 ? -22.996 6.692 34.173 1.00 97.12 286 ASP A C 1
ATOM 2198 O O . ASP A 1 286 ? -23.548 7.633 33.598 1.00 97.12 286 ASP A O 1
ATOM 2202 N N . ALA A 1 287 ? -22.099 6.885 35.141 1.00 95.06 287 ALA A N 1
ATOM 2203 C CA . ALA A 1 287 ? -21.769 8.187 35.715 1.00 95.06 287 ALA A CA 1
ATOM 2204 C C . ALA A 1 287 ? -21.159 9.172 34.698 1.00 95.06 287 ALA A C 1
ATOM 2206 O O . ALA A 1 287 ? -21.216 10.387 34.897 1.00 95.06 287 ALA A O 1
ATOM 2207 N N . VAL A 1 288 ? -20.584 8.672 33.599 1.00 94.12 288 VAL A N 1
ATOM 2208 C CA . VAL A 1 288 ? -19.994 9.491 32.531 1.00 94.12 288 VAL A CA 1
ATOM 2209 C C . VAL A 1 288 ? -21.060 9.976 31.557 1.00 94.12 288 VAL A C 1
ATOM 2211 O O . VAL A 1 288 ? -20.998 11.118 31.098 1.00 94.12 288 VAL A O 1
ATOM 2214 N N . THR A 1 289 ? -22.021 9.121 31.205 1.00 95.62 289 THR A N 1
ATOM 2215 C CA . THR A 1 289 ? -23.032 9.454 30.187 1.00 95.62 289 THR A CA 1
ATOM 2216 C C . THR A 1 289 ? -24.367 9.919 30.769 1.00 95.62 289 THR A C 1
ATOM 2218 O O . THR A 1 289 ? -25.141 10.563 30.056 1.00 95.62 289 THR A O 1
ATOM 2221 N N . GLY A 1 290 ? -24.633 9.623 32.043 1.00 97.00 290 GLY A N 1
ATOM 2222 C CA . GLY A 1 290 ? -25.904 9.868 32.721 1.00 97.00 290 GLY A CA 1
ATOM 2223 C C . GLY A 1 290 ? -27.060 9.024 32.177 1.00 97.00 290 GLY A C 1
ATOM 2224 O O . GLY A 1 290 ? -28.200 9.482 32.215 1.00 97.00 290 GLY A O 1
ATOM 2225 N N . LYS A 1 291 ? -26.775 7.849 31.601 1.00 97.12 291 LYS A N 1
ATOM 2226 C CA . LYS A 1 291 ? -27.766 6.964 30.970 1.00 97.12 291 LYS A CA 1
ATOM 2227 C C . LYS A 1 291 ? -27.627 5.534 31.467 1.00 97.12 291 LYS A C 1
ATOM 2229 O O . LYS A 1 291 ? -26.507 5.066 31.683 1.00 97.12 291 LYS A O 1
ATOM 2234 N N . ASP A 1 292 ? -28.752 4.835 31.544 1.00 98.00 292 ASP A N 1
ATOM 2235 C CA . ASP A 1 292 ? -28.769 3.408 31.850 1.00 98.00 292 ASP A CA 1
ATOM 2236 C C . ASP A 1 292 ? -28.039 2.622 30.757 1.00 98.00 292 ASP A C 1
ATOM 2238 O O . ASP A 1 292 ? -28.296 2.765 29.553 1.00 98.00 292 ASP A O 1
ATOM 2242 N N . THR A 1 293 ? -27.047 1.851 31.189 1.00 98.25 293 THR A N 1
ATOM 2243 C CA . THR A 1 293 ? -26.035 1.244 30.329 1.00 98.25 293 THR A CA 1
ATOM 2244 C C . THR A 1 293 ? -25.775 -0.186 30.777 1.00 98.25 293 THR A C 1
ATOM 2246 O O . THR A 1 293 ? -25.669 -0.447 31.971 1.00 98.25 293 THR A O 1
ATOM 2249 N N . VAL A 1 294 ? -25.616 -1.098 29.819 1.00 98.31 294 VAL A N 1
ATOM 2250 C CA . VAL A 1 294 ? -25.107 -2.458 30.035 1.00 98.31 294 VAL A CA 1
ATOM 2251 C C . VAL A 1 294 ? -23.690 -2.579 29.479 1.00 98.31 294 VAL A C 1
ATOM 2253 O O . VAL A 1 294 ? -23.343 -1.968 28.463 1.00 98.31 294 VAL A O 1
ATOM 2256 N N . LYS A 1 295 ? -22.856 -3.360 30.162 1.00 97.75 295 LYS A N 1
ATOM 2257 C CA . LYS A 1 295 ? -21.461 -3.595 29.814 1.00 97.75 295 LYS A CA 1
ATOM 2258 C C . LYS A 1 295 ? -21.098 -5.079 29.972 1.00 97.75 295 LYS A C 1
ATOM 2260 O O . LYS A 1 295 ? -20.862 -5.513 31.105 1.00 97.75 295 LYS A O 1
ATOM 2265 N N . PRO A 1 296 ? -20.975 -5.846 28.874 1.00 97.94 296 PRO A N 1
ATOM 2266 C CA . PRO A 1 296 ? -20.204 -7.083 28.893 1.00 97.94 296 PRO A CA 1
ATOM 2267 C C . PRO A 1 296 ? -18.706 -6.768 29.033 1.00 97.94 296 PRO A C 1
ATOM 2269 O O . PRO A 1 296 ? -18.220 -5.742 28.544 1.00 97.94 296 PRO A O 1
ATOM 2272 N N . GLY A 1 297 ? -17.956 -7.633 29.710 1.00 96.00 297 GLY A N 1
ATOM 2273 C CA . GLY A 1 297 ? -16.514 -7.461 29.822 1.00 96.00 297 GLY A CA 1
ATOM 2274 C C . GLY A 1 297 ? -15.775 -8.664 30.387 1.00 96.00 297 GLY A C 1
ATOM 2275 O O . GLY A 1 297 ? -16.369 -9.585 30.941 1.00 96.00 297 GLY A O 1
ATOM 2276 N N . ILE A 1 298 ? -14.447 -8.621 30.290 1.00 95.25 298 ILE A N 1
ATOM 2277 C CA . ILE A 1 298 ? -13.562 -9.652 30.849 1.00 95.25 298 ILE A CA 1
ATOM 2278 C C . ILE A 1 298 ? -12.665 -9.134 31.973 1.00 95.25 298 ILE A C 1
ATOM 2280 O O . ILE A 1 298 ? -12.354 -7.939 32.078 1.00 95.25 298 ILE A O 1
ATOM 2284 N N . SER A 1 299 ? -12.256 -10.040 32.858 1.00 92.75 299 SER A N 1
ATOM 2285 C CA . SER A 1 299 ? -11.282 -9.789 33.921 1.00 92.75 299 SER A CA 1
ATOM 2286 C C . SER A 1 299 ? -10.430 -11.028 34.197 1.00 92.75 299 SER A C 1
ATOM 2288 O O . SER A 1 299 ? -10.517 -12.012 33.471 1.00 92.75 299 SER A O 1
ATOM 2290 N N . SER A 1 300 ? -9.582 -10.945 35.219 1.00 87.31 300 SER A N 1
ATOM 2291 C CA . SER A 1 300 ? -8.719 -12.038 35.667 1.00 87.31 300 SER A CA 1
ATOM 2292 C C . SER A 1 300 ? -8.939 -12.332 37.154 1.00 87.31 300 SER A C 1
ATOM 2294 O O . SER A 1 300 ? -9.261 -11.423 37.932 1.00 87.31 300 SER A O 1
ATOM 2296 N N . GLY A 1 301 ? -8.707 -13.576 37.568 1.00 84.38 301 GLY A N 1
ATOM 2297 C CA . GLY A 1 301 ? -8.863 -14.028 38.947 1.00 84.38 301 GLY A CA 1
ATOM 2298 C C . GLY A 1 301 ? -10.329 -14.021 39.372 1.00 84.38 301 GLY A C 1
ATOM 2299 O O . GLY A 1 301 ? -11.134 -14.767 38.841 1.00 84.38 301 GLY A O 1
ATOM 2300 N N . SER A 1 302 ? -10.693 -13.175 40.339 1.00 79.75 302 SER A N 1
ATOM 2301 C CA . SER A 1 302 ? -12.089 -13.046 40.793 1.00 79.75 302 SER A CA 1
ATOM 2302 C C . SER A 1 302 ? -12.875 -11.937 40.087 1.00 79.75 302 SER A C 1
ATOM 2304 O O . SER A 1 302 ? -14.050 -11.728 40.373 1.00 79.75 302 SER A O 1
ATOM 2306 N N . GLY A 1 303 ? -12.221 -11.123 39.251 1.00 83.12 303 GLY A N 1
ATOM 2307 C CA . GLY A 1 303 ? -12.828 -9.938 38.633 1.00 83.12 303 GLY A CA 1
ATOM 2308 C C . GLY A 1 303 ? -13.186 -8.794 39.594 1.00 83.12 303 GLY A C 1
ATOM 2309 O O . GLY A 1 303 ? -13.540 -7.704 39.144 1.00 83.12 303 GLY A O 1
ATOM 2310 N N . TYR A 1 304 ? -13.022 -8.980 40.907 1.00 79.62 304 TYR A N 1
ATOM 2311 C CA . TYR A 1 304 ? -13.529 -8.074 41.942 1.00 79.62 304 TYR A CA 1
ATOM 2312 C C . TYR A 1 304 ? -13.023 -6.630 41.816 1.00 79.62 304 TYR A C 1
ATOM 2314 O O . TYR A 1 304 ? -13.784 -5.682 41.983 1.00 79.62 304 TYR A O 1
ATOM 2322 N N . ASN A 1 305 ? -11.741 -6.430 41.488 1.00 78.31 305 ASN A N 1
ATOM 2323 C CA . ASN A 1 305 ? -11.190 -5.080 41.303 1.00 78.31 305 ASN A CA 1
ATOM 2324 C C . ASN A 1 305 ? -11.842 -4.355 40.118 1.00 78.31 305 ASN A C 1
ATOM 2326 O O . ASN A 1 305 ? -12.122 -3.164 40.204 1.00 78.31 305 ASN A O 1
ATOM 2330 N N . ARG A 1 306 ? -12.093 -5.075 39.019 1.00 87.69 306 ARG A N 1
ATOM 2331 C CA . ARG A 1 306 ? -12.696 -4.503 37.813 1.00 87.69 306 ARG A CA 1
ATOM 2332 C C . ARG A 1 306 ? -14.182 -4.219 38.020 1.00 87.69 306 ARG A C 1
ATOM 2334 O O . ARG A 1 306 ? -14.639 -3.155 37.629 1.00 87.69 306 ARG A O 1
ATOM 2341 N N . LEU A 1 307 ? -14.899 -5.131 38.674 1.00 90.50 307 LEU A N 1
ATOM 2342 C CA . LEU A 1 307 ? -16.313 -4.962 39.018 1.00 90.50 307 LEU A CA 1
ATOM 2343 C C . LEU A 1 307 ? -16.527 -3.807 40.003 1.00 90.50 307 LEU A C 1
ATOM 2345 O O . LEU A 1 307 ? -17.434 -3.007 39.812 1.00 90.50 307 LEU A O 1
ATOM 2349 N N . ARG A 1 308 ? -15.639 -3.643 40.992 1.00 88.19 308 ARG A N 1
ATOM 2350 C CA . ARG A 1 308 ? -15.667 -2.481 41.893 1.00 88.19 308 ARG A CA 1
ATOM 2351 C C . ARG A 1 308 ? -15.503 -1.165 41.136 1.00 88.19 308 ARG A C 1
ATOM 2353 O O . ARG A 1 308 ? -16.255 -0.236 41.395 1.00 88.19 308 ARG A O 1
ATOM 2360 N N . GLN A 1 309 ? -14.565 -1.101 40.189 1.00 90.00 309 GLN A N 1
ATOM 2361 C CA . GLN A 1 309 ? -14.383 0.092 39.358 1.00 90.00 309 GLN A CA 1
ATOM 2362 C C . GLN A 1 309 ? -15.647 0.418 38.552 1.00 90.00 309 GLN A C 1
ATOM 2364 O O . GLN A 1 309 ? -16.022 1.579 38.445 1.00 90.00 309 GLN A O 1
ATOM 2369 N N . HIS A 1 310 ? -16.324 -0.598 38.009 1.00 95.38 310 HIS A N 1
ATOM 2370 C CA . HIS A 1 310 ? -17.587 -0.402 37.290 1.00 95.38 310 HIS A CA 1
ATOM 2371 C C . HIS A 1 310 ? -18.707 0.091 38.204 1.00 95.38 310 HIS A C 1
ATOM 2373 O O . HIS A 1 310 ? -19.460 0.975 37.808 1.00 95.38 310 HIS A O 1
ATOM 2379 N N . ALA A 1 311 ? -18.778 -0.417 39.434 1.00 93.06 311 ALA A N 1
ATOM 2380 C CA . ALA A 1 311 ? -19.719 0.076 40.433 1.00 93.06 311 ALA A CA 1
ATOM 2381 C C . ALA A 1 311 ? -19.444 1.546 40.807 1.00 93.06 311 ALA A C 1
ATOM 2383 O O . ALA A 1 311 ? -20.385 2.325 40.939 1.00 93.06 311 ALA A O 1
ATOM 2384 N N . GLU A 1 312 ? -18.172 1.953 40.919 1.00 91.44 312 GLU A N 1
ATOM 2385 C CA . GLU A 1 312 ? -17.776 3.362 41.102 1.00 91.44 312 GLU A CA 1
ATOM 2386 C C . GLU A 1 312 ? -18.178 4.243 39.903 1.00 91.44 312 GLU A C 1
ATOM 2388 O O . GLU A 1 312 ? -18.555 5.400 40.089 1.00 91.44 312 GLU A O 1
ATOM 2393 N N . ASP A 1 313 ? -18.173 3.679 38.692 1.00 94.00 313 ASP A N 1
ATOM 2394 C CA . ASP A 1 313 ? -18.652 4.311 37.455 1.00 94.00 313 ASP A CA 1
ATOM 2395 C C . ASP A 1 313 ? -20.193 4.265 37.305 1.00 94.00 313 ASP A C 1
ATOM 2397 O O . ASP A 1 313 ? -20.723 4.669 36.267 1.00 94.00 313 ASP A O 1
ATOM 2401 N N . GLY A 1 314 ? -20.925 3.789 38.319 1.00 96.12 314 GLY A N 1
ATOM 2402 C CA . GLY A 1 314 ? -22.393 3.749 38.357 1.00 96.12 314 GLY A CA 1
ATOM 2403 C C . GLY A 1 314 ? -23.042 2.486 37.772 1.00 96.12 314 GLY A C 1
ATOM 2404 O O . GLY A 1 314 ? -24.267 2.375 37.767 1.00 96.12 314 GLY A O 1
ATOM 2405 N N . LEU A 1 315 ? -22.253 1.500 37.333 1.00 97.25 315 LEU A N 1
ATOM 2406 C CA . LEU A 1 315 ? -22.731 0.188 36.875 1.00 97.25 315 LEU A CA 1
ATOM 2407 C C . LEU A 1 315 ? -22.808 -0.786 38.060 1.00 97.25 315 LEU A C 1
ATOM 2409 O O . LEU A 1 315 ? -21.955 -1.657 38.236 1.00 97.25 315 LEU A O 1
ATOM 2413 N N . THR A 1 316 ? -23.786 -0.567 38.935 1.00 96.56 316 THR A N 1
ATOM 2414 C CA . THR A 1 316 ? -23.873 -1.232 40.243 1.00 96.56 316 THR A CA 1
ATOM 2415 C C . THR A 1 316 ? -24.561 -2.597 40.224 1.00 96.56 316 THR A C 1
ATOM 2417 O O . THR A 1 316 ? -24.490 -3.307 41.223 1.00 96.56 316 THR A O 1
ATOM 2420 N N . VAL A 1 317 ? -25.240 -2.965 39.136 1.00 95.94 317 VAL A N 1
ATOM 2421 C CA . VAL A 1 317 ? -25.970 -4.236 39.014 1.00 95.94 317 VAL A CA 1
ATOM 2422 C C . VAL A 1 317 ? -25.099 -5.244 38.273 1.00 95.94 317 VAL A C 1
ATOM 2424 O O . VAL A 1 317 ? -24.618 -4.958 37.180 1.00 95.94 317 VAL A O 1
ATOM 2427 N N . GLN A 1 318 ? -24.888 -6.427 38.848 1.00 96.38 318 GLN A N 1
ATOM 2428 C CA . GLN A 1 318 ? -24.150 -7.521 38.212 1.00 96.38 318 GLN A CA 1
ATOM 2429 C C . GLN A 1 318 ? -25.135 -8.610 37.781 1.00 96.38 318 GLN A C 1
ATOM 2431 O O . GLN A 1 318 ? -25.755 -9.242 38.625 1.00 96.38 318 GLN A O 1
ATOM 2436 N N . HIS A 1 319 ? -25.253 -8.851 36.477 1.00 94.81 319 HIS A N 1
ATOM 2437 C CA . HIS A 1 319 ? -26.178 -9.849 35.920 1.00 94.81 319 HIS A CA 1
ATOM 2438 C C . HIS A 1 319 ? -25.535 -11.225 35.799 1.00 94.81 319 HIS A C 1
ATOM 2440 O O . HIS A 1 319 ? -26.159 -12.242 36.081 1.00 94.81 319 HIS A O 1
ATOM 2446 N N . LEU A 1 320 ? -24.264 -11.254 35.398 1.00 94.50 320 LEU A N 1
ATOM 2447 C CA . LEU A 1 320 ? -23.535 -12.485 35.119 1.00 94.50 320 LEU A CA 1
ATOM 2448 C C . LEU A 1 320 ? -22.080 -12.346 35.543 1.00 94.50 320 LEU A C 1
ATOM 2450 O O . LEU A 1 320 ? -21.454 -11.313 35.289 1.00 94.50 320 LEU A O 1
ATOM 2454 N N . ARG A 1 321 ? -21.523 -13.408 36.125 1.00 94.25 321 ARG A N 1
ATOM 2455 C CA . ARG A 1 321 ? -20.078 -13.578 36.276 1.00 94.25 321 ARG A CA 1
ATOM 2456 C C . ARG A 1 321 ? -19.700 -15.046 36.155 1.00 94.25 321 ARG A C 1
ATOM 2458 O O . ARG A 1 321 ? -20.078 -15.871 36.977 1.00 94.25 321 ARG A O 1
ATOM 2465 N N . ILE A 1 322 ? -18.895 -15.342 35.146 1.00 91.56 322 ILE A N 1
ATOM 2466 C CA . ILE A 1 322 ? -18.355 -16.669 34.868 1.00 91.56 322 ILE A CA 1
ATOM 2467 C C . ILE A 1 322 ? -16.870 -16.623 35.187 1.00 91.56 322 ILE A C 1
ATOM 2469 O O . ILE A 1 322 ? -16.145 -15.876 34.535 1.00 91.56 322 ILE A O 1
ATOM 2473 N N . SER A 1 323 ? -16.427 -17.384 36.183 1.00 89.38 323 SER A N 1
ATOM 2474 C CA . SER A 1 323 ? -15.023 -17.418 36.621 1.00 89.38 323 SER A CA 1
ATOM 2475 C C . SER A 1 323 ? -14.371 -18.761 36.299 1.00 89.38 323 SER A C 1
ATOM 2477 O O . SER A 1 323 ? -15.056 -19.768 36.145 1.00 89.38 323 SER A O 1
ATOM 2479 N N . GLY A 1 324 ? -13.039 -18.788 36.209 1.00 84.19 324 GLY A N 1
ATOM 2480 C CA . GLY A 1 324 ? -12.291 -20.017 35.924 1.00 84.19 324 GLY A CA 1
ATOM 2481 C C . GLY A 1 324 ? -12.352 -20.459 34.458 1.00 84.19 324 GLY A C 1
ATOM 2482 O O . GLY A 1 324 ? -12.115 -21.628 34.156 1.00 84.19 324 GLY A O 1
ATOM 2483 N N . LEU A 1 325 ? -12.661 -19.543 33.534 1.00 81.75 325 LEU A N 1
ATOM 2484 C CA . LEU A 1 325 ? -12.638 -19.828 32.103 1.00 81.75 325 LEU A CA 1
ATOM 2485 C C . LEU A 1 325 ? -11.214 -20.209 31.653 1.00 81.75 325 LEU A C 1
ATOM 2487 O O . LEU A 1 325 ? -10.250 -19.523 32.011 1.00 81.75 325 LEU A O 1
ATOM 2491 N N . PRO A 1 326 ? -11.054 -21.261 30.827 1.00 79.31 326 PRO A N 1
ATOM 2492 C CA . PRO A 1 326 ? -9.778 -21.583 30.204 1.00 79.31 326 PRO A CA 1
ATOM 2493 C C . PRO A 1 326 ? -9.149 -20.383 29.491 1.00 79.31 326 PRO A C 1
ATOM 2495 O O . PRO A 1 326 ? -9.837 -19.501 28.970 1.00 79.31 326 PRO A O 1
ATOM 2498 N N . VAL A 1 327 ? -7.815 -20.367 29.431 1.00 78.06 327 VAL A N 1
ATOM 2499 C CA . VAL A 1 327 ? -7.047 -19.280 28.808 1.00 78.06 327 VAL A CA 1
ATOM 2500 C C . VAL A 1 327 ? -7.575 -18.983 27.401 1.00 78.06 327 VAL A C 1
ATOM 2502 O O . VAL A 1 327 ? -7.575 -19.853 26.537 1.00 78.06 327 VAL A O 1
ATOM 2505 N N . GLY A 1 328 ? -8.002 -17.738 27.177 1.00 77.25 328 GLY A N 1
ATOM 2506 C CA . GLY A 1 328 ? -8.515 -17.263 25.889 1.00 77.25 328 GLY A CA 1
ATOM 2507 C C . GLY A 1 328 ? -10.034 -17.362 25.725 1.00 77.25 328 GLY A C 1
ATOM 2508 O O . GLY A 1 328 ? -10.584 -16.607 24.926 1.00 77.25 328 GLY A O 1
ATOM 2509 N N . MET A 1 329 ? -10.730 -18.191 26.512 1.00 84.06 329 MET A N 1
ATOM 2510 C CA . MET A 1 329 ? -12.182 -18.361 26.378 1.00 84.06 329 MET A CA 1
ATOM 2511 C C . MET A 1 329 ? -12.967 -17.108 26.750 1.00 84.06 329 MET A C 1
ATOM 2513 O O . MET A 1 329 ? -13.865 -16.740 26.003 1.00 84.06 329 MET A O 1
ATOM 2517 N N . ALA A 1 330 ? -12.609 -16.401 27.830 1.00 89.69 330 ALA A N 1
ATOM 2518 C CA . ALA A 1 330 ? -13.323 -15.171 28.188 1.00 89.69 330 ALA A CA 1
ATOM 2519 C C . ALA A 1 330 ? -13.264 -14.138 27.054 1.00 89.69 330 ALA A C 1
ATOM 2521 O O . ALA A 1 330 ? -14.259 -13.493 26.745 1.00 89.69 330 ALA A O 1
ATOM 2522 N N . ARG A 1 331 ? -12.108 -14.025 26.385 1.00 89.31 331 ARG A N 1
ATOM 2523 C CA . ARG A 1 331 ? -11.930 -13.115 25.249 1.00 89.31 331 ARG A CA 1
ATOM 2524 C C . ARG A 1 331 ? -12.681 -13.585 24.000 1.00 89.31 331 ARG A C 1
ATOM 2526 O O . ARG A 1 331 ? -13.233 -12.750 23.295 1.00 89.31 331 ARG A O 1
ATOM 2533 N N . ALA A 1 332 ? -12.705 -14.888 23.721 1.00 85.06 332 ALA A N 1
ATOM 2534 C CA . ALA A 1 332 ? -13.489 -15.440 22.615 1.00 85.06 332 ALA A CA 1
ATOM 2535 C C . ALA A 1 332 ? -14.996 -15.210 22.821 1.00 85.06 332 ALA A C 1
ATOM 2537 O O . ALA A 1 332 ? -15.681 -14.798 21.890 1.00 85.06 332 ALA A O 1
ATOM 2538 N N . LEU A 1 333 ? -15.482 -15.411 24.049 1.00 93.50 333 LEU A N 1
ATOM 2539 C CA . LEU A 1 333 ? -16.855 -15.125 24.457 1.00 93.50 333 LEU A CA 1
ATOM 2540 C C . LEU A 1 333 ? -17.181 -13.629 24.335 1.00 93.50 333 LEU A C 1
ATOM 2542 O O . LEU A 1 333 ? -18.177 -13.267 23.719 1.00 93.50 333 LEU A O 1
ATOM 2546 N N . GLU A 1 334 ? -16.322 -12.746 24.851 1.00 95.81 334 GLU A N 1
ATOM 2547 C CA . GLU A 1 334 ? -16.497 -11.295 24.708 1.00 95.81 334 GLU A CA 1
ATOM 2548 C C . GLU A 1 334 ? -16.551 -10.874 23.236 1.00 95.81 334 GLU A C 1
ATOM 2550 O O . GLU A 1 334 ? -17.459 -10.146 22.848 1.00 95.81 334 GLU A O 1
ATOM 2555 N N . GLY A 1 335 ? -15.637 -11.378 22.402 1.00 93.12 335 GLY A N 1
ATOM 2556 C CA . GLY A 1 335 ? -15.648 -11.127 20.961 1.00 93.12 335 GLY A CA 1
ATOM 2557 C C . GLY A 1 335 ? -16.941 -11.596 20.291 1.00 93.12 335 GLY A C 1
ATOM 2558 O O . GLY A 1 335 ? -17.548 -10.826 19.554 1.00 93.12 335 GLY A O 1
ATOM 2559 N N . PHE A 1 336 ? -17.404 -12.812 20.601 1.00 94.56 336 PHE A N 1
ATOM 2560 C CA . PHE A 1 336 ? -18.661 -13.353 20.078 1.00 94.56 336 PHE A CA 1
ATOM 2561 C C . PHE A 1 336 ? -19.863 -12.467 20.423 1.00 94.56 336 PHE A C 1
ATOM 2563 O O . PHE A 1 336 ? -20.664 -12.152 19.543 1.00 94.56 336 PHE A O 1
ATOM 2570 N N . VAL A 1 337 ? -19.962 -12.026 21.681 1.00 96.81 337 VAL A N 1
ATOM 2571 C CA . VAL A 1 337 ? -21.051 -11.152 22.137 1.00 96.81 337 VAL A CA 1
ATOM 2572 C C . VAL A 1 337 ? -20.973 -9.788 21.453 1.00 96.81 337 VAL A C 1
ATOM 2574 O O . VAL A 1 337 ? -21.972 -9.317 20.920 1.00 96.81 337 VAL A O 1
ATOM 2577 N N . LEU A 1 338 ? -19.794 -9.160 21.395 1.00 96.81 338 LEU A N 1
ATOM 2578 C CA . LEU A 1 338 ? -19.637 -7.850 20.751 1.00 96.81 338 LEU A CA 1
ATOM 2579 C C . LEU A 1 338 ? -19.936 -7.897 19.242 1.00 96.81 338 LEU A C 1
ATOM 2581 O O . LEU A 1 338 ? -20.604 -7.001 18.727 1.00 96.81 338 LEU A O 1
ATOM 2585 N N . ASP A 1 339 ? -19.497 -8.945 18.543 1.00 94.19 339 ASP A N 1
ATOM 2586 C CA . ASP A 1 339 ? -19.794 -9.148 17.120 1.00 94.19 339 ASP A CA 1
ATOM 2587 C C . ASP A 1 339 ? -21.278 -9.498 16.886 1.00 94.19 339 ASP A C 1
ATOM 2589 O O . ASP A 1 339 ? -21.849 -9.148 15.851 1.00 94.19 339 ASP A O 1
ATOM 2593 N N . GLY A 1 340 ? -21.927 -10.193 17.827 1.00 96.31 340 GLY A N 1
ATOM 2594 C CA . GLY A 1 340 ? -23.374 -10.428 17.827 1.00 96.31 340 GLY A CA 1
ATOM 2595 C C . GLY A 1 340 ? -24.166 -9.126 17.913 1.00 96.31 340 GLY A C 1
ATOM 2596 O O . GLY A 1 340 ? -24.992 -8.853 17.044 1.00 96.31 340 GLY A O 1
ATOM 2597 N N . LEU A 1 341 ? -23.819 -8.267 18.873 1.00 96.44 341 LEU A N 1
ATOM 2598 C CA . LEU A 1 341 ? -24.453 -6.959 19.044 1.00 96.44 341 LEU A CA 1
ATOM 2599 C C . LEU A 1 341 ? -24.274 -6.057 17.811 1.00 96.44 341 LEU A C 1
ATOM 2601 O O . LEU A 1 341 ? -25.221 -5.386 17.398 1.00 96.44 341 LEU A O 1
ATOM 2605 N N . ASP A 1 342 ? -23.092 -6.060 17.182 1.00 94.19 342 ASP A N 1
ATOM 2606 C CA . ASP A 1 342 ? -22.858 -5.313 15.933 1.00 94.19 342 ASP A CA 1
ATOM 2607 C C . ASP A 1 342 ? -23.742 -5.834 14.784 1.00 94.19 342 ASP A C 1
ATOM 2609 O O . ASP A 1 342 ? -24.326 -5.041 14.041 1.00 94.19 342 ASP A O 1
ATOM 2613 N N . ARG A 1 343 ? -23.916 -7.161 14.665 1.00 94.88 343 ARG A N 1
ATOM 2614 C CA . ARG A 1 343 ? -24.813 -7.775 13.664 1.00 94.88 343 ARG A CA 1
ATOM 2615 C C . ARG A 1 343 ? -26.282 -7.414 13.884 1.00 94.88 343 ARG A C 1
ATOM 2617 O O . ARG A 1 343 ? -27.006 -7.244 12.903 1.00 94.88 343 ARG A O 1
ATOM 2624 N N . GLU A 1 344 ? -26.704 -7.274 15.134 1.00 95.62 344 GLU A N 1
ATOM 2625 C CA . GLU A 1 344 ? -28.059 -6.849 15.509 1.00 95.62 344 GLU A CA 1
ATOM 2626 C C . GLU A 1 344 ? -28.274 -5.332 15.384 1.00 95.62 344 GLU A C 1
ATOM 2628 O O . GLU A 1 344 ? -29.402 -4.844 15.460 1.00 95.62 344 GLU A O 1
ATOM 2633 N N . GLY A 1 345 ? -27.210 -4.5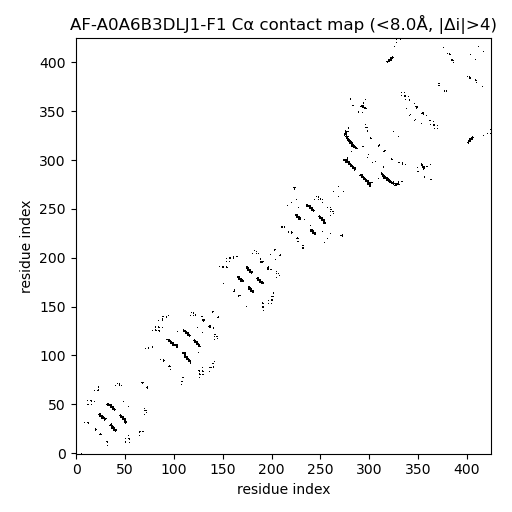75 15.102 1.00 95.94 345 GLY A N 1
ATOM 2634 C CA . GLY A 1 345 ? -27.274 -3.134 14.877 1.00 95.94 345 GLY A CA 1
ATOM 2635 C C . GLY A 1 345 ? -27.259 -2.305 16.160 1.00 95.94 345 GLY A C 1
ATOM 2636 O O . GLY A 1 345 ? -27.600 -1.117 16.122 1.00 95.94 345 GLY A O 1
ATOM 2637 N N . TRP A 1 346 ? -26.848 -2.894 17.284 1.00 97.50 346 TRP A N 1
ATOM 2638 C CA . TRP A 1 346 ? -26.652 -2.160 18.525 1.00 97.50 346 TRP A CA 1
ATOM 2639 C C . TRP A 1 346 ? -25.492 -1.169 18.396 1.00 97.50 346 TRP A C 1
ATOM 2641 O O . TRP A 1 346 ? -24.393 -1.494 17.950 1.00 97.50 346 TRP A O 1
ATOM 2651 N N . LEU A 1 347 ? -25.727 0.074 18.821 1.00 94.88 347 LEU A N 1
ATOM 2652 C CA . LEU A 1 347 ? -24.710 1.123 18.837 1.00 94.88 347 LEU A CA 1
ATOM 2653 C C . LEU A 1 347 ? -24.207 1.343 20.261 1.00 94.88 347 LEU A C 1
ATOM 2655 O O . LEU A 1 347 ? -24.992 1.655 21.158 1.00 94.88 347 LEU A O 1
ATOM 2659 N N . ALA A 1 348 ? -22.891 1.250 20.452 1.00 95.62 348 ALA A N 1
ATOM 2660 C CA . ALA A 1 348 ? -22.274 1.532 21.740 1.00 95.62 348 ALA A CA 1
ATOM 2661 C C . ALA A 1 348 ? -22.497 3.000 22.167 1.00 95.62 348 ALA A C 1
ATOM 2663 O O . ALA A 1 348 ? -22.297 3.934 21.384 1.00 95.62 348 ALA A O 1
ATOM 2664 N N . THR A 1 349 ? -22.886 3.217 23.425 1.00 93.81 349 THR A N 1
ATOM 2665 C CA . THR A 1 349 ? -23.075 4.543 24.039 1.00 93.81 349 THR A CA 1
ATOM 2666 C C . THR A 1 349 ? -21.748 5.184 24.438 1.00 93.81 349 THR A C 1
ATOM 2668 O O . THR A 1 349 ? -21.614 6.410 24.403 1.00 93.81 349 THR A O 1
ATOM 2671 N N . ARG A 1 350 ? -20.753 4.362 24.791 1.00 89.44 350 ARG A N 1
ATOM 2672 C CA . ARG A 1 350 ? -19.399 4.769 25.181 1.00 89.44 350 ARG A CA 1
ATOM 2673 C C . ARG A 1 350 ? -18.398 3.702 24.735 1.00 89.44 350 ARG A C 1
ATOM 2675 O O . ARG A 1 350 ? -18.572 2.520 24.992 1.00 89.44 350 ARG A O 1
ATOM 2682 N N . GLY A 1 351 ? -17.311 4.102 24.078 1.00 91.69 351 GLY A N 1
ATOM 2683 C CA . GLY A 1 351 ? -16.300 3.142 23.615 1.00 91.69 351 GLY A CA 1
ATOM 2684 C C . GLY A 1 351 ? -16.880 2.056 22.695 1.00 91.69 351 GLY A C 1
ATOM 2685 O O . GLY A 1 351 ? -17.684 2.368 21.823 1.00 91.69 351 GLY A O 1
ATOM 2686 N N . VAL A 1 352 ? -16.434 0.808 22.875 1.00 92.31 352 VAL A N 1
ATOM 2687 C CA . VAL A 1 352 ? -16.896 -0.367 22.100 1.00 92.31 352 VAL A CA 1
ATOM 2688 C C . VAL A 1 352 ? -17.602 -1.424 22.955 1.00 92.31 352 VAL A C 1
ATOM 2690 O O . VAL A 1 352 ? -18.025 -2.439 22.430 1.00 92.31 352 VAL A O 1
ATOM 2693 N N . GLU A 1 353 ? -17.711 -1.197 24.265 1.00 94.81 353 GLU A N 1
ATOM 2694 C CA . GLU A 1 353 ? -18.148 -2.209 25.243 1.00 94.81 353 GLU A CA 1
ATOM 2695 C C . GLU A 1 353 ? -19.361 -1.749 26.073 1.00 94.81 353 GLU A C 1
ATOM 2697 O O . GLU A 1 353 ? -19.790 -2.477 26.957 1.00 94.81 353 GLU A O 1
ATOM 2702 N N . TYR A 1 354 ? -19.871 -0.530 25.870 1.00 97.56 354 TYR A N 1
ATOM 2703 C CA . TYR A 1 354 ? -20.983 0.022 26.651 1.00 97.56 354 TYR A CA 1
ATOM 2704 C C . TYR A 1 354 ? -22.175 0.233 25.731 1.00 97.56 354 TYR A C 1
ATOM 2706 O O . TYR A 1 354 ? -22.045 0.941 24.734 1.00 97.56 354 TYR A O 1
ATOM 2714 N N . PHE A 1 355 ? -23.322 -0.343 26.065 1.00 98.00 355 PHE A N 1
ATOM 2715 C CA . PHE A 1 355 ? -24.529 -0.339 25.240 1.00 98.00 355 PHE A CA 1
ATOM 2716 C C . PHE A 1 355 ? -25.718 0.210 26.035 1.00 98.00 355 PHE A C 1
ATOM 2718 O O . PHE A 1 355 ? -25.669 0.213 27.265 1.00 98.00 355 PHE A O 1
ATOM 2725 N N . PRO A 1 356 ? -26.786 0.697 25.378 1.00 98.12 356 PRO A N 1
ATOM 2726 C CA . PRO A 1 356 ? -28.013 1.059 26.083 1.00 98.12 356 PRO A CA 1
ATOM 2727 C C . PRO A 1 356 ? -28.542 -0.142 26.875 1.00 98.12 356 PRO A C 1
ATOM 2729 O O . PRO A 1 356 ? -28.454 -1.263 26.385 1.00 98.12 356 PRO A O 1
ATOM 2732 N N . GLU A 1 357 ? -29.140 0.079 28.047 1.00 97.88 357 GLU A N 1
ATOM 2733 C CA . GLU A 1 357 ? -29.711 -1.007 28.867 1.00 97.88 357 GLU A CA 1
ATOM 2734 C C . GLU A 1 357 ? -30.695 -1.914 28.100 1.00 97.88 357 GLU A C 1
ATOM 2736 O O . GLU A 1 357 ? -30.765 -3.108 28.366 1.00 97.88 357 GLU A O 1
ATOM 2741 N N . ALA A 1 358 ? -31.380 -1.387 27.078 1.00 97.75 358 ALA A N 1
ATOM 2742 C CA . ALA A 1 358 ? -32.254 -2.166 26.196 1.00 97.75 358 ALA A CA 1
ATOM 2743 C C . ALA A 1 358 ? -31.557 -3.347 25.484 1.00 97.75 358 ALA A C 1
ATOM 2745 O O . ALA A 1 358 ? -32.250 -4.259 25.050 1.00 97.75 358 ALA A O 1
ATOM 2746 N N . ALA A 1 359 ? -30.222 -3.341 25.381 1.00 97.88 359 ALA A N 1
ATOM 2747 C CA . ALA A 1 359 ? -29.428 -4.431 24.813 1.00 97.88 359 ALA A CA 1
ATOM 2748 C C . ALA A 1 359 ? -29.130 -5.564 25.816 1.00 97.88 359 ALA A C 1
ATOM 2750 O O . ALA A 1 359 ? -28.489 -6.543 25.451 1.00 97.88 359 ALA A O 1
ATOM 2751 N N . LEU A 1 360 ? -29.530 -5.439 27.091 1.00 97.88 360 LEU A N 1
ATOM 2752 C CA . LEU A 1 360 ? -29.182 -6.406 28.141 1.00 97.88 360 LEU A CA 1
ATOM 2753 C C . LEU A 1 360 ? -29.655 -7.827 27.811 1.00 97.88 360 LEU A C 1
ATOM 2755 O O . LEU A 1 360 ? -28.893 -8.768 28.012 1.00 97.88 360 LEU A O 1
ATOM 2759 N N . GLN A 1 361 ? -30.879 -7.982 27.300 1.00 96.94 361 GLN A N 1
ATOM 2760 C CA . GLN A 1 361 ? -31.404 -9.305 26.959 1.00 96.94 361 GLN A CA 1
ATOM 2761 C C . GLN A 1 361 ? -30.571 -9.958 25.850 1.00 96.94 361 GLN A C 1
ATOM 2763 O O . GLN A 1 361 ? -30.139 -11.091 26.019 1.00 96.94 361 GLN A O 1
ATOM 2768 N N . ASP A 1 362 ? -30.252 -9.215 24.788 1.00 97.50 362 ASP A N 1
ATOM 2769 C CA . ASP A 1 362 ? -29.441 -9.725 23.679 1.00 97.50 362 ASP A CA 1
ATOM 2770 C C . ASP A 1 362 ? -28.008 -10.062 24.131 1.00 97.50 362 ASP A C 1
ATOM 2772 O O . ASP A 1 362 ? -27.448 -11.080 23.731 1.00 97.50 362 ASP A O 1
ATOM 2776 N N . VAL A 1 363 ? -27.417 -9.269 25.040 1.00 97.31 363 VAL A N 1
ATOM 2777 C CA . VAL A 1 363 ? -26.121 -9.594 25.672 1.00 97.31 363 VAL A CA 1
ATOM 2778 C C . VAL A 1 363 ? -26.183 -10.946 26.392 1.00 97.31 363 VAL A C 1
ATOM 2780 O O . VAL A 1 363 ? -25.264 -11.755 26.252 1.00 97.31 363 VAL A O 1
ATOM 2783 N N . MET A 1 364 ? -27.238 -11.184 27.175 1.00 97.56 364 MET A N 1
ATOM 2784 C CA . MET A 1 364 ? -27.409 -12.423 27.940 1.00 97.56 364 MET A CA 1
ATOM 2785 C C . MET A 1 364 ? -27.701 -13.621 27.029 1.00 97.56 364 MET A C 1
ATOM 2787 O O . MET A 1 364 ? -27.134 -14.693 27.245 1.00 97.56 364 MET A O 1
ATOM 2791 N N . ASP A 1 365 ? -28.516 -13.432 25.990 1.00 95.12 365 ASP A N 1
ATOM 2792 C CA . ASP A 1 365 ? -28.859 -14.470 25.017 1.00 95.12 365 ASP A CA 1
ATOM 2793 C C . ASP A 1 365 ? -27.627 -14.885 24.202 1.00 95.12 365 ASP A C 1
ATOM 2795 O O . ASP A 1 365 ? -27.334 -16.076 24.113 1.00 95.12 365 ASP A O 1
ATOM 2799 N N . LEU A 1 366 ? -26.834 -13.927 23.707 1.00 96.44 366 LEU A N 1
ATOM 2800 C CA . LEU A 1 366 ? -25.572 -14.199 23.007 1.00 96.44 366 LEU A CA 1
ATOM 2801 C C . LEU A 1 366 ? -24.550 -14.890 23.918 1.00 96.44 366 LEU A C 1
ATOM 2803 O O . LEU A 1 366 ? -23.851 -15.812 23.493 1.00 96.44 366 LEU A O 1
ATOM 2807 N N . ALA A 1 367 ? -24.447 -14.465 25.182 1.00 95.44 367 ALA A N 1
ATOM 2808 C CA . ALA A 1 367 ? -23.570 -15.132 26.137 1.00 95.44 367 ALA A CA 1
ATOM 2809 C C . ALA A 1 367 ? -24.015 -16.584 26.382 1.00 95.44 367 ALA A C 1
ATOM 2811 O O . ALA A 1 367 ? -23.164 -17.467 26.455 1.00 95.44 367 ALA A O 1
ATOM 2812 N N . GLY A 1 368 ? -25.325 -16.840 26.460 1.00 92.69 368 GLY A N 1
ATOM 2813 C CA . GLY A 1 368 ? -25.902 -18.180 26.574 1.00 92.69 368 GLY A CA 1
ATOM 2814 C C . GLY A 1 368 ? -25.686 -19.046 25.328 1.00 92.69 368 GLY A C 1
ATOM 2815 O O . GLY A 1 368 ? -25.229 -20.182 25.457 1.00 92.69 368 GLY A O 1
ATOM 2816 N N . GLU A 1 369 ? -25.946 -18.502 24.134 1.00 92.62 369 GLU A N 1
ATOM 2817 C CA . GLU A 1 369 ? -25.744 -19.161 22.831 1.00 92.62 369 GLU A CA 1
ATOM 2818 C C . GLU A 1 369 ? -24.298 -19.638 22.674 1.00 92.62 369 GLU A C 1
ATOM 2820 O O . GLU A 1 369 ? -24.035 -20.760 22.234 1.00 92.62 369 GLU A O 1
ATOM 2825 N N . TRP A 1 370 ? -23.336 -18.825 23.121 1.00 91.69 370 TRP A N 1
ATOM 2826 C CA . TRP A 1 370 ? -21.929 -19.203 23.070 1.00 91.69 370 TRP A CA 1
ATOM 2827 C C . TRP A 1 370 ? -21.625 -20.491 23.837 1.00 91.69 370 TRP A C 1
ATOM 2829 O O . TRP A 1 370 ? -20.680 -21.170 23.465 1.00 91.69 370 TRP A O 1
ATOM 2839 N N . PHE A 1 371 ? -22.387 -20.860 24.872 1.00 84.06 371 PHE A N 1
ATOM 2840 C CA . PHE A 1 371 ? -22.199 -22.130 25.584 1.00 84.06 371 PHE A CA 1
ATOM 2841 C C . PHE A 1 371 ? -23.019 -23.287 25.000 1.00 84.06 371 PHE A C 1
ATOM 2843 O O . PHE A 1 371 ? -22.686 -24.445 25.258 1.00 84.06 371 PHE A O 1
ATOM 2850 N N . THR A 1 372 ? -24.067 -23.015 24.216 1.00 82.94 372 THR A N 1
ATOM 2851 C CA . THR A 1 372 ? -24.881 -24.067 23.583 1.00 82.94 372 THR A CA 1
ATOM 2852 C C . THR A 1 372 ? -24.315 -24.537 22.248 1.00 82.94 372 THR A C 1
ATOM 2854 O O . THR A 1 372 ? -24.460 -25.713 21.915 1.00 82.94 372 THR A O 1
ATOM 2857 N N . ASP A 1 373 ? -23.638 -23.652 21.513 1.00 76.56 373 ASP A N 1
ATOM 2858 C CA . ASP A 1 373 ? -23.339 -23.861 20.091 1.00 76.56 373 ASP A CA 1
ATOM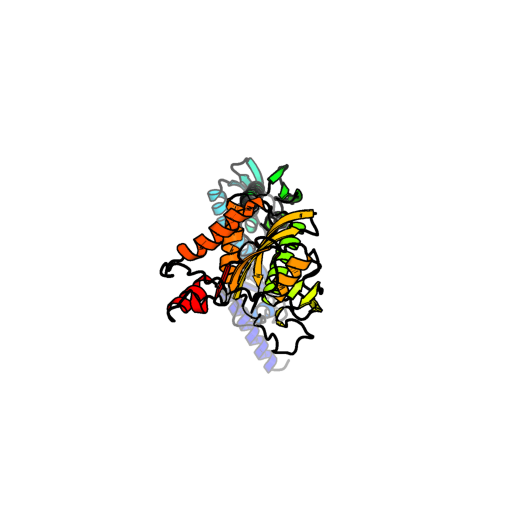 2859 C C . ASP A 1 373 ? -21.876 -24.247 19.798 1.00 76.56 373 ASP A C 1
ATOM 2861 O O . ASP A 1 373 ? -21.486 -24.374 18.635 1.00 76.56 373 ASP A O 1
ATOM 2865 N N . GLN A 1 374 ? -21.045 -24.483 20.821 1.00 68.88 374 GLN A N 1
ATOM 2866 C CA . GLN A 1 374 ? -19.633 -24.837 20.612 1.00 68.88 374 GLN A CA 1
ATOM 2867 C C . GLN A 1 374 ? -19.479 -26.293 20.154 1.00 68.88 374 GLN A C 1
ATOM 2869 O O . GLN A 1 374 ? -19.783 -27.219 20.915 1.00 68.88 374 GLN A O 1
ATOM 2874 N N . PRO A 1 375 ? -18.935 -26.542 18.945 1.00 56.25 375 PRO A N 1
ATOM 2875 C CA . PRO A 1 375 ? -18.657 -27.892 18.480 1.00 56.25 375 PRO A CA 1
ATOM 2876 C C . PRO A 1 375 ? -17.671 -28.578 19.431 1.00 56.25 375 PRO A C 1
ATOM 2878 O O . PRO A 1 375 ? -16.550 -28.111 19.616 1.00 56.25 375 PRO A O 1
ATOM 2881 N N . GLY A 1 376 ? -18.082 -29.699 20.021 1.00 60.66 376 GLY A N 1
ATOM 2882 C CA . GLY A 1 376 ? -17.247 -30.463 20.950 1.00 60.66 376 GLY A CA 1
ATOM 2883 C C . GLY A 1 376 ? -17.420 -30.098 22.424 1.00 60.66 376 GLY A C 1
ATOM 2884 O O . GLY A 1 376 ? -16.911 -30.831 23.256 1.00 60.66 376 GLY A O 1
ATOM 2885 N N . MET A 1 377 ? -18.191 -29.065 22.781 1.00 57.03 377 MET A N 1
ATOM 2886 C CA . MET A 1 377 ? -18.691 -28.949 24.154 1.00 57.03 377 MET A CA 1
ATOM 2887 C C . MET A 1 377 ? -19.990 -29.742 24.240 1.00 57.03 377 MET A C 1
ATOM 2889 O O . MET A 1 377 ? -20.977 -29.424 23.581 1.00 57.03 377 MET A O 1
ATOM 2893 N N . SER A 1 378 ? -19.993 -30.830 25.010 1.00 50.66 378 SER A N 1
ATOM 2894 C CA . SER A 1 378 ? -21.236 -31.566 25.254 1.00 50.66 378 SER A CA 1
ATOM 2895 C C . SER A 1 378 ? -22.244 -30.617 25.916 1.00 50.66 378 SER A C 1
ATOM 2897 O O . SER A 1 378 ? -21.914 -30.090 26.981 1.00 50.66 378 SER A O 1
ATOM 2899 N N . PRO A 1 379 ? -23.452 -30.406 25.353 1.00 43.53 379 PRO A N 1
ATOM 2900 C CA . PRO A 1 379 ? -24.446 -29.534 25.962 1.00 43.53 379 PRO A CA 1
ATOM 2901 C C . PRO A 1 379 ? -24.791 -30.103 27.335 1.00 43.53 379 PRO A C 1
ATOM 2903 O O . PRO A 1 379 ? -25.402 -31.170 27.453 1.00 43.53 379 PRO A O 1
ATOM 2906 N N . ARG A 1 380 ? -24.347 -29.421 28.389 1.00 45.50 380 ARG A N 1
ATOM 2907 C CA . ARG A 1 380 ? -24.771 -29.705 29.755 1.00 45.50 380 ARG A CA 1
ATOM 2908 C C . ARG A 1 380 ? -25.553 -28.508 30.271 1.00 45.50 380 ARG A C 1
ATOM 2910 O O . ARG A 1 380 ? -25.151 -27.376 30.014 1.00 45.50 380 ARG A O 1
ATOM 2917 N N . PRO A 1 381 ? -26.667 -28.745 30.980 1.00 40.06 381 PRO A N 1
ATOM 2918 C CA . PRO A 1 381 ? -27.364 -27.672 31.660 1.00 40.06 381 PRO A CA 1
ATOM 2919 C C . PRO A 1 381 ? -26.386 -27.034 32.643 1.00 40.06 381 PRO A C 1
ATOM 2921 O O . PRO A 1 381 ? -25.847 -27.707 33.521 1.00 40.06 381 PRO A O 1
ATOM 2924 N N . VAL A 1 382 ? -26.139 -25.745 32.454 1.00 43.75 382 VAL A N 1
ATOM 2925 C CA . VAL A 1 382 ? -25.453 -24.904 33.424 1.00 43.75 382 VAL A CA 1
ATOM 2926 C C . VAL A 1 382 ? -26.315 -24.911 34.689 1.00 43.75 382 VAL A C 1
ATOM 2928 O O . VAL A 1 382 ? -27.408 -24.347 34.697 1.00 43.75 382 VAL A O 1
ATOM 2931 N N . ILE A 1 383 ? -25.883 -25.634 35.726 1.00 38.16 383 ILE A N 1
ATOM 2932 C CA . ILE A 1 383 ? -26.569 -25.642 37.022 1.00 38.16 383 ILE A CA 1
ATOM 2933 C C . ILE A 1 383 ? -26.093 -24.405 37.775 1.00 38.16 383 ILE A C 1
ATOM 2935 O O . ILE A 1 383 ? -24.918 -24.278 38.103 1.00 38.16 383 ILE A O 1
ATOM 2939 N N . VAL A 1 384 ? -27.021 -23.479 37.984 1.00 39.94 384 VAL A N 1
ATOM 2940 C CA . VAL A 1 384 ? -26.806 -22.230 38.710 1.00 39.94 384 VAL A CA 1
ATOM 2941 C C . VAL A 1 384 ? -26.995 -22.536 40.192 1.00 39.94 384 VAL A C 1
ATOM 2943 O O . VAL A 1 384 ? -28.115 -22.815 40.622 1.00 39.94 384 VAL A O 1
ATOM 2946 N N . GLU A 1 385 ? -25.914 -22.525 40.965 1.00 38.44 385 GLU A N 1
ATOM 2947 C CA . GLU A 1 385 ? -25.987 -22.580 42.426 1.00 38.44 385 GLU A CA 1
ATOM 2948 C C . GLU A 1 385 ? -26.028 -21.140 42.951 1.00 38.44 385 GLU A C 1
ATOM 2950 O O . GLU A 1 385 ? -25.068 -20.387 42.816 1.00 38.44 385 GLU A O 1
ATOM 2955 N N . GLY A 1 386 ? -27.179 -20.724 43.487 1.00 35.31 386 GLY A N 1
ATOM 2956 C CA . GLY A 1 386 ? -27.286 -19.466 44.220 1.00 35.31 386 GLY A CA 1
ATOM 2957 C C . GLY A 1 386 ? -26.722 -19.667 45.621 1.00 35.31 386 GLY A C 1
ATOM 2958 O O . GLY A 1 386 ? -27.359 -20.342 46.426 1.00 35.31 386 GLY A O 1
ATOM 2959 N N . ASP A 1 387 ? -25.536 -19.129 45.896 1.00 36.56 387 ASP A N 1
ATOM 2960 C CA . ASP A 1 387 ? -24.924 -19.221 47.223 1.00 36.56 387 ASP A CA 1
ATOM 2961 C C . ASP A 1 387 ? -25.704 -18.403 48.270 1.00 36.56 387 ASP A C 1
ATOM 2963 O O . ASP A 1 387 ? -26.174 -17.288 48.018 1.00 36.56 387 ASP A O 1
ATOM 2967 N N . ASP A 1 388 ? -25.820 -18.994 49.461 1.00 37.97 388 ASP A N 1
ATOM 2968 C CA . ASP A 1 388 ? -26.561 -18.515 50.626 1.00 37.97 388 ASP A CA 1
ATOM 2969 C C . ASP A 1 388 ? -26.142 -17.102 51.076 1.00 37.97 388 ASP A C 1
ATOM 2971 O O . ASP A 1 388 ? -25.003 -16.838 51.477 1.00 37.97 388 ASP A O 1
ATOM 2975 N N . VAL A 1 389 ? -27.121 -16.196 51.109 1.00 34.28 389 VAL A N 1
ATOM 2976 C CA . VAL A 1 389 ? -27.011 -14.884 51.752 1.00 34.28 389 VAL A CA 1
ATOM 2977 C C . VAL A 1 389 ? -26.941 -15.082 53.267 1.00 34.28 389 VAL A C 1
ATOM 2979 O O . VAL A 1 389 ? -27.907 -15.503 53.904 1.00 34.28 389 VAL A O 1
ATOM 2982 N N . LEU A 1 390 ? -25.796 -14.738 53.864 1.00 36.53 390 LEU A N 1
ATOM 2983 C CA . LEU A 1 390 ? -25.687 -14.547 55.308 1.00 36.53 390 LEU A CA 1
ATOM 2984 C C . LEU A 1 390 ? -26.599 -13.391 55.746 1.00 36.53 390 LEU A C 1
ATOM 2986 O O . LEU A 1 390 ? -26.396 -12.234 55.386 1.00 36.53 390 LEU A O 1
ATOM 2990 N N . ASP A 1 391 ? -27.590 -13.764 56.546 1.00 39.91 391 ASP A N 1
ATOM 2991 C CA . ASP A 1 391 ? -28.591 -12.949 57.228 1.00 39.91 391 ASP A CA 1
ATOM 2992 C C . ASP A 1 391 ? -27.996 -11.733 57.969 1.00 39.91 391 ASP A C 1
ATOM 2994 O O . ASP A 1 391 ? -27.418 -11.886 59.046 1.00 39.91 391 ASP A O 1
ATOM 2998 N N . VAL A 1 392 ? -28.166 -10.524 57.408 1.00 36.78 392 VAL A N 1
ATOM 2999 C CA . VAL A 1 392 ? -28.252 -9.253 58.156 1.00 36.78 392 VAL A CA 1
ATOM 3000 C C . VAL A 1 392 ? -29.196 -8.276 57.426 1.00 36.78 392 VAL A C 1
ATOM 3002 O O . VAL A 1 392 ? -28.788 -7.522 56.550 1.00 36.78 392 VAL A O 1
ATOM 3005 N N . THR A 1 393 ? -30.460 -8.280 57.862 1.00 39.34 393 THR A N 1
ATOM 3006 C CA . THR A 1 393 ? -31.468 -7.192 57.826 1.00 39.34 393 THR A CA 1
ATOM 3007 C C . THR A 1 393 ? -31.854 -6.541 56.484 1.00 39.34 393 THR A C 1
ATOM 3009 O O . THR A 1 393 ? -31.170 -5.658 55.979 1.00 39.34 393 THR A O 1
ATOM 3012 N N . GLU A 1 394 ? -33.051 -6.930 56.031 1.00 50.22 394 GLU A N 1
ATOM 3013 C CA . GLU A 1 394 ? -34.058 -6.251 55.188 1.00 50.22 394 GLU A CA 1
ATOM 3014 C C . GLU A 1 394 ? -33.707 -4.904 54.509 1.00 50.22 394 GLU A C 1
ATOM 3016 O O . GLU A 1 394 ? -33.843 -3.829 55.097 1.00 50.22 394 GLU A O 1
ATOM 3021 N N . THR A 1 395 ? -33.460 -4.982 53.196 1.00 36.84 395 THR A N 1
ATOM 3022 C CA . THR A 1 395 ? -33.774 -3.976 52.156 1.00 36.84 395 THR A CA 1
ATOM 3023 C C . THR A 1 395 ? -34.024 -4.706 50.811 1.00 36.84 395 THR A C 1
ATOM 3025 O O . THR A 1 395 ? -33.722 -5.895 50.727 1.00 36.84 395 THR A O 1
ATOM 3028 N N . PRO A 1 396 ? -34.687 -4.081 49.813 1.00 38.62 396 PRO A N 1
ATOM 3029 C CA . PRO A 1 396 ? -35.631 -4.748 48.907 1.00 38.62 396 PRO A CA 1
ATOM 3030 C C . PRO A 1 396 ? -34.970 -5.684 47.887 1.00 38.62 396 PRO A C 1
ATOM 3032 O O . PRO A 1 396 ? -33.828 -5.452 47.506 1.00 38.62 396 PRO A O 1
ATOM 3035 N N . GLU A 1 397 ? -35.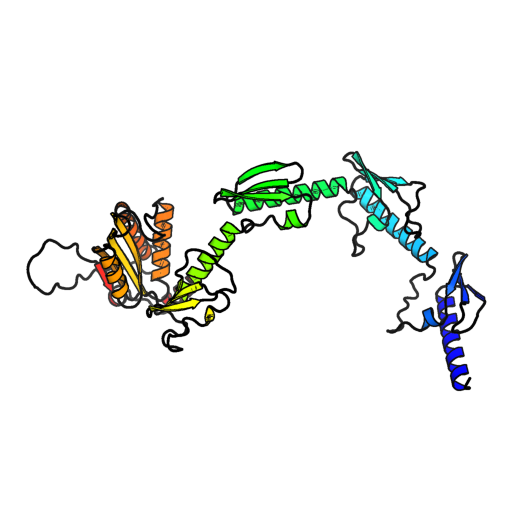743 -6.696 47.463 1.00 44.97 397 GLU A N 1
ATOM 3036 C CA . GLU A 1 397 ? -35.505 -7.681 46.389 1.00 44.97 397 GLU A CA 1
ATOM 3037 C C . GLU A 1 397 ? -34.345 -7.307 45.451 1.00 44.97 397 GLU A C 1
ATOM 3039 O O . GLU A 1 397 ? -34.523 -6.607 44.457 1.00 44.97 397 GLU A O 1
ATOM 3044 N N . SER A 1 398 ? -33.135 -7.753 45.795 1.00 43.75 398 SER A N 1
ATOM 3045 C CA . SER A 1 398 ? -31.985 -7.667 44.904 1.00 43.75 398 SER A CA 1
ATOM 3046 C C . SER A 1 398 ? -32.112 -8.757 43.847 1.00 43.75 398 SER A C 1
ATOM 3048 O O . SER A 1 398 ? -32.193 -9.936 44.206 1.00 43.75 398 SER A O 1
ATOM 3050 N N . ASP A 1 399 ? -32.096 -8.373 42.572 1.00 48.84 399 ASP A N 1
ATOM 3051 C CA . ASP A 1 399 ? -31.947 -9.300 41.452 1.00 48.84 399 ASP A CA 1
ATOM 3052 C C . ASP A 1 399 ? -30.772 -10.252 41.722 1.00 48.84 399 ASP A C 1
ATOM 3054 O O . ASP A 1 399 ? -29.659 -9.827 42.045 1.00 48.84 399 ASP A O 1
ATOM 3058 N N . ALA A 1 400 ? -31.050 -11.555 41.672 1.00 60.12 400 ALA A N 1
ATOM 3059 C CA . ALA A 1 400 ? -30.087 -12.590 42.007 1.00 60.12 400 ALA A CA 1
ATOM 3060 C C . ALA A 1 400 ? -28.924 -12.567 41.005 1.00 60.12 400 ALA A C 1
ATOM 3062 O O . ALA A 1 400 ? -29.101 -12.848 39.821 1.00 60.12 400 ALA A O 1
ATOM 3063 N N . VAL A 1 401 ? -27.727 -12.245 41.490 1.00 60.41 401 VAL A N 1
ATOM 3064 C CA . VAL A 1 401 ? -26.499 -12.319 40.696 1.00 60.41 401 VAL A CA 1
ATOM 3065 C C . VAL A 1 401 ? -26.244 -13.778 40.315 1.00 60.41 401 VAL A C 1
ATOM 3067 O O . VAL A 1 401 ? -26.154 -14.640 41.189 1.00 60.41 401 VAL A O 1
ATOM 3070 N N . MET A 1 402 ? -26.089 -14.058 39.019 1.00 73.62 402 MET A N 1
ATOM 3071 C CA . MET A 1 402 ? -25.702 -15.387 38.544 1.00 73.62 402 MET A CA 1
ATOM 3072 C C . MET A 1 402 ? -24.178 -15.533 38.591 1.00 73.62 402 MET A C 1
ATOM 3074 O O . MET A 1 402 ? -23.467 -15.083 37.685 1.00 73.62 402 MET A O 1
ATOM 3078 N N . ASP A 1 403 ? -23.680 -16.156 39.657 1.00 70.81 403 ASP A N 1
ATOM 3079 C CA . ASP A 1 403 ? -22.284 -16.570 39.775 1.00 70.81 403 ASP A CA 1
ATOM 3080 C C . ASP A 1 403 ? -22.115 -18.002 39.259 1.00 70.81 403 ASP A C 1
ATOM 3082 O O . ASP A 1 403 ? -22.778 -18.932 39.714 1.00 70.81 403 ASP A O 1
ATOM 3086 N N . LEU A 1 404 ? -21.219 -18.176 38.287 1.00 70.25 404 LEU A N 1
ATOM 3087 C CA . LEU A 1 404 ? -20.913 -19.475 37.707 1.00 70.25 404 LEU A CA 1
ATOM 3088 C C . LEU A 1 404 ? -19.420 -19.780 37.838 1.00 70.25 404 LEU A C 1
ATOM 3090 O O . LEU A 1 404 ? -18.581 -19.143 37.194 1.00 70.25 404 LEU A O 1
ATOM 3094 N N . ASP A 1 405 ? -19.090 -20.776 38.659 1.00 67.19 405 ASP A N 1
ATOM 3095 C CA . ASP A 1 405 ? -17.755 -21.370 38.681 1.00 67.19 405 ASP A CA 1
ATOM 3096 C C . ASP A 1 405 ? -17.685 -22.511 37.659 1.00 67.19 405 ASP A C 1
ATOM 3098 O O . ASP A 1 405 ? -18.374 -23.532 37.756 1.00 67.19 405 ASP A O 1
ATOM 3102 N N . VAL A 1 406 ? -16.831 -22.329 36.655 1.00 60.94 406 VAL A N 1
ATOM 3103 C CA . VAL A 1 406 ? -16.629 -23.299 35.578 1.00 60.94 406 VAL A CA 1
ATOM 3104 C C . VAL A 1 406 ? -16.087 -24.625 36.120 1.00 60.94 406 VAL A C 1
ATOM 3106 O O . VAL A 1 406 ? -16.436 -25.668 35.574 1.00 60.94 406 VAL A O 1
ATOM 3109 N N . ALA A 1 407 ? -15.313 -24.626 37.213 1.00 54.50 407 ALA A N 1
ATOM 3110 C CA . ALA A 1 407 ? -14.796 -25.860 37.814 1.00 54.50 407 ALA A CA 1
ATOM 3111 C C . ALA A 1 407 ? -15.910 -26.778 38.353 1.00 54.50 407 ALA A C 1
ATOM 3113 O O . ALA A 1 407 ? -15.726 -27.995 38.433 1.00 54.50 407 ALA A O 1
ATOM 3114 N N . THR A 1 408 ? -17.065 -26.202 38.688 1.00 49.38 408 THR A N 1
ATOM 3115 C CA . THR A 1 408 ? -18.231 -26.909 39.235 1.00 49.38 408 THR A CA 1
ATOM 3116 C C . THR A 1 408 ? -19.261 -27.225 38.146 1.00 49.38 408 THR A C 1
ATOM 3118 O O . THR A 1 408 ? -19.930 -28.257 38.208 1.00 49.38 408 THR A O 1
ATOM 3121 N N . ALA A 1 409 ? -19.358 -26.377 37.114 1.00 47.19 409 ALA A N 1
ATOM 3122 C CA . ALA A 1 409 ? -20.359 -26.487 36.051 1.00 47.19 409 ALA A CA 1
ATOM 3123 C C . ALA A 1 409 ? -19.881 -27.237 34.788 1.00 47.19 409 ALA A C 1
ATOM 3125 O O . ALA A 1 409 ? -20.703 -27.814 34.072 1.00 47.19 409 ALA A O 1
ATOM 3126 N N . VAL A 1 410 ? -18.573 -27.255 34.496 1.00 46.53 410 VAL A N 1
ATOM 3127 C CA . VAL A 1 410 ? -18.020 -27.760 33.226 1.00 46.53 410 VAL A CA 1
ATOM 3128 C C . VAL A 1 410 ? -16.801 -28.652 33.477 1.00 46.53 410 VAL A C 1
ATOM 3130 O O . VAL A 1 410 ? -15.757 -28.210 33.946 1.00 46.53 410 VAL A O 1
ATOM 3133 N N . VAL A 1 411 ? -16.909 -29.933 33.114 1.00 43.97 411 VAL A N 1
ATOM 3134 C CA . VAL A 1 411 ? -15.761 -30.853 33.090 1.00 43.97 411 VAL A CA 1
ATOM 3135 C C . VAL A 1 411 ? -15.197 -30.856 31.676 1.00 43.97 411 VAL A C 1
ATOM 3137 O O . VAL A 1 411 ? -15.818 -31.420 30.780 1.00 43.97 411 VAL A O 1
ATOM 3140 N N . PHE A 1 412 ? -14.036 -30.236 31.479 1.00 42.47 412 PHE A N 1
ATOM 3141 C CA . PHE A 1 412 ? -13.289 -30.356 30.227 1.00 42.47 412 PHE A CA 1
ATOM 3142 C C . PHE A 1 412 ? -12.586 -31.711 30.190 1.00 42.47 412 PHE A C 1
ATOM 3144 O O . PHE A 1 412 ? -11.799 -32.017 31.093 1.00 42.47 412 PHE A O 1
ATOM 3151 N N . ASP A 1 413 ? -12.833 -32.513 29.153 1.00 40.97 413 ASP A N 1
ATOM 3152 C CA . ASP A 1 413 ? -11.961 -33.656 28.902 1.00 40.97 413 ASP A CA 1
ATOM 3153 C C . ASP A 1 413 ? -10.601 -33.130 28.416 1.00 40.97 413 ASP A C 1
ATOM 3155 O O . ASP A 1 413 ? -10.511 -32.162 27.655 1.00 40.97 413 ASP A O 1
ATOM 3159 N N . SER A 1 414 ? -9.510 -33.721 28.898 1.00 43.66 414 SER A N 1
ATOM 3160 C CA . SER A 1 414 ? -8.155 -33.169 28.732 1.00 43.66 414 SER A CA 1
ATOM 3161 C C . SER A 1 414 ? -7.705 -33.044 27.266 1.00 43.66 414 SER A C 1
ATOM 3163 O O . SER A 1 414 ? -6.807 -32.255 26.956 1.00 43.66 414 SER A O 1
ATOM 3165 N N . ASP A 1 415 ? -8.366 -33.768 26.361 1.00 44.34 415 ASP A N 1
ATOM 3166 C CA . ASP A 1 415 ? -8.145 -33.710 24.918 1.00 44.34 415 ASP A CA 1
ATOM 3167 C C . ASP A 1 415 ? -8.880 -32.533 24.233 1.00 44.34 415 ASP A C 1
ATOM 3169 O O . ASP A 1 415 ? -8.414 -32.044 23.202 1.00 44.34 415 ASP A O 1
ATOM 3173 N N . GLU A 1 416 ? -9.955 -31.992 24.821 1.00 47.72 416 GLU A N 1
ATOM 3174 C CA . GLU A 1 416 ? -10.759 -30.885 24.261 1.00 47.72 416 GLU A CA 1
ATOM 3175 C C . GLU A 1 416 ? -10.103 -29.510 24.478 1.00 47.72 416 GLU A C 1
ATOM 3177 O O . GLU A 1 416 ? -10.128 -28.648 23.594 1.00 47.72 416 GLU A O 1
ATOM 3182 N N . ALA A 1 417 ? -9.406 -29.317 25.604 1.00 43.22 417 ALA A N 1
ATOM 3183 C CA . ALA A 1 417 ? -8.662 -28.083 25.886 1.00 43.22 417 ALA A CA 1
ATOM 3184 C C . ALA A 1 417 ? -7.551 -27.805 24.849 1.00 43.22 417 ALA A C 1
ATOM 3186 O O . ALA A 1 417 ? -7.180 -26.653 24.609 1.00 43.22 417 ALA A O 1
ATOM 3187 N N . ARG A 1 418 ? -7.031 -28.856 24.197 1.00 43.56 418 ARG A N 1
ATOM 3188 C CA . ARG A 1 418 ? -6.032 -28.739 23.125 1.00 43.56 418 ARG A CA 1
ATOM 3189 C C . ARG A 1 418 ? -6.641 -28.207 21.820 1.00 43.56 418 ARG A C 1
ATOM 3191 O O . ARG A 1 418 ? -5.965 -27.445 21.137 1.00 43.56 418 ARG A O 1
ATOM 3198 N N . ALA A 1 419 ? -7.896 -28.538 21.509 1.00 45.59 419 ALA A N 1
ATOM 3199 C CA . ALA A 1 419 ? -8.579 -28.075 20.297 1.00 45.59 419 ALA A CA 1
ATOM 3200 C C . ALA A 1 419 ? -8.938 -26.575 20.357 1.00 45.59 419 ALA A C 1
ATOM 3202 O O . ALA A 1 419 ? -8.807 -25.856 19.369 1.00 45.59 419 ALA A O 1
ATOM 3203 N N . VAL A 1 420 ? -9.302 -26.060 21.536 1.00 43.06 420 VAL A N 1
ATOM 3204 C CA . VAL A 1 420 ? -9.612 -24.627 21.734 1.00 43.06 420 VAL A CA 1
ATOM 3205 C C . VAL A 1 420 ? -8.367 -23.738 21.585 1.00 43.06 420 VAL A C 1
ATOM 3207 O O . VAL A 1 420 ? -8.442 -22.626 21.058 1.00 43.06 420 VAL A O 1
ATOM 3210 N N . LEU A 1 421 ? -7.192 -24.241 21.977 1.00 42.62 421 LEU A N 1
ATOM 3211 C CA . LEU A 1 421 ? -5.908 -23.563 21.752 1.00 42.62 421 LEU A CA 1
ATOM 3212 C C . LEU A 1 421 ? -5.531 -23.453 20.263 1.00 42.62 421 LEU A C 1
ATOM 3214 O O . LEU A 1 421 ? -4.747 -22.578 19.899 1.00 42.62 421 LEU A O 1
ATOM 3218 N N . GLU A 1 422 ? -6.070 -24.321 19.404 1.00 43.12 422 GLU A N 1
ATOM 3219 C CA . GLU A 1 422 ? -5.883 -24.247 17.949 1.00 43.12 422 GLU A CA 1
ATOM 3220 C C . GLU A 1 422 ? -6.865 -23.275 17.280 1.00 43.12 422 GLU A C 1
ATOM 3222 O O . GLU A 1 422 ? -6.512 -22.684 16.266 1.00 43.12 422 GLU A O 1
ATOM 3227 N N . LEU A 1 423 ? -8.043 -23.042 17.874 1.00 39.84 423 LEU A N 1
ATOM 3228 C CA . LEU A 1 423 ? -9.032 -22.050 17.418 1.00 39.84 423 LEU A CA 1
ATOM 3229 C C . LEU A 1 423 ? -8.690 -20.601 17.810 1.00 39.84 423 LEU A C 1
ATOM 3231 O O . LEU A 1 423 ? -9.248 -19.662 17.250 1.00 39.84 423 LEU A O 1
ATOM 3235 N N . THR A 1 424 ? -7.798 -20.413 18.785 1.00 33.25 424 THR A N 1
ATOM 3236 C CA . THR A 1 424 ? -7.403 -19.100 19.335 1.00 33.25 424 THR A CA 1
ATOM 3237 C C . THR A 1 424 ? -6.039 -18.600 18.831 1.00 33.25 424 THR A C 1
ATOM 3239 O O . THR A 1 424 ? -5.567 -17.549 19.273 1.00 33.25 424 THR A O 1
ATOM 3242 N N . ARG A 1 425 ? -5.409 -19.330 17.901 1.00 33.69 425 ARG A N 1
ATOM 3243 C CA . ARG A 1 425 ? -4.272 -18.876 17.081 1.00 33.69 425 ARG A CA 1
ATOM 3244 C C . ARG A 1 425 ? -4.753 -18.367 15.734 1.00 33.69 425 ARG A C 1
ATOM 3246 O O . ARG A 1 425 ? -4.097 -17.427 15.229 1.00 33.69 425 ARG A O 1
#